Protein AF-A0A7S3KLV6-F1 (afdb_monomer_lite)

pLDDT: mean 70.67, std 19.69, range [27.05, 95.19]

Structure (mmCIF, N/CA/C/O backbone):
data_AF-A0A7S3KLV6-F1
#
_entry.id   AF-A0A7S3KLV6-F1
#
loop_
_atom_site.group_PDB
_atom_site.id
_atom_site.type_symbol
_atom_site.label_atom_id
_atom_site.label_alt_id
_atom_site.label_comp_id
_atom_site.label_asym_id
_atom_site.label_entity_id
_atom_site.label_seq_id
_atom_site.pdbx_PDB_ins_code
_atom_site.Cartn_x
_atom_site.Cartn_y
_atom_site.Cartn_z
_atom_site.occupancy
_atom_site.B_iso_or_equiv
_atom_site.auth_seq_id
_atom_site.auth_comp_id
_atom_site.auth_asym_id
_atom_site.auth_atom_id
_atom_site.pdbx_PDB_model_num
ATOM 1 N N . MET A 1 1 ? -31.817 13.900 -6.958 1.00 32.53 1 MET A N 1
ATOM 2 C CA . MET A 1 1 ? -30.712 13.741 -5.987 1.00 32.53 1 MET A CA 1
ATOM 3 C C . MET A 1 1 ? -31.291 13.409 -4.618 1.00 32.53 1 MET A C 1
ATOM 5 O O . MET A 1 1 ? -31.893 14.272 -3.993 1.00 32.53 1 MET A O 1
ATOM 9 N N . ARG A 1 2 ? -31.192 12.155 -4.171 1.00 27.27 2 ARG A N 1
ATOM 10 C CA . ARG A 1 2 ? -31.489 11.766 -2.784 1.00 27.27 2 ARG A CA 1
ATOM 11 C C . ARG A 1 2 ? -30.216 11.166 -2.208 1.00 27.27 2 ARG A C 1
ATOM 13 O O . ARG A 1 2 ? -29.791 10.103 -2.642 1.00 27.27 2 ARG A O 1
ATOM 20 N N . MET A 1 3 ? -29.614 11.889 -1.270 1.00 34.31 3 MET A N 1
ATOM 21 C CA . MET A 1 3 ? -28.439 11.456 -0.524 1.00 34.31 3 MET A CA 1
ATOM 22 C C . MET A 1 3 ? -28.806 10.281 0.382 1.00 34.31 3 MET A C 1
ATOM 24 O O . MET A 1 3 ? -29.665 10.392 1.256 1.00 34.31 3 MET A O 1
ATOM 28 N N . ARG A 1 4 ? -28.126 9.158 0.176 1.00 38.12 4 ARG A N 1
ATOM 29 C CA . ARG A 1 4 ? -28.006 8.062 1.133 1.00 38.12 4 ARG A CA 1
ATOM 30 C C . ARG A 1 4 ? -26.539 7.653 1.123 1.00 38.12 4 ARG A C 1
ATOM 32 O O . ARG A 1 4 ? -26.162 6.965 0.190 1.00 38.12 4 ARG A O 1
ATOM 39 N N . GLN A 1 5 ? -25.747 8.088 2.110 1.00 44.84 5 GLN A N 1
ATOM 40 C CA . GLN A 1 5 ? -24.651 7.311 2.731 1.00 44.84 5 GLN A CA 1
ATOM 41 C C . GLN A 1 5 ? -23.803 8.163 3.710 1.00 44.84 5 GLN A C 1
ATOM 43 O O . GLN A 1 5 ? -22.698 8.576 3.380 1.00 44.84 5 GLN A O 1
ATOM 48 N N . PRO A 1 6 ? -24.249 8.366 4.964 1.00 45.84 6 PRO A N 1
ATOM 49 C CA . PRO A 1 6 ? -23.484 9.147 5.942 1.00 45.84 6 PRO A CA 1
ATOM 50 C C . PRO A 1 6 ? -22.308 8.401 6.616 1.00 45.84 6 PRO A C 1
ATOM 52 O O . PRO A 1 6 ? -21.534 9.038 7.319 1.00 45.84 6 PRO A O 1
ATOM 55 N N . LEU A 1 7 ? -22.127 7.080 6.442 1.00 38.16 7 LEU A N 1
ATOM 56 C CA . LEU A 1 7 ? -21.086 6.313 7.167 1.00 38.16 7 LEU A CA 1
ATOM 57 C C . LEU A 1 7 ? -19.768 6.153 6.389 1.00 38.16 7 LEU A C 1
ATOM 59 O O . LEU A 1 7 ? -18.701 6.377 6.955 1.00 38.16 7 LEU A O 1
ATOM 63 N N . ASN A 1 8 ? -19.832 5.815 5.097 1.00 41.19 8 ASN A N 1
ATOM 64 C CA . ASN A 1 8 ? -18.647 5.764 4.230 1.00 41.19 8 ASN A CA 1
ATOM 65 C C . ASN A 1 8 ? -18.069 7.164 3.998 1.00 41.19 8 ASN A C 1
ATOM 67 O O . ASN A 1 8 ? -16.850 7.325 3.988 1.00 41.19 8 ASN A O 1
ATOM 71 N N . GLU A 1 9 ? -18.931 8.179 3.887 1.00 45.84 9 GLU A N 1
ATOM 72 C CA . GLU A 1 9 ? -18.516 9.582 3.860 1.00 45.84 9 GLU A CA 1
ATOM 73 C C . GLU A 1 9 ? -17.908 10.021 5.193 1.00 45.84 9 GLU A C 1
ATOM 75 O O . GLU A 1 9 ? -16.876 10.676 5.172 1.00 45.84 9 GLU A O 1
ATOM 80 N N . ALA A 1 10 ? -18.450 9.607 6.346 1.00 40.41 10 ALA A N 1
ATOM 81 C CA . ALA A 1 10 ? -17.844 9.916 7.645 1.00 40.41 10 ALA A CA 1
ATOM 82 C C . ALA A 1 10 ? -16.481 9.231 7.841 1.00 40.41 10 ALA A C 1
ATOM 84 O O . ALA A 1 10 ? -15.562 9.859 8.349 1.00 40.41 10 ALA A O 1
ATOM 85 N N . LEU A 1 11 ? -16.310 7.982 7.390 1.00 39.22 11 LEU A N 1
ATOM 86 C CA . LEU A 1 11 ? -15.023 7.270 7.388 1.00 39.22 11 LEU A CA 1
ATOM 87 C C . LEU A 1 11 ? -14.000 7.916 6.449 1.00 39.22 11 LEU A C 1
ATOM 89 O O . LEU A 1 11 ? -12.824 8.039 6.793 1.00 39.22 11 LEU A O 1
ATOM 93 N N . LYS A 1 12 ? -14.447 8.348 5.267 1.00 45.66 12 LYS A N 1
ATOM 94 C CA . LYS A 1 12 ? -13.639 9.103 4.304 1.00 45.66 12 LYS A CA 1
ATOM 95 C C . LYS A 1 12 ? -13.236 10.466 4.879 1.00 45.66 12 LYS A C 1
ATOM 97 O O . LYS A 1 12 ? -12.056 10.797 4.860 1.00 45.66 12 LYS A O 1
ATOM 102 N N . TRP A 1 13 ? -14.177 11.185 5.487 1.00 40.97 13 TRP A N 1
ATOM 103 C CA . TRP A 1 13 ? -13.968 12.492 6.112 1.00 40.97 13 TRP A CA 1
ATOM 104 C C . TRP A 1 13 ? -13.063 12.413 7.345 1.00 40.97 13 TRP A C 1
ATOM 106 O O . TRP A 1 13 ? -12.192 13.256 7.534 1.00 40.97 13 TRP A O 1
ATOM 116 N N . TYR A 1 14 ? -13.199 11.364 8.156 1.00 40.12 14 TYR A N 1
ATOM 117 C CA . TYR A 1 14 ? -12.335 11.103 9.305 1.00 40.12 14 TYR A CA 1
ATOM 118 C C . TYR A 1 14 ? -10.886 10.816 8.860 1.00 40.12 14 TYR A C 1
ATOM 120 O O . TYR A 1 14 ? -9.932 11.410 9.373 1.00 40.12 14 TYR A O 1
ATOM 128 N N . ARG A 1 15 ? -10.714 9.999 7.805 1.00 43.03 15 ARG A N 1
ATOM 129 C CA . ARG A 1 15 ? -9.416 9.774 7.136 1.00 43.03 15 ARG A CA 1
ATOM 130 C C . ARG A 1 15 ? -8.851 11.061 6.517 1.00 43.03 15 ARG A C 1
ATOM 132 O O . ARG A 1 15 ? -7.636 11.251 6.512 1.00 43.03 15 ARG A O 1
ATOM 139 N N . GLU A 1 16 ? -9.691 11.961 6.013 1.00 41.84 16 GLU A N 1
ATOM 140 C CA . GLU A 1 16 ? -9.291 13.267 5.466 1.00 41.84 16 GLU A CA 1
ATOM 141 C C . GLU A 1 16 ? -8.902 14.281 6.563 1.00 41.84 16 GLU A C 1
ATOM 143 O O . GLU A 1 16 ? -7.898 14.981 6.417 1.00 41.84 16 GLU A O 1
ATOM 148 N N . LYS A 1 17 ? -9.609 14.326 7.702 1.00 36.59 17 LYS A N 1
ATOM 149 C CA . LYS A 1 17 ? -9.368 15.285 8.798 1.00 36.59 17 LYS A CA 1
ATOM 150 C C . LYS A 1 17 ? -8.104 14.981 9.609 1.00 36.59 17 LYS A C 1
ATOM 152 O O . LYS A 1 17 ? -7.339 15.904 9.898 1.00 36.59 17 LYS A O 1
ATOM 157 N N . ASN A 1 18 ? -7.798 13.708 9.881 1.00 38.38 18 ASN A N 1
ATOM 158 C CA . ASN A 1 18 ? -6.539 13.333 10.553 1.00 38.38 18 ASN A CA 1
ATOM 159 C C . ASN A 1 18 ? -5.305 13.574 9.665 1.00 38.38 18 ASN A C 1
ATOM 161 O O . ASN A 1 18 ? -4.203 13.838 10.157 1.00 38.38 18 ASN A O 1
ATOM 165 N N . ASN A 1 19 ? -5.505 13.614 8.345 1.00 39.09 19 ASN A N 1
ATOM 166 C CA . ASN A 1 19 ? -4.486 14.051 7.399 1.00 39.09 19 ASN A CA 1
ATOM 167 C C . ASN A 1 19 ? -4.261 15.573 7.412 1.00 39.09 19 ASN A C 1
ATOM 169 O O . ASN A 1 19 ? -3.127 16.005 7.221 1.00 39.09 19 ASN A O 1
ATOM 173 N N . LEU A 1 20 ? -5.281 16.389 7.703 1.00 34.81 20 LEU A N 1
ATOM 174 C CA . LEU A 1 20 ? -5.179 17.856 7.729 1.00 34.81 20 LEU A CA 1
ATOM 175 C C . LEU A 1 20 ? -4.438 18.408 8.961 1.00 34.81 20 LEU A C 1
ATOM 177 O O . LEU A 1 20 ? -3.682 19.370 8.834 1.00 34.81 20 LEU A O 1
ATOM 181 N N . ASN A 1 21 ? -4.543 17.769 10.131 1.00 31.62 21 ASN A N 1
ATOM 182 C CA . ASN A 1 21 ? -3.805 18.208 11.329 1.00 31.62 21 ASN A CA 1
ATOM 183 C C . ASN A 1 21 ? -2.310 17.839 11.301 1.00 31.62 21 ASN A C 1
ATOM 185 O O . ASN A 1 21 ? -1.489 18.487 11.955 1.00 31.62 21 ASN A O 1
ATOM 189 N N . THR A 1 22 ? -1.924 16.862 10.474 1.00 33.47 22 THR A N 1
ATOM 190 C CA . THR A 1 22 ? -0.508 16.550 10.207 1.00 33.47 22 THR A CA 1
ATOM 191 C C . THR A 1 22 ? 0.123 17.584 9.261 1.00 33.47 22 THR A C 1
ATOM 193 O O . THR A 1 22 ? 1.310 17.886 9.379 1.00 33.47 22 THR A O 1
ATOM 196 N N . ILE A 1 23 ? -0.685 18.223 8.403 1.00 37.16 23 ILE A N 1
ATOM 197 C CA . ILE A 1 23 ? -0.253 19.235 7.421 1.00 37.16 23 ILE A CA 1
ATOM 198 C C . ILE A 1 23 ? 0.185 20.562 8.078 1.00 37.16 23 ILE A C 1
ATOM 200 O O . ILE A 1 23 ? 0.962 21.311 7.484 1.00 37.16 23 ILE A O 1
ATOM 204 N N . GLN A 1 24 ? -0.220 20.860 9.322 1.00 32.03 24 GLN A N 1
ATOM 205 C CA . GLN A 1 24 ? 0.244 22.071 10.022 1.00 32.03 24 GLN A CA 1
ATOM 206 C C . GLN A 1 24 ? 1.522 21.874 10.858 1.00 32.03 24 GLN A C 1
ATOM 208 O O . GLN A 1 24 ? 2.258 22.841 11.060 1.00 32.03 24 GLN A O 1
ATOM 213 N N . ARG A 1 25 ? 1.847 20.644 11.289 1.00 31.56 25 ARG A N 1
ATOM 214 C CA . ARG A 1 25 ? 3.095 20.345 12.029 1.00 31.56 25 ARG A CA 1
ATOM 215 C C . ARG A 1 25 ? 4.266 19.920 11.135 1.00 31.56 25 ARG A C 1
ATOM 217 O O . ARG A 1 25 ? 5.408 20.043 11.564 1.00 31.56 25 ARG A O 1
ATOM 224 N N . SER A 1 26 ? 4.023 19.509 9.890 1.00 30.84 26 SER A N 1
ATOM 225 C CA . SER A 1 26 ? 5.074 19.096 8.943 1.00 30.84 26 SER A CA 1
ATOM 226 C C . SER A 1 26 ? 5.829 20.250 8.266 1.00 30.84 26 SER A C 1
ATOM 228 O O . SER A 1 26 ? 6.769 20.011 7.512 1.00 30.84 26 SER A O 1
ATOM 230 N N . LYS A 1 27 ? 5.499 21.520 8.552 1.00 31.48 27 LYS A N 1
ATOM 231 C CA . LYS A 1 27 ? 6.194 22.674 7.942 1.00 31.48 27 LYS A CA 1
ATOM 232 C C . LYS A 1 27 ? 7.636 22.892 8.409 1.00 31.48 27 LYS A C 1
ATOM 234 O O . LYS A 1 27 ? 8.320 23.751 7.860 1.00 31.48 27 LYS A O 1
ATOM 239 N N . LYS A 1 28 ? 8.128 22.126 9.380 1.00 29.48 28 LYS A N 1
ATOM 240 C CA . LYS A 1 28 ? 9.544 22.101 9.750 1.00 29.48 28 LYS A CA 1
ATOM 241 C C . LYS A 1 28 ? 9.900 20.699 10.212 1.00 29.48 28 LYS A C 1
ATOM 243 O O . LYS A 1 28 ? 9.699 20.402 11.380 1.00 29.48 28 LYS A O 1
ATOM 248 N N . VAL A 1 29 ? 10.389 19.864 9.297 1.00 28.38 29 VAL A N 1
ATOM 249 C CA . VAL A 1 29 ? 11.500 18.906 9.474 1.00 28.38 29 VAL A CA 1
ATOM 250 C C . VAL A 1 29 ? 11.435 17.868 8.339 1.00 28.38 29 VAL A C 1
ATOM 252 O O . VAL A 1 29 ? 10.435 17.184 8.155 1.00 28.38 29 VAL A O 1
ATOM 255 N N . THR A 1 30 ? 12.546 17.822 7.598 1.00 27.05 30 THR A N 1
ATOM 256 C CA . THR A 1 30 ? 12.971 16.865 6.558 1.00 27.05 30 THR A CA 1
ATOM 257 C C . THR A 1 30 ? 12.374 17.006 5.149 1.00 27.05 30 THR A C 1
ATOM 259 O O . THR A 1 30 ? 11.449 16.311 4.746 1.00 27.05 30 THR A O 1
ATOM 262 N N . GLN A 1 31 ? 13.014 17.863 4.343 1.00 29.58 31 GLN A N 1
ATOM 263 C CA . GLN A 1 31 ? 13.070 17.713 2.886 1.00 29.58 31 GLN A CA 1
ATOM 264 C C . GLN A 1 31 ? 13.818 16.415 2.540 1.00 29.58 31 GLN A C 1
ATOM 266 O O . GLN A 1 31 ? 15.046 16.371 2.570 1.00 29.58 31 GLN A O 1
ATOM 271 N N . GLN A 1 32 ? 13.078 15.373 2.179 1.00 29.88 32 GLN A N 1
ATOM 272 C CA . GLN A 1 32 ? 13.573 14.256 1.378 1.00 29.88 32 GLN A CA 1
ATOM 273 C C . GLN A 1 32 ? 12.502 13.982 0.314 1.00 29.88 32 GLN A C 1
ATOM 275 O O . GLN A 1 32 ? 11.323 13.865 0.626 1.00 29.88 32 GLN A O 1
ATOM 280 N N . TYR A 1 33 ? 12.910 14.057 -0.952 1.00 30.70 33 TYR A N 1
ATOM 281 C CA . TYR A 1 33 ? 12.082 14.317 -2.133 1.00 30.70 33 TYR A CA 1
ATOM 282 C C . TYR A 1 33 ? 10.799 13.469 -2.245 1.00 30.70 33 TYR A C 1
ATOM 284 O O . TYR A 1 33 ? 10.843 12.319 -2.678 1.00 30.70 33 TYR A O 1
ATOM 292 N N . LEU A 1 34 ? 9.639 14.078 -1.978 1.00 36.62 34 LEU A N 1
ATOM 293 C CA . LEU A 1 34 ? 8.376 13.656 -2.587 1.00 36.62 34 LEU A CA 1
ATOM 294 C C . LEU A 1 34 ? 8.479 13.950 -4.090 1.00 36.62 34 LEU A C 1
ATOM 296 O O . LEU A 1 34 ? 8.654 15.105 -4.479 1.00 36.62 34 LEU A O 1
ATOM 300 N N . SER A 1 35 ? 8.411 12.928 -4.948 1.00 59.06 35 SER A N 1
ATOM 301 C CA . SER A 1 35 ? 8.314 13.160 -6.392 1.00 59.06 35 SER A CA 1
ATOM 302 C C . SER A 1 35 ? 6.843 13.324 -6.762 1.00 59.06 35 SER A C 1
ATOM 304 O O . SER A 1 35 ? 6.104 12.337 -6.828 1.00 59.06 35 SER A O 1
ATOM 306 N N . THR A 1 36 ? 6.405 14.557 -6.994 1.00 65.88 36 THR A N 1
ATOM 307 C CA . THR A 1 36 ? 5.131 14.817 -7.669 1.00 65.88 36 THR A CA 1
ATOM 308 C C . THR A 1 36 ? 5.174 14.160 -9.045 1.00 65.88 36 THR A C 1
ATOM 310 O O . THR A 1 36 ? 6.138 14.341 -9.788 1.00 65.88 36 THR A O 1
ATOM 313 N N . LYS A 1 37 ? 4.161 13.358 -9.370 1.00 75.06 37 LYS A N 1
ATOM 314 C CA . LYS A 1 37 ? 4.011 12.715 -10.675 1.00 75.06 37 LYS A CA 1
ATOM 315 C C . LYS A 1 37 ? 2.747 13.208 -11.352 1.00 75.06 37 LYS A C 1
ATOM 317 O O . LYS A 1 37 ? 1.760 13.550 -10.698 1.00 75.06 37 LYS A O 1
ATOM 322 N N . VAL A 1 38 ? 2.777 13.184 -12.675 1.00 79.75 38 VAL A N 1
ATOM 323 C CA . VAL A 1 38 ? 1.599 13.381 -13.509 1.00 79.75 38 VAL A CA 1
ATOM 324 C C . VAL A 1 38 ? 1.198 12.034 -14.086 1.00 79.75 38 VAL A C 1
ATOM 326 O O . VAL A 1 38 ? 1.9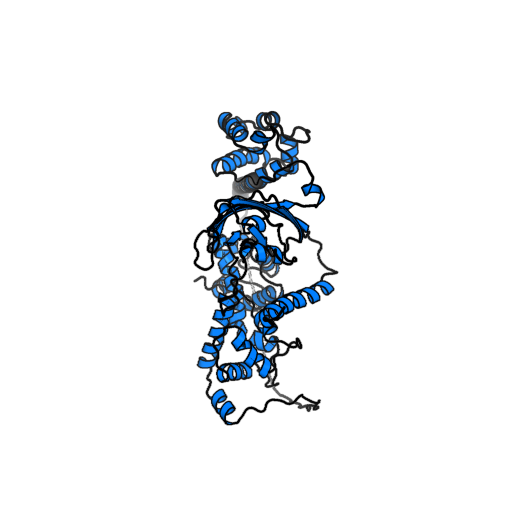49 11.410 -14.828 1.00 79.75 38 VAL A O 1
ATOM 329 N N . ILE A 1 39 ? 0.018 11.560 -13.719 1.00 86.00 39 ILE A N 1
ATOM 330 C CA . ILE A 1 39 ? -0.532 10.278 -14.145 1.00 86.00 39 ILE A CA 1
ATOM 331 C C . ILE A 1 39 ? -1.508 10.553 -15.273 1.00 86.00 39 ILE A C 1
ATOM 333 O O . ILE A 1 39 ? -2.472 11.284 -15.080 1.00 86.00 39 ILE A O 1
ATOM 337 N N . SER A 1 40 ? -1.273 9.981 -16.445 1.00 86.31 40 SER A N 1
ATOM 338 C CA . SER A 1 40 ? -2.223 10.041 -17.558 1.00 86.31 40 SER A CA 1
ATOM 339 C C . SER A 1 40 ? -2.942 8.709 -17.667 1.00 86.31 40 SER A C 1
ATOM 341 O O . SER A 1 40 ? -2.283 7.680 -17.776 1.00 86.31 40 SER A O 1
ATOM 343 N N . ILE A 1 41 ? -4.268 8.734 -17.643 1.00 91.12 41 ILE A N 1
ATOM 344 C CA . ILE A 1 41 ? -5.127 7.580 -17.901 1.00 91.12 41 ILE A CA 1
ATOM 345 C C . ILE A 1 41 ? -5.742 7.802 -19.275 1.00 91.12 41 ILE A C 1
ATOM 347 O O . ILE A 1 41 ? -6.437 8.794 -19.480 1.00 91.12 41 ILE A O 1
ATOM 351 N N . ASN A 1 42 ? -5.438 6.911 -20.209 1.00 92.62 42 ASN A N 1
ATOM 352 C CA . ASN A 1 42 ? -5.977 6.895 -21.558 1.00 92.62 42 ASN A CA 1
ATOM 353 C C . ASN A 1 42 ? -6.858 5.657 -21.729 1.00 92.62 42 ASN A C 1
ATOM 355 O O . ASN A 1 42 ? -6.349 4.533 -21.709 1.00 92.62 42 ASN A O 1
ATOM 359 N N . VAL A 1 43 ? -8.159 5.870 -21.909 1.00 93.81 43 VAL A N 1
ATOM 360 C CA . VAL A 1 43 ? -9.082 4.818 -22.345 1.00 93.81 43 VAL A CA 1
ATOM 361 C C . VAL A 1 43 ? -9.075 4.823 -23.870 1.00 93.81 43 VAL A C 1
ATOM 363 O O . VAL A 1 43 ? -9.639 5.716 -24.505 1.00 93.81 43 VAL A O 1
ATOM 366 N N . VAL A 1 44 ? -8.379 3.844 -24.450 1.00 91.12 44 VAL A N 1
ATOM 367 C CA . VAL A 1 44 ? -8.088 3.786 -25.890 1.00 91.12 44 VAL A CA 1
ATOM 368 C C . VAL A 1 44 ? -9.343 3.411 -26.669 1.00 91.12 44 VAL A C 1
ATOM 370 O O . VAL A 1 44 ? -9.669 4.061 -27.660 1.00 91.12 44 VAL A O 1
ATOM 373 N N . GLY A 1 45 ? -10.089 2.418 -26.196 1.00 90.56 45 GLY A N 1
ATOM 374 C CA . GLY A 1 45 ? -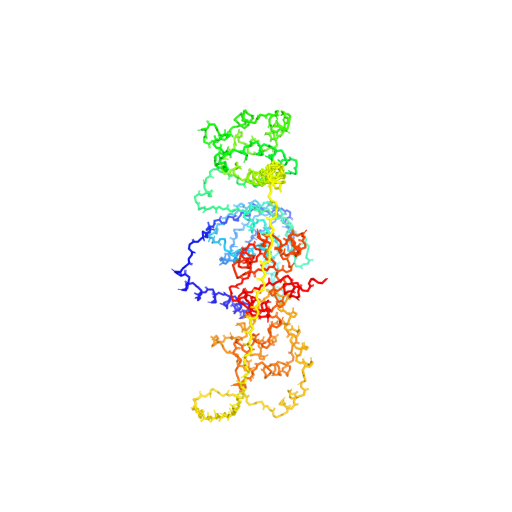11.313 1.961 -26.841 1.00 90.56 45 GLY A CA 1
ATOM 375 C C . GLY A 1 45 ? -11.910 0.741 -26.157 1.00 90.56 45 GLY A C 1
ATOM 376 O O . GLY A 1 45 ? -11.357 0.224 -25.182 1.00 90.56 45 GLY A O 1
ATOM 377 N N . CYS A 1 46 ? -13.052 0.294 -26.669 1.00 94.88 46 CYS A N 1
ATOM 378 C CA . CYS A 1 46 ? -13.685 -0.956 -26.256 1.00 94.88 46 CYS A CA 1
ATOM 379 C C . CYS A 1 46 ? -13.883 -1.883 -27.456 1.00 94.88 46 CYS A C 1
ATOM 381 O O . CYS A 1 46 ? -14.003 -1.411 -28.584 1.00 94.88 46 CYS A O 1
ATOM 383 N N . GLU A 1 47 ? -13.949 -3.185 -27.195 1.00 93.19 47 GLU A N 1
ATOM 384 C CA . GLU A 1 47 ? -14.166 -4.234 -28.190 1.00 93.19 47 GLU A CA 1
ATOM 385 C C . GLU A 1 47 ? -15.283 -5.181 -27.745 1.00 93.19 47 GLU A C 1
ATOM 387 O O . GLU A 1 47 ? -15.408 -5.502 -26.560 1.00 93.19 47 GLU A O 1
ATOM 392 N N . ASP A 1 48 ? -16.068 -5.634 -28.718 1.00 92.69 48 ASP A N 1
ATOM 393 C CA . ASP A 1 48 ? -17.144 -6.614 -28.603 1.00 92.69 48 ASP A CA 1
ATOM 394 C C . ASP A 1 48 ? -18.113 -6.315 -27.451 1.00 92.69 48 ASP A C 1
ATOM 396 O O . ASP A 1 48 ? -18.516 -7.210 -26.706 1.00 92.69 48 ASP A O 1
ATOM 400 N N . LEU A 1 49 ? -18.483 -5.038 -27.290 1.00 92.69 49 LEU A N 1
ATOM 401 C CA . LEU A 1 49 ? -19.430 -4.635 -26.255 1.00 92.69 49 LEU A CA 1
ATOM 402 C C . LEU A 1 49 ? -20.794 -5.302 -26.462 1.00 92.69 49 LEU A C 1
ATOM 404 O O . LEU A 1 49 ? -21.350 -5.296 -27.562 1.00 92.69 49 LEU A O 1
ATOM 408 N N . VAL A 1 50 ? -21.378 -5.811 -25.377 1.00 89.44 50 VAL A N 1
ATOM 409 C CA . VAL A 1 50 ? -22.714 -6.417 -25.377 1.00 89.44 50 VAL A CA 1
ATOM 410 C C . VAL A 1 50 ? -23.575 -5.778 -24.298 1.00 89.44 50 VAL A C 1
ATOM 412 O O . VAL A 1 50 ? -23.329 -5.923 -23.106 1.00 89.44 50 VAL A O 1
ATOM 415 N N . SER A 1 51 ? -24.636 -5.100 -24.721 1.00 82.75 51 SER A N 1
ATOM 416 C CA . SER A 1 51 ? -25.620 -4.486 -23.831 1.00 82.75 51 SER A CA 1
ATOM 417 C C . SER A 1 51 ? -26.835 -5.404 -23.677 1.00 82.75 51 SER A C 1
ATOM 419 O O . SER A 1 51 ? -27.519 -5.714 -24.657 1.00 82.75 51 SER A O 1
ATOM 421 N N . ARG A 1 52 ? -27.118 -5.873 -22.454 1.00 70.19 52 ARG A N 1
ATOM 422 C CA . ARG A 1 52 ? -28.162 -6.883 -22.176 1.00 70.19 52 ARG A CA 1
ATOM 423 C C . ARG A 1 52 ? -29.562 -6.437 -22.610 1.00 70.19 52 ARG A C 1
ATOM 425 O O . ARG A 1 52 ? -30.356 -7.255 -23.072 1.00 70.19 52 ARG A O 1
ATOM 432 N N . ASN A 1 53 ? -29.838 -5.139 -22.503 1.00 66.56 53 ASN A N 1
ATOM 433 C CA . ASN A 1 53 ? -31.149 -4.549 -22.769 1.00 66.56 53 ASN A CA 1
ATOM 434 C C . ASN A 1 53 ? -31.258 -3.917 -24.170 1.00 66.56 53 ASN A C 1
ATOM 436 O O . ASN A 1 53 ? -32.323 -3.429 -24.554 1.00 66.56 53 ASN A O 1
ATOM 440 N N . ASN A 1 54 ? -30.194 -3.980 -24.978 1.00 65.06 54 ASN A N 1
ATOM 441 C CA . ASN A 1 54 ? -30.188 -3.452 -26.336 1.00 65.06 54 ASN A CA 1
ATOM 442 C C . ASN A 1 54 ? -30.417 -4.559 -27.378 1.00 65.06 54 ASN A C 1
ATOM 444 O O . ASN A 1 54 ? -29.523 -5.331 -27.724 1.00 65.06 54 ASN A O 1
ATOM 448 N N . ARG A 1 55 ? -31.631 -4.613 -27.945 1.00 63.50 55 ARG A N 1
ATOM 449 C CA . ARG A 1 55 ? -31.993 -5.586 -29.000 1.00 63.50 55 ARG A CA 1
ATOM 450 C C . ARG A 1 55 ? -31.179 -5.418 -30.286 1.00 63.50 55 ARG A C 1
ATOM 452 O O . ARG A 1 55 ? -31.130 -6.341 -31.094 1.00 63.50 55 ARG A O 1
ATOM 459 N N . ASN A 1 56 ? -30.573 -4.249 -30.504 1.00 72.25 56 ASN A N 1
ATOM 460 C CA . ASN A 1 56 ? -29.727 -3.985 -31.658 1.00 72.25 56 ASN A CA 1
ATOM 461 C C . ASN A 1 56 ? -28.391 -3.408 -31.201 1.00 72.25 56 ASN A C 1
ATOM 463 O O . ASN A 1 56 ? -28.184 -2.197 -31.207 1.00 72.25 56 ASN A O 1
ATOM 467 N N . GLN A 1 57 ? -27.464 -4.311 -30.895 1.00 73.38 57 GLN A N 1
ATOM 468 C CA . GLN A 1 57 ? -26.113 -3.992 -30.447 1.00 73.38 57 GLN A CA 1
ATOM 469 C C . GLN A 1 57 ? -25.384 -2.997 -31.377 1.00 73.38 57 GLN A C 1
ATOM 471 O O . GLN A 1 57 ? -24.490 -2.290 -30.944 1.00 73.38 57 GLN A O 1
ATOM 476 N N . LYS A 1 58 ? -25.748 -2.870 -32.666 1.00 69.06 58 LYS A N 1
ATOM 477 C CA . LYS A 1 58 ? -25.138 -1.879 -33.582 1.00 69.06 58 LYS A CA 1
ATOM 478 C C . LYS A 1 58 ? -25.565 -0.428 -33.322 1.00 69.06 58 LYS A C 1
ATOM 480 O O . LYS A 1 58 ? -24.966 0.477 -33.886 1.00 69.06 58 LYS A O 1
ATOM 485 N N . ARG A 1 59 ? -26.610 -0.205 -32.522 1.00 80.88 59 ARG A N 1
ATOM 486 C CA . ARG A 1 59 ? -27.139 1.121 -32.161 1.00 80.88 59 ARG A CA 1
ATOM 487 C C . ARG A 1 59 ? -26.755 1.566 -30.752 1.00 80.88 59 ARG A C 1
ATOM 489 O O . ARG A 1 59 ? -27.275 2.580 -30.291 1.00 80.88 59 ARG A O 1
ATOM 496 N N . MET A 1 60 ? -25.902 0.807 -30.070 1.00 85.88 60 MET A N 1
ATOM 497 C CA . MET A 1 60 ? -25.464 1.174 -28.731 1.00 85.88 60 MET A CA 1
ATOM 498 C C . MET A 1 60 ? -24.710 2.494 -28.729 1.00 85.88 60 MET A C 1
ATOM 500 O O . MET A 1 60 ? -24.061 2.859 -29.718 1.00 85.88 60 MET A O 1
ATOM 504 N N . ARG A 1 61 ? -24.814 3.191 -27.600 1.00 90.31 61 ARG A N 1
ATOM 505 C CA . ARG A 1 61 ? -24.192 4.488 -27.389 1.00 90.31 61 ARG A CA 1
ATOM 506 C C . ARG A 1 61 ? -23.334 4.463 -26.123 1.00 90.31 61 ARG A C 1
ATOM 508 O O . ARG A 1 61 ? -23.758 4.995 -25.097 1.00 90.31 61 ARG A O 1
ATOM 515 N N . PRO A 1 62 ? -22.170 3.787 -26.154 1.00 92.12 62 PRO A N 1
ATOM 516 C CA . PRO A 1 62 ? -21.391 3.561 -24.953 1.00 92.12 62 PRO A CA 1
ATOM 517 C C . PRO A 1 62 ? -20.707 4.833 -24.452 1.00 92.12 62 PRO A C 1
ATOM 519 O O . PRO A 1 62 ? -20.172 5.620 -25.235 1.00 92.12 62 PRO A O 1
ATOM 522 N N . PHE A 1 63 ? -20.672 5.001 -23.137 1.00 92.88 63 PHE A N 1
ATOM 523 C CA . PHE A 1 63 ? -19.808 5.956 -22.446 1.00 92.88 63 PHE A CA 1
ATOM 524 C C . PHE A 1 63 ? -19.251 5.305 -21.179 1.00 92.88 63 PHE A C 1
ATOM 526 O O . PHE A 1 63 ? -19.791 4.306 -20.697 1.00 92.88 63 PHE A O 1
ATOM 533 N N . PHE A 1 64 ? -18.163 5.849 -20.643 1.00 92.62 64 PHE A N 1
ATOM 534 C CA . PHE A 1 64 ? -17.564 5.354 -19.414 1.00 92.62 64 PHE A CA 1
ATOM 535 C C . PHE A 1 64 ? -17.448 6.436 -18.347 1.00 92.62 64 PHE A C 1
ATOM 537 O O . PHE A 1 64 ? -17.394 7.635 -18.635 1.00 92.62 64 PHE A O 1
ATOM 544 N N . HIS A 1 65 ? -17.364 5.978 -17.104 1.00 91.50 65 HIS A N 1
ATOM 545 C CA . HIS A 1 65 ? -17.104 6.807 -15.943 1.00 91.50 65 HIS A CA 1
ATOM 546 C C . HIS A 1 65 ? -16.131 6.119 -14.980 1.00 91.50 65 HIS A C 1
ATOM 548 O O . HIS A 1 65 ? -16.186 4.901 -14.795 1.00 91.50 65 HIS A O 1
ATOM 554 N N . TYR A 1 66 ? -15.267 6.904 -14.334 1.00 90.00 66 TYR A N 1
ATOM 555 C CA . TYR A 1 66 ? -14.423 6.423 -13.244 1.00 90.00 66 TYR A CA 1
ATOM 556 C C . TYR A 1 66 ? -14.077 7.518 -12.228 1.00 90.00 66 TYR A C 1
ATOM 558 O O . TYR A 1 66 ? -14.066 8.710 -12.539 1.00 90.00 66 TYR A O 1
ATOM 566 N N . ILE A 1 67 ? -13.685 7.085 -11.027 1.00 86.75 67 ILE A N 1
ATOM 567 C CA . ILE A 1 67 ? -13.073 7.925 -9.991 1.00 86.75 67 ILE A CA 1
ATOM 568 C C . ILE A 1 67 ? -11.657 7.413 -9.746 1.00 86.75 67 ILE A C 1
ATOM 570 O O . ILE A 1 67 ? -11.455 6.255 -9.373 1.00 86.75 67 ILE A O 1
ATOM 574 N N . PHE A 1 68 ? -10.666 8.281 -9.939 1.00 88.06 68 PHE A N 1
ATOM 575 C CA . PHE A 1 68 ? -9.267 7.934 -9.719 1.00 88.06 68 PHE A CA 1
ATOM 576 C C . PHE A 1 68 ? -8.737 8.585 -8.439 1.00 88.06 68 PHE A C 1
ATOM 578 O O . PHE A 1 68 ? -8.706 9.806 -8.299 1.00 88.06 68 PHE A O 1
ATOM 585 N N . TYR A 1 69 ? -8.274 7.755 -7.508 1.00 86.94 69 TYR A N 1
ATOM 586 C CA . TYR A 1 69 ? -7.692 8.156 -6.229 1.00 86.94 69 TYR A CA 1
ATOM 587 C C . TYR A 1 69 ? -8.554 9.166 -5.441 1.00 86.94 69 TYR A C 1
ATOM 589 O O . TYR A 1 69 ? -9.615 8.807 -4.931 1.00 86.94 69 TYR A O 1
ATOM 597 N N . LYS A 1 70 ? -8.075 10.408 -5.301 1.00 79.88 70 LYS A N 1
ATOM 598 C CA . LYS A 1 70 ? -8.711 11.513 -4.565 1.00 79.88 70 LYS A CA 1
ATOM 599 C C . LYS A 1 70 ? -9.349 12.560 -5.483 1.00 79.88 70 LYS A C 1
ATOM 601 O O . LYS A 1 70 ? -9.724 13.624 -5.002 1.00 79.88 70 LYS A O 1
ATOM 606 N N . PHE A 1 71 ? -9.362 12.308 -6.788 1.00 81.88 71 PHE A N 1
ATOM 607 C CA . PHE A 1 71 ? -9.833 13.258 -7.787 1.00 81.88 71 PHE A CA 1
ATOM 608 C C . PHE A 1 71 ? -11.321 13.083 -8.065 1.00 81.88 71 PHE A C 1
ATOM 610 O O . PHE A 1 71 ? -11.905 12.048 -7.742 1.00 81.88 71 PHE A O 1
ATOM 617 N N . ASP A 1 72 ? -11.903 14.114 -8.669 1.00 73.00 72 ASP A N 1
ATOM 618 C CA . ASP A 1 72 ? -13.304 14.119 -9.069 1.00 73.00 72 ASP A CA 1
ATOM 619 C C . ASP A 1 72 ? -13.595 13.049 -10.128 1.00 73.00 72 ASP A C 1
ATOM 621 O O . ASP A 1 72 ? -12.704 12.575 -10.844 1.00 73.00 72 ASP A O 1
ATOM 625 N N . GLU A 1 73 ? -14.871 12.686 -10.215 1.00 79.25 73 GLU A N 1
ATOM 626 C CA . GLU A 1 73 ? -15.393 11.784 -11.233 1.00 79.25 73 GLU A CA 1
ATOM 627 C C . GLU A 1 73 ? -15.113 12.287 -12.654 1.00 79.25 73 GLU A C 1
ATOM 629 O O . GLU A 1 73 ? -15.179 13.481 -12.962 1.00 79.25 73 GLU A O 1
ATOM 634 N N . VAL A 1 74 ? -14.784 11.347 -13.537 1.00 81.12 74 VAL A N 1
ATOM 635 C CA . VAL A 1 74 ? -14.511 11.602 -14.951 1.00 81.12 74 VAL A CA 1
ATOM 636 C C . VAL A 1 74 ? -15.536 10.860 -15.780 1.00 81.12 74 VAL A C 1
ATOM 638 O O . VAL A 1 74 ? -15.693 9.655 -15.616 1.00 81.12 74 VAL A O 1
ATOM 641 N N . PHE A 1 75 ? -16.174 11.574 -16.703 1.00 83.50 75 PHE A N 1
ATOM 642 C CA . PHE A 1 75 ? -17.077 11.015 -17.703 1.00 83.50 75 PHE A CA 1
ATOM 643 C C . PHE A 1 75 ? -16.464 11.166 -19.089 1.00 83.50 75 PHE A C 1
ATOM 645 O O . PHE A 1 75 ? -15.906 12.217 -19.416 1.00 83.50 75 PHE A O 1
ATOM 652 N N . SER A 1 76 ? -16.593 10.131 -19.913 1.00 89.00 76 SER A N 1
ATOM 653 C CA . SER A 1 76 ? -16.314 10.239 -21.339 1.00 89.00 76 SER A CA 1
ATOM 654 C C . SER A 1 76 ? -17.467 10.923 -22.070 1.00 89.00 76 SER A C 1
ATOM 656 O O . SER A 1 76 ? -18.596 10.985 -21.580 1.00 89.00 76 SER A O 1
ATOM 658 N N . LYS A 1 77 ? -17.216 11.359 -23.306 1.00 87.31 77 LYS A N 1
ATOM 659 C CA . LYS A 1 77 ? -18.313 11.549 -24.262 1.00 87.31 77 LYS A CA 1
ATOM 660 C C . LYS A 1 77 ? -18.954 10.203 -24.615 1.00 87.31 77 LYS A C 1
ATOM 662 O O . LYS A 1 77 ? -18.387 9.138 -24.365 1.00 87.31 77 LYS A O 1
ATOM 667 N N . THR A 1 78 ? -20.121 10.265 -25.233 1.00 89.19 78 THR A N 1
ATOM 668 C CA . THR A 1 78 ? -20.824 9.096 -25.758 1.00 89.19 78 THR A CA 1
ATOM 669 C C . THR A 1 78 ? -20.310 8.735 -27.151 1.00 89.19 78 THR A C 1
ATOM 671 O O . THR A 1 78 ? -20.141 9.614 -27.998 1.00 89.19 78 THR A O 1
ATOM 674 N N . TYR A 1 79 ? -20.097 7.447 -27.396 1.00 91.50 79 TYR A N 1
ATOM 675 C CA . TYR A 1 79 ? -19.632 6.885 -28.666 1.00 91.50 79 TYR A CA 1
ATOM 676 C C . TYR A 1 79 ? -20.731 6.081 -29.355 1.00 91.50 79 TYR A C 1
ATOM 678 O O . TYR A 1 79 ? -21.824 5.958 -28.816 1.00 91.50 79 TYR A O 1
ATOM 686 N N . GLU A 1 80 ? -20.467 5.546 -30.548 1.00 90.00 80 GLU A N 1
ATOM 687 C CA . GLU A 1 80 ? -21.423 4.727 -31.298 1.00 90.00 80 GLU A CA 1
ATOM 688 C C . GLU A 1 80 ? -20.868 3.328 -31.578 1.00 90.00 80 GLU A C 1
ATOM 690 O O . GLU A 1 80 ? -19.719 3.169 -31.990 1.00 90.00 80 GLU A O 1
ATOM 695 N N . GLY A 1 81 ? -21.721 2.316 -31.418 1.00 89.56 81 GLY A N 1
ATOM 696 C CA . GLY A 1 81 ? -21.415 0.932 -31.777 1.00 89.56 81 GLY A CA 1
ATOM 697 C C . GLY A 1 81 ? -20.611 0.159 -30.726 1.00 89.56 81 GLY A C 1
ATOM 698 O O . GLY A 1 81 ? -20.280 0.668 -29.662 1.00 89.56 81 GLY A O 1
ATOM 699 N N . GLN A 1 82 ? -20.337 -1.111 -31.039 1.00 90.62 82 GLN A N 1
ATOM 700 C CA . GLN A 1 82 ? -19.758 -2.101 -30.110 1.00 90.62 82 GLN A CA 1
ATOM 701 C C . GLN A 1 82 ? -18.245 -2.013 -29.954 1.00 90.62 82 GLN A C 1
ATOM 703 O O . GLN A 1 82 ? -17.704 -2.537 -28.987 1.00 90.62 82 GLN A O 1
ATOM 708 N N . ASN A 1 83 ? -17.586 -1.359 -30.911 1.00 92.25 83 ASN A N 1
ATOM 709 C CA . ASN A 1 83 ? -16.134 -1.270 -30.999 1.00 92.25 83 ASN A CA 1
ATOM 710 C C . ASN A 1 83 ? -15.675 0.197 -31.080 1.00 92.25 83 ASN A C 1
ATOM 712 O O . ASN A 1 83 ? -15.117 0.602 -32.101 1.00 92.25 83 ASN A O 1
ATOM 716 N N . PRO A 1 84 ? -16.010 1.048 -30.093 1.00 91.00 84 PRO A N 1
ATOM 717 C CA . PRO A 1 84 ? -15.661 2.460 -30.146 1.00 91.00 84 PRO A CA 1
ATOM 718 C C . PRO A 1 84 ? -14.155 2.675 -29.925 1.00 91.00 84 PRO A C 1
ATOM 720 O O . PRO A 1 84 ? -13.605 2.280 -28.896 1.00 91.00 84 PRO A O 1
ATOM 723 N N . GLU A 1 85 ? -13.507 3.386 -30.848 1.00 91.31 85 GLU A N 1
ATOM 724 C CA . GLU A 1 85 ? -12.196 4.000 -30.617 1.00 91.31 85 GLU A CA 1
ATOM 725 C C . GLU A 1 85 ? -12.395 5.328 -29.876 1.00 91.31 85 GLU A C 1
ATOM 727 O O . GLU A 1 85 ? -12.987 6.272 -30.406 1.00 91.31 85 GLU A O 1
ATOM 732 N N . MET A 1 86 ? -11.932 5.393 -28.629 1.00 88.38 86 MET A N 1
ATOM 733 C CA . MET A 1 86 ? -12.222 6.498 -27.715 1.00 88.38 86 MET A CA 1
ATOM 734 C C . MET A 1 86 ? -11.049 7.473 -27.584 1.00 88.38 86 MET A C 1
ATOM 736 O O . MET A 1 86 ? -11.226 8.676 -27.767 1.00 88.38 86 MET A O 1
ATOM 740 N N . ASN A 1 87 ? -9.845 6.956 -27.321 1.00 86.81 87 ASN A N 1
ATOM 741 C CA . ASN A 1 87 ? -8.618 7.731 -27.100 1.00 86.81 87 ASN A CA 1
ATOM 742 C C . ASN A 1 87 ? -8.798 8.925 -26.133 1.00 86.81 87 ASN A C 1
ATOM 744 O O . ASN A 1 87 ? -8.255 10.010 -26.356 1.00 86.81 87 ASN A O 1
ATOM 748 N N . GLU A 1 88 ? -9.575 8.738 -25.064 1.00 82.06 88 GLU A N 1
ATOM 749 C CA . GLU A 1 88 ? -9.859 9.774 -24.062 1.00 82.06 88 GLU A CA 1
ATOM 750 C C . GLU A 1 88 ? -8.778 9.773 -22.987 1.00 82.06 88 GLU A C 1
ATOM 752 O O . GLU A 1 88 ? -8.618 8.793 -22.255 1.00 82.06 88 GLU A O 1
ATOM 757 N N . ILE A 1 89 ? -8.052 10.888 -22.873 1.00 85.75 89 ILE A N 1
ATOM 758 C CA . ILE A 1 89 ? -6.933 11.037 -21.941 1.00 85.75 89 ILE A CA 1
ATOM 759 C C . ILE A 1 89 ? -7.298 12.024 -20.839 1.00 85.75 89 ILE A C 1
ATOM 761 O O . ILE A 1 89 ? -7.595 13.191 -21.104 1.00 85.75 89 ILE A O 1
ATOM 765 N N . LYS A 1 90 ? -7.169 11.593 -19.583 1.00 85.50 90 LYS A N 1
ATOM 766 C CA . LYS A 1 90 ? -7.214 12.482 -18.420 1.00 85.50 90 LYS A CA 1
ATOM 767 C C . LYS A 1 90 ? -5.918 12.411 -17.630 1.00 85.50 90 LYS A C 1
ATOM 769 O O . LYS A 1 90 ? -5.393 11.333 -17.361 1.00 85.50 90 LYS A O 1
ATOM 774 N N . THR A 1 91 ? -5.422 13.575 -17.229 1.00 82.06 91 THR A N 1
ATOM 775 C CA . THR A 1 91 ? -4.175 13.724 -16.479 1.00 82.06 91 THR A CA 1
ATOM 776 C C . THR A 1 91 ? -4.445 14.155 -15.045 1.00 82.06 91 THR A C 1
ATOM 778 O O . THR A 1 91 ? -5.245 15.061 -14.808 1.00 82.06 91 THR A O 1
ATOM 781 N N . PHE A 1 92 ? -3.725 13.559 -14.104 1.00 82.62 92 PHE A N 1
ATOM 782 C CA . PHE A 1 92 ? -3.842 13.810 -12.676 1.00 82.62 92 PHE A CA 1
ATOM 783 C C . PHE A 1 92 ? -2.470 14.093 -12.084 1.00 82.62 92 PHE A C 1
ATOM 785 O O . PHE A 1 92 ? -1.548 13.301 -12.254 1.00 82.62 92 PHE A O 1
ATOM 792 N N . THR A 1 93 ? -2.333 15.189 -11.347 1.00 80.00 93 THR A N 1
ATOM 793 C CA . THR A 1 93 ? -1.076 15.522 -10.670 1.00 80.00 93 THR A CA 1
ATOM 794 C C . THR A 1 93 ? -1.189 15.157 -9.200 1.00 80.00 93 THR A C 1
ATOM 796 O O . THR A 1 93 ? -1.992 15.742 -8.473 1.00 80.00 93 THR A O 1
ATOM 799 N N . THR A 1 94 ? -0.392 14.194 -8.745 1.00 78.25 94 THR A N 1
ATOM 800 C CA . THR A 1 94 ? -0.353 13.796 -7.334 1.00 78.25 94 THR A CA 1
ATOM 801 C C . THR A 1 94 ? 1.064 13.487 -6.891 1.00 78.25 94 THR A C 1
ATOM 803 O O . THR A 1 94 ? 1.908 13.044 -7.665 1.00 78.25 94 THR A O 1
ATOM 806 N N . GLU A 1 95 ? 1.324 13.699 -5.611 1.00 78.25 95 GLU A N 1
ATOM 807 C CA . GLU A 1 95 ? 2.509 13.163 -4.958 1.00 78.25 95 GLU A CA 1
ATOM 808 C C . GLU A 1 95 ? 2.377 11.638 -4.881 1.00 78.25 95 GLU A C 1
ATOM 810 O O . GLU A 1 95 ? 1.312 11.129 -4.517 1.00 78.25 95 GLU A O 1
ATOM 815 N N . VAL A 1 96 ? 3.441 10.914 -5.248 1.00 69.25 96 VAL A N 1
ATOM 816 C CA . VAL A 1 96 ? 3.542 9.460 -5.027 1.00 69.25 96 VAL A CA 1
ATOM 817 C C . VAL A 1 96 ? 3.985 9.238 -3.586 1.00 69.25 96 VAL A C 1
ATOM 819 O O . VAL A 1 96 ? 5.121 8.866 -3.294 1.00 69.25 96 VAL A O 1
ATOM 822 N N . ASP A 1 97 ? 3.076 9.572 -2.680 1.00 67.50 97 ASP A N 1
ATOM 823 C CA . ASP A 1 97 ? 3.192 9.313 -1.256 1.00 67.50 97 ASP A CA 1
ATOM 824 C C . ASP A 1 97 ? 2.670 7.905 -0.928 1.00 67.50 97 ASP A C 1
ATOM 826 O O . ASP A 1 97 ? 2.135 7.186 -1.778 1.00 67.50 97 ASP A O 1
ATOM 830 N N . ASN A 1 98 ? 2.810 7.491 0.330 1.00 69.00 98 ASN A N 1
ATOM 831 C CA . ASN A 1 98 ? 2.339 6.175 0.760 1.00 69.00 98 ASN A CA 1
ATOM 832 C C . ASN A 1 98 ? 0.818 6.016 0.581 1.00 69.00 98 ASN A C 1
ATOM 834 O O . ASN A 1 98 ? 0.346 4.910 0.373 1.00 69.00 98 ASN A O 1
ATOM 838 N N . LYS A 1 99 ? 0.031 7.100 0.575 1.00 74.06 99 LYS A N 1
ATOM 839 C CA . LYS A 1 99 ? -1.420 7.014 0.332 1.00 74.06 99 LYS A CA 1
ATOM 840 C C . LYS A 1 99 ? -1.733 6.663 -1.116 1.00 74.06 99 LYS A C 1
ATOM 842 O O . LYS A 1 99 ? -2.637 5.869 -1.367 1.00 74.06 99 LYS A O 1
ATOM 847 N N . PHE A 1 100 ? -0.999 7.248 -2.059 1.00 78.56 100 PHE A N 1
ATOM 848 C CA . PHE A 1 100 ? -1.115 6.897 -3.465 1.00 78.56 100 PHE A CA 1
ATOM 849 C C . PHE A 1 100 ? -0.639 5.458 -3.722 1.00 78.56 100 PHE A C 1
ATOM 851 O O . PHE A 1 100 ? -1.313 4.714 -4.435 1.00 78.56 100 PHE A O 1
ATOM 858 N N . LYS A 1 101 ? 0.464 5.028 -3.090 1.00 72.12 101 LYS A N 1
ATOM 859 C CA . LYS A 1 101 ? 0.939 3.633 -3.161 1.00 72.12 101 LYS A CA 1
ATOM 860 C C . LYS A 1 101 ? -0.089 2.645 -2.602 1.00 72.12 101 LYS A C 1
ATOM 862 O O . LYS A 1 101 ? -0.510 1.751 -3.319 1.00 72.12 101 LYS A O 1
ATOM 867 N N . ASN A 1 102 ? -0.623 2.884 -1.408 1.00 71.88 102 ASN A N 1
ATOM 868 C CA . ASN A 1 102 ? -1.673 2.033 -0.843 1.00 71.88 102 ASN A CA 1
ATOM 869 C C . ASN A 1 102 ? -2.935 2.002 -1.720 1.00 71.88 102 ASN A C 1
ATOM 871 O O . ASN A 1 102 ? -3.493 0.938 -1.954 1.00 71.88 102 ASN A O 1
ATOM 875 N N . TYR A 1 103 ? -3.371 3.141 -2.277 1.00 79.06 103 TYR A N 1
ATOM 876 C CA . TYR A 1 103 ? -4.497 3.159 -3.220 1.00 79.06 103 TYR A CA 1
ATOM 877 C C . TYR A 1 103 ? -4.241 2.277 -4.451 1.00 79.06 103 TYR A C 1
ATOM 879 O O . TYR A 1 103 ? -5.150 1.587 -4.906 1.00 79.06 103 TYR A O 1
ATOM 887 N N . THR A 1 104 ? -3.018 2.304 -4.980 1.00 74.69 104 THR A N 1
ATOM 888 C CA . THR A 1 104 ? -2.627 1.541 -6.173 1.00 74.69 104 THR A CA 1
ATOM 889 C C . THR A 1 104 ? -2.356 0.052 -5.882 1.00 74.69 104 THR A C 1
ATOM 891 O O . THR A 1 104 ? -2.490 -0.769 -6.787 1.00 74.69 104 THR A O 1
ATOM 894 N N . GLU A 1 105 ? -2.039 -0.321 -4.638 1.00 69.25 105 GLU A N 1
ATOM 895 C CA . GLU A 1 105 ? -1.783 -1.710 -4.215 1.00 69.25 105 GLU A CA 1
ATOM 896 C C . GLU A 1 105 ? -3.030 -2.427 -3.663 1.00 69.25 105 GLU A C 1
ATOM 898 O O . GLU A 1 105 ? -3.221 -3.613 -3.929 1.00 69.25 105 GLU A O 1
ATOM 903 N N . GLU A 1 106 ? -3.896 -1.725 -2.926 1.00 60.53 106 GLU A N 1
ATOM 904 C CA . GLU A 1 106 ? -5.026 -2.322 -2.194 1.00 60.53 106 GLU A CA 1
ATOM 905 C C . GLU A 1 106 ? -6.348 -2.286 -2.979 1.00 60.53 106 GLU A C 1
ATOM 907 O O . GLU A 1 106 ? -7.210 -3.149 -2.792 1.00 60.53 106 GLU A O 1
ATOM 912 N N . LYS A 1 107 ? -6.550 -1.287 -3.854 1.00 59.88 107 LYS A N 1
ATOM 913 C CA . LYS A 1 107 ? -7.809 -1.109 -4.596 1.00 59.88 107 LYS A CA 1
ATOM 914 C C . LYS A 1 107 ? -7.674 -1.493 -6.063 1.00 59.88 107 LYS A C 1
ATOM 916 O O . LYS A 1 107 ? -6.671 -1.227 -6.718 1.00 59.88 107 LYS A O 1
ATOM 921 N N . ARG A 1 108 ? -8.749 -2.062 -6.612 1.00 70.44 108 ARG A N 1
ATOM 922 C CA . ARG A 1 108 ? -8.914 -2.204 -8.062 1.00 70.44 108 ARG A CA 1
ATOM 923 C C . ARG A 1 108 ? -9.457 -0.892 -8.607 1.00 70.44 108 ARG A C 1
ATOM 925 O O . ARG A 1 108 ? -10.403 -0.341 -8.052 1.00 70.44 108 ARG A O 1
ATOM 932 N N . PHE A 1 109 ? -8.836 -0.377 -9.658 1.00 90.00 109 PHE A N 1
ATOM 933 C CA . PHE A 1 109 ? -9.328 0.814 -10.329 1.00 90.00 109 PHE A CA 1
ATOM 934 C C . PHE A 1 109 ? -10.467 0.423 -11.261 1.00 90.00 109 PHE A C 1
ATOM 936 O O . PHE A 1 109 ? -10.284 -0.391 -12.163 1.00 90.00 109 PHE A O 1
ATOM 943 N N . GLU A 1 110 ? -11.651 0.952 -10.979 1.00 93.25 110 GLU A N 1
ATOM 944 C CA . GLU A 1 110 ? -12.894 0.572 -11.640 1.00 93.25 110 GLU A CA 1
ATOM 945 C C . GLU A 1 110 ? -13.260 1.609 -12.697 1.00 93.25 110 GLU A C 1
ATOM 947 O O . GLU A 1 110 ? -13.373 2.801 -12.400 1.00 93.25 110 GLU A O 1
ATOM 952 N N . ILE A 1 111 ? -13.462 1.142 -13.928 1.00 94.50 111 ILE A N 1
ATOM 953 C CA . ILE A 1 111 ? -14.058 1.935 -15.000 1.00 94.50 111 ILE A CA 1
ATOM 954 C C . ILE A 1 111 ? -15.404 1.310 -15.346 1.00 94.50 111 ILE A C 1
ATOM 956 O O . ILE A 1 111 ? -15.476 0.173 -15.812 1.00 94.50 111 ILE A O 1
ATOM 960 N N . HIS A 1 112 ? -16.472 2.057 -15.092 1.00 92.56 112 HIS A N 1
ATOM 961 C CA . HIS A 1 112 ? -17.842 1.647 -15.371 1.00 92.56 112 HIS A CA 1
ATOM 962 C C . HIS A 1 112 ? -18.210 2.034 -16.797 1.00 92.56 112 HIS A C 1
ATOM 964 O O . HIS A 1 112 ? -17.901 3.145 -17.227 1.00 92.56 112 HIS A O 1
ATOM 970 N N . VAL A 1 113 ? -18.891 1.141 -17.510 1.00 92.94 113 VAL A N 1
ATOM 971 C CA . VAL A 1 113 ? -19.323 1.339 -18.896 1.00 92.94 113 VAL A CA 1
ATOM 972 C C . VAL A 1 113 ? -20.838 1.227 -18.971 1.00 92.94 113 VAL A C 1
ATOM 974 O O . VAL A 1 113 ? -21.419 0.268 -18.460 1.00 92.94 113 VAL A O 1
ATOM 977 N N . PHE A 1 114 ? -21.462 2.190 -19.637 1.00 91.31 114 PHE A N 1
ATOM 978 C CA . PHE A 1 114 ? -22.911 2.338 -19.758 1.00 91.31 114 PHE A CA 1
ATOM 979 C C . PHE A 1 114 ? -23.318 2.513 -21.220 1.00 91.31 114 PHE A C 1
ATOM 981 O O . PHE A 1 114 ? -22.503 2.935 -22.037 1.00 91.31 114 PHE A O 1
ATOM 988 N N . ASP A 1 115 ? -24.575 2.216 -21.544 1.00 90.38 115 ASP A N 1
ATOM 989 C CA . ASP A 1 115 ? -25.190 2.387 -22.862 1.00 90.38 115 ASP A CA 1
ATOM 990 C C . ASP A 1 115 ? -26.305 3.448 -22.817 1.00 90.38 115 ASP A C 1
ATOM 992 O O . ASP A 1 115 ? -27.458 3.153 -22.504 1.00 90.38 115 ASP A O 1
ATOM 996 N N . ASP A 1 116 ? -25.985 4.675 -23.238 1.00 87.44 116 ASP A N 1
ATOM 997 C CA . ASP A 1 116 ? -26.906 5.828 -23.286 1.00 87.44 116 ASP A CA 1
ATOM 998 C C . ASP A 1 116 ? -28.048 5.658 -24.316 1.00 87.44 116 ASP A C 1
ATOM 1000 O O . ASP A 1 116 ? -28.905 6.527 -24.491 1.00 87.44 116 ASP A O 1
ATOM 1004 N N . SER A 1 117 ? -28.080 4.551 -25.069 1.00 81.06 117 SER A N 1
ATOM 1005 C CA . SER A 1 117 ? -29.198 4.247 -25.972 1.00 81.06 117 SER A CA 1
ATOM 1006 C C . SER A 1 117 ? -30.398 3.605 -25.261 1.00 81.06 117 SER A C 1
ATOM 1008 O O . SER A 1 117 ? -31.491 3.560 -25.841 1.00 81.06 117 SER A O 1
ATOM 1010 N N . ILE A 1 118 ? -30.229 3.144 -24.016 1.00 75.94 118 ILE A N 1
ATOM 1011 C CA . ILE A 1 118 ? -31.289 2.523 -23.218 1.00 75.94 118 ILE A CA 1
ATOM 1012 C C . ILE A 1 118 ? -32.162 3.616 -22.592 1.00 75.94 118 ILE A C 1
ATOM 1014 O O . ILE A 1 118 ? -31.706 4.442 -21.810 1.00 75.94 118 ILE A O 1
ATOM 1018 N N . LYS A 1 119 ? -33.456 3.618 -22.932 1.00 65.31 119 LYS A N 1
ATOM 1019 C CA . LYS A 1 119 ? -34.453 4.515 -22.328 1.00 65.31 119 LYS A CA 1
ATOM 1020 C C . LYS A 1 119 ? -35.267 3.776 -21.262 1.00 65.31 119 LYS A C 1
ATOM 1022 O O . LYS A 1 119 ? -35.540 2.591 -21.457 1.00 65.31 119 LYS A O 1
ATOM 1027 N N . PRO A 1 120 ? -35.728 4.462 -20.200 1.00 57.31 120 PRO A N 1
ATOM 1028 C CA . PRO A 1 120 ? -36.630 3.870 -19.220 1.00 57.31 120 PRO A CA 1
ATOM 1029 C C . PRO A 1 120 ? -37.893 3.319 -19.886 1.00 57.31 120 PRO A C 1
ATOM 1031 O O . PRO A 1 120 ? -38.581 4.018 -20.634 1.00 57.31 120 PRO A O 1
ATOM 1034 N N . SER A 1 121 ? -38.198 2.060 -19.582 1.00 50.94 121 SER A N 1
ATOM 1035 C CA . SER A 1 121 ? -39.515 1.465 -19.787 1.00 50.94 121 SER A CA 1
ATOM 1036 C C . SER A 1 121 ? -40.504 2.168 -18.853 1.00 50.94 121 SER A C 1
ATOM 1038 O O . SER A 1 121 ? -40.285 2.237 -17.650 1.00 50.94 121 SER A O 1
ATOM 1040 N N . VAL A 1 122 ? -41.594 2.715 -19.397 1.00 50.75 122 VAL A N 1
ATOM 1041 C CA . VAL A 1 122 ? -42.643 3.422 -18.628 1.00 50.75 122 VAL A CA 1
ATOM 1042 C C . VAL A 1 122 ? -43.497 2.442 -17.792 1.00 50.75 122 VAL A C 1
ATOM 1044 O O . VAL A 1 122 ? -44.397 2.867 -17.074 1.00 50.75 122 VAL A O 1
ATOM 1047 N N . HIS A 1 123 ? -43.239 1.132 -17.879 1.00 48.34 123 HIS A N 1
ATOM 1048 C CA . HIS A 1 123 ? -44.118 0.086 -17.351 1.00 48.34 123 HIS A CA 1
ATOM 1049 C C . HIS A 1 123 ? -43.548 -0.745 -16.197 1.00 48.34 123 HIS A C 1
ATOM 1051 O O . HIS A 1 123 ? -44.273 -1.597 -15.690 1.00 48.34 123 HIS A O 1
ATOM 1057 N N . ASP A 1 124 ? -42.319 -0.490 -15.747 1.00 46.41 124 ASP A N 1
ATOM 1058 C CA . ASP A 1 124 ? -41.726 -1.237 -14.636 1.00 46.41 124 ASP A CA 1
ATOM 1059 C C . ASP A 1 124 ? -41.825 -0.425 -13.334 1.00 46.41 124 ASP A C 1
ATOM 1061 O O . ASP A 1 124 ? -41.309 0.687 -13.226 1.00 46.41 124 ASP A O 1
ATOM 1065 N N . GLU A 1 125 ? -42.540 -0.971 -12.346 1.00 48.81 125 GLU A N 1
ATOM 1066 C CA . GLU A 1 125 ? -42.777 -0.348 -11.030 1.00 48.81 125 GLU A CA 1
ATOM 1067 C C . GLU A 1 125 ? -41.483 -0.178 -10.205 1.00 48.81 125 GLU A C 1
ATOM 1069 O O . GLU A 1 125 ? -41.443 0.623 -9.267 1.00 48.81 125 GLU A O 1
ATOM 1074 N N . ASP A 1 126 ? -40.402 -0.848 -10.615 1.00 46.91 126 ASP A N 1
ATOM 1075 C CA . ASP A 1 126 ? -39.036 -0.604 -10.165 1.00 46.91 126 ASP A CA 1
ATOM 1076 C C . ASP A 1 126 ? -38.311 0.299 -11.174 1.00 46.91 126 ASP A C 1
ATOM 1078 O O . ASP A 1 126 ? -37.853 -0.135 -12.226 1.00 46.91 126 ASP A O 1
ATOM 1082 N N . ASN A 1 127 ? -38.161 1.578 -10.822 1.00 46.31 127 ASN A N 1
ATOM 1083 C CA . ASN A 1 127 ? -37.425 2.622 -11.557 1.00 46.31 127 ASN A CA 1
ATOM 1084 C C . ASN A 1 127 ? -35.912 2.328 -11.798 1.00 46.31 127 ASN A C 1
ATOM 1086 O O . ASN A 1 127 ? -35.129 3.265 -11.973 1.00 46.31 127 ASN A O 1
ATOM 1090 N N . SER A 1 128 ? -35.443 1.074 -11.771 1.00 48.72 128 SER A N 1
ATOM 1091 C CA . SER A 1 128 ? -34.048 0.727 -12.058 1.00 48.72 128 SER A CA 1
ATOM 1092 C C . SER A 1 128 ? -33.831 0.563 -13.564 1.00 48.72 128 SER A C 1
ATOM 1094 O O . SER A 1 128 ? -34.042 -0.508 -14.132 1.00 48.72 128 SER A O 1
ATOM 1096 N N . ILE A 1 129 ? -33.395 1.636 -14.218 1.00 55.66 129 ILE A N 1
ATOM 1097 C CA . ILE A 1 129 ? -32.821 1.558 -15.564 1.00 55.66 129 ILE A CA 1
ATOM 1098 C C . ILE A 1 129 ? -31.454 0.879 -15.416 1.00 55.66 129 ILE A C 1
ATOM 1100 O O . ILE A 1 129 ? -30.550 1.470 -14.834 1.00 55.66 129 ILE A O 1
ATOM 1104 N N . ASP A 1 130 ? -31.315 -0.362 -15.888 1.00 66.88 130 ASP A N 1
ATOM 1105 C CA . ASP A 1 130 ? -30.015 -1.041 -15.981 1.00 66.88 130 ASP A CA 1
ATOM 1106 C C . ASP A 1 130 ? -29.425 -0.782 -17.373 1.00 66.88 130 ASP A C 1
ATOM 1108 O O . ASP A 1 130 ? -29.572 -1.578 -18.307 1.00 66.88 130 ASP A O 1
ATOM 1112 N N . ASP A 1 131 ? -28.861 0.415 -17.534 1.00 81.62 131 ASP A N 1
ATOM 1113 C CA . ASP A 1 131 ? -28.099 0.844 -18.708 1.00 81.62 131 ASP A CA 1
ATOM 1114 C C . ASP A 1 131 ? -26.617 0.447 -18.620 1.00 81.62 131 ASP A C 1
ATOM 1116 O O . ASP A 1 131 ? -25.831 0.753 -19.520 1.00 81.62 131 ASP A O 1
ATOM 1120 N N . MET A 1 132 ? -26.218 -0.257 -17.558 1.00 86.00 132 MET A N 1
ATOM 1121 C CA . MET A 1 132 ? -24.836 -0.647 -17.341 1.00 86.00 132 MET A CA 1
ATOM 1122 C C . MET A 1 132 ? -24.455 -1.840 -18.227 1.00 86.00 132 MET A C 1
ATOM 1124 O O . MET A 1 132 ? -25.078 -2.900 -18.206 1.00 86.00 132 MET A O 1
ATOM 1128 N N . ILE A 1 133 ? -23.372 -1.685 -18.990 1.00 88.88 133 ILE A N 1
ATOM 1129 C CA . ILE A 1 133 ? -22.754 -2.777 -19.751 1.00 88.88 133 ILE A CA 1
ATOM 1130 C C . ILE A 1 133 ? -21.888 -3.627 -18.813 1.00 88.88 133 ILE A C 1
ATOM 1132 O O . ILE A 1 133 ? -21.934 -4.858 -18.854 1.00 88.88 133 ILE A O 1
ATOM 1136 N N . GLY A 1 134 ? -21.105 -2.978 -17.949 1.00 89.88 134 GLY A N 1
ATOM 1137 C CA . GLY A 1 134 ? -20.284 -3.651 -16.948 1.00 89.88 134 GLY A CA 1
ATOM 1138 C C . GLY A 1 134 ? -19.160 -2.779 -16.398 1.00 89.88 134 GLY A C 1
ATOM 1139 O O . GLY A 1 134 ? -19.081 -1.583 -16.671 1.00 89.88 134 GLY A O 1
ATOM 1140 N N . VAL A 1 135 ? -18.271 -3.401 -15.627 1.00 93.81 135 VAL A N 1
ATOM 1141 C CA . VAL A 1 135 ? -17.121 -2.759 -14.983 1.00 93.81 135 VAL A CA 1
ATOM 1142 C C . VAL A 1 135 ? -15.830 -3.433 -15.434 1.00 93.81 135 VAL A C 1
ATOM 1144 O O . VAL A 1 135 ? -15.707 -4.660 -15.377 1.00 93.81 135 VAL A O 1
ATOM 1147 N N . ALA A 1 136 ? -14.862 -2.633 -15.876 1.00 93.88 136 ALA A N 1
ATOM 1148 C CA . ALA A 1 136 ? -13.487 -3.064 -16.086 1.00 93.88 136 ALA A CA 1
ATOM 1149 C C . ALA A 1 136 ? -12.675 -2.827 -14.805 1.00 93.88 136 ALA A C 1
ATOM 1151 O O . ALA A 1 136 ? -12.633 -1.713 -14.280 1.00 93.88 136 ALA A O 1
ATOM 1152 N N . TYR A 1 137 ? -12.017 -3.878 -14.311 1.00 90.75 137 TYR A N 1
ATOM 1153 C CA . TYR A 1 137 ? -11.161 -3.821 -13.124 1.00 90.75 137 TYR A CA 1
ATOM 1154 C C . TYR A 1 137 ? -9.692 -3.777 -13.534 1.00 90.75 137 TYR A C 1
ATOM 1156 O O . TYR A 1 137 ? -9.148 -4.771 -14.018 1.00 90.75 137 TYR A O 1
ATOM 1164 N N . ILE A 1 138 ? -9.043 -2.643 -13.297 1.00 90.06 138 ILE A N 1
ATOM 1165 C CA . ILE A 1 138 ? -7.660 -2.392 -13.698 1.00 90.06 138 ILE A CA 1
ATOM 1166 C C . ILE A 1 138 ? -6.749 -2.558 -12.472 1.00 90.06 138 ILE A C 1
ATOM 1168 O O . ILE A 1 138 ? -6.930 -1.857 -11.469 1.00 90.06 138 ILE A O 1
ATOM 1172 N N . PRO A 1 139 ? -5.771 -3.479 -12.510 1.00 81.06 139 PRO A N 1
ATOM 1173 C CA . PRO A 1 139 ? -4.813 -3.658 -11.432 1.00 81.06 139 PRO A CA 1
ATOM 1174 C C . PRO A 1 139 ? -3.781 -2.529 -11.466 1.00 81.06 139 PRO A C 1
ATOM 1176 O O . PRO A 1 139 ? -3.067 -2.363 -12.448 1.00 81.06 139 PRO A O 1
ATOM 1179 N N . LEU A 1 140 ? -3.661 -1.762 -10.385 1.00 81.81 140 LEU A N 1
ATOM 1180 C CA . LEU A 1 140 ? -2.723 -0.637 -10.320 1.00 81.81 140 LEU A CA 1
ATOM 1181 C C . LEU A 1 140 ? -1.353 -1.004 -9.729 1.00 81.81 140 LEU A C 1
ATOM 1183 O O . LEU A 1 140 ? -0.524 -0.121 -9.537 1.00 81.81 140 LEU A O 1
ATOM 1187 N N . PHE A 1 141 ? -1.068 -2.291 -9.512 1.00 70.88 141 PHE A N 1
ATOM 1188 C CA . PHE A 1 141 ? 0.196 -2.754 -8.928 1.00 70.88 141 PHE A CA 1
ATOM 1189 C C . PHE A 1 141 ? 1.437 -2.266 -9.695 1.00 70.88 141 PHE A C 1
ATOM 1191 O O . PHE A 1 141 ? 2.382 -1.762 -9.098 1.00 70.88 141 PHE A O 1
ATOM 1198 N N . GLU A 1 142 ? 1.422 -2.344 -11.028 1.00 64.44 142 GLU A N 1
ATOM 1199 C CA . GLU A 1 142 ? 2.518 -1.825 -11.864 1.00 64.44 142 GLU A CA 1
ATOM 1200 C C . GLU A 1 142 ? 2.666 -0.297 -11.696 1.00 64.44 142 GLU A C 1
ATOM 1202 O O . GLU A 1 142 ? 3.774 0.222 -11.574 1.00 64.44 142 GLU A O 1
ATOM 1207 N N . VAL A 1 143 ? 1.550 0.431 -11.575 1.00 73.19 143 VAL A N 1
ATOM 1208 C CA . VAL A 1 143 ? 1.539 1.885 -11.335 1.00 73.19 143 VAL A CA 1
ATOM 1209 C C . VAL A 1 143 ? 2.091 2.223 -9.943 1.00 73.19 143 VAL A C 1
ATOM 1211 O O . VAL A 1 143 ? 2.830 3.200 -9.806 1.00 73.19 143 VAL A O 1
ATOM 1214 N N . ALA A 1 144 ? 1.813 1.395 -8.931 1.00 66.88 144 ALA A N 1
ATOM 1215 C CA . ALA A 1 144 ? 2.363 1.523 -7.578 1.00 66.88 144 ALA A CA 1
ATOM 1216 C C . ALA A 1 144 ? 3.896 1.424 -7.559 1.00 66.88 144 ALA A C 1
ATOM 1218 O O . ALA A 1 144 ? 4.576 2.176 -6.857 1.00 66.88 144 ALA A O 1
ATOM 1219 N N . GLN A 1 145 ? 4.445 0.538 -8.396 1.00 62.22 145 GLN A N 1
ATOM 1220 C CA . GLN A 1 145 ? 5.887 0.357 -8.580 1.00 62.22 145 GLN A CA 1
ATOM 1221 C C . GLN A 1 145 ? 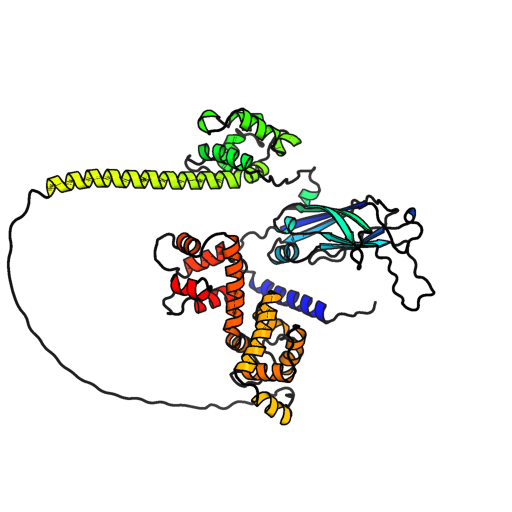6.549 1.474 -9.401 1.00 62.22 145 GLN A C 1
ATOM 1223 O O . GLN A 1 145 ? 7.775 1.509 -9.531 1.00 62.22 145 GLN A O 1
ATOM 1228 N N . GLY A 1 146 ? 5.758 2.423 -9.909 1.00 63.50 146 GLY A N 1
ATOM 1229 C CA . GLY A 1 146 ? 6.238 3.520 -10.739 1.00 63.50 146 GLY A CA 1
ATOM 1230 C C . GLY A 1 146 ? 6.296 3.183 -12.232 1.00 63.50 146 GLY A C 1
ATOM 1231 O O . GLY A 1 146 ? 7.003 3.871 -12.973 1.00 63.50 146 GLY A O 1
ATOM 1232 N N . ASN A 1 147 ? 5.572 2.152 -12.674 1.00 63.94 147 ASN A N 1
ATOM 1233 C CA . ASN A 1 147 ? 5.624 1.619 -14.033 1.00 63.94 147 ASN A CA 1
ATOM 1234 C C . ASN A 1 147 ? 4.389 2.049 -14.826 1.00 63.94 147 ASN A C 1
ATOM 1236 O O . ASN A 1 147 ? 3.299 2.237 -14.284 1.00 63.94 147 ASN A O 1
ATOM 1240 N N . ASN A 1 148 ? 4.550 2.177 -16.141 1.00 74.94 148 ASN A N 1
ATOM 1241 C CA . ASN A 1 148 ? 3.408 2.367 -17.027 1.00 74.94 148 ASN A CA 1
ATOM 1242 C C . ASN A 1 148 ? 2.628 1.051 -17.150 1.00 74.94 148 ASN A C 1
ATOM 1244 O O . ASN A 1 148 ? 3.227 -0.022 -17.198 1.00 74.94 148 ASN A O 1
ATOM 1248 N N . LEU A 1 149 ? 1.309 1.147 -17.279 1.00 80.69 149 LEU A N 1
ATOM 1249 C CA . LEU A 1 149 ? 0.418 0.017 -17.514 1.00 80.69 149 LEU A CA 1
ATOM 1250 C C . LEU A 1 149 ? -0.238 0.164 -18.886 1.00 80.69 149 LEU A C 1
ATOM 1252 O O . LEU A 1 149 ? -0.670 1.252 -19.263 1.00 80.69 149 LEU A O 1
ATOM 1256 N N . TYR A 1 150 ? -0.300 -0.928 -19.639 1.00 86.12 150 TYR A N 1
ATOM 1257 C CA . TYR A 1 150 ? -1.001 -0.992 -20.913 1.00 86.12 150 TYR A CA 1
ATOM 1258 C C . TYR A 1 150 ? -1.494 -2.415 -21.140 1.00 86.12 150 TYR A C 1
ATOM 1260 O O . TYR A 1 150 ? -0.671 -3.321 -21.263 1.00 86.12 150 TYR A O 1
ATOM 1268 N N . ASP A 1 151 ? -2.811 -2.600 -21.153 1.00 81.62 151 ASP A N 1
ATOM 1269 C CA . ASP A 1 151 ? -3.425 -3.911 -21.370 1.00 81.62 151 ASP A CA 1
ATOM 1270 C C . ASP A 1 151 ? -4.905 -3.785 -21.777 1.00 81.62 151 ASP A C 1
ATOM 1272 O O . ASP A 1 151 ? -5.482 -2.689 -21.778 1.00 81.62 151 ASP A O 1
ATOM 1276 N N . LYS A 1 152 ? -5.520 -4.928 -22.096 1.00 87.31 152 LYS A N 1
ATOM 1277 C CA . LYS A 1 152 ? -6.958 -5.088 -22.317 1.00 87.31 152 LYS A CA 1
ATOM 1278 C C . LYS A 1 152 ? -7.614 -5.767 -21.116 1.00 87.31 152 LYS A C 1
ATOM 1280 O O . LYS A 1 152 ? -7.183 -6.822 -20.659 1.00 87.31 152 LYS A O 1
ATOM 1285 N N . PHE A 1 153 ? -8.703 -5.182 -20.631 1.00 90.69 153 PHE A N 1
ATOM 1286 C CA . PHE A 1 153 ? -9.414 -5.616 -19.432 1.00 90.69 153 PHE A CA 1
ATOM 1287 C C . PHE A 1 153 ? -10.847 -6.017 -19.760 1.00 90.69 153 PHE A C 1
ATOM 1289 O O . PHE A 1 153 ? -11.574 -5.274 -20.412 1.00 90.69 153 PHE A O 1
ATOM 1296 N N . ALA A 1 154 ? -11.274 -7.182 -19.273 1.00 93.19 154 ALA A N 1
ATOM 1297 C CA . ALA A 1 154 ? -12.646 -7.642 -19.449 1.00 93.19 154 ALA A CA 1
ATOM 1298 C C . ALA A 1 154 ? -13.635 -6.739 -18.699 1.00 93.19 154 ALA A C 1
ATOM 1300 O O . ALA A 1 154 ? -13.472 -6.495 -17.501 1.00 93.19 154 ALA A O 1
ATOM 1301 N N . ILE A 1 155 ? -14.682 -6.312 -19.398 1.00 95.19 155 ILE A N 1
ATOM 1302 C CA . ILE A 1 155 ? -15.823 -5.590 -18.839 1.00 95.19 155 ILE A CA 1
ATOM 1303 C C . ILE A 1 155 ? -16.820 -6.636 -18.346 1.00 95.19 155 ILE A C 1
ATOM 1305 O O . ILE A 1 155 ? -17.277 -7.464 -19.134 1.00 95.19 155 ILE A O 1
ATOM 1309 N N . LYS A 1 156 ? -17.137 -6.631 -17.047 1.00 91.00 156 LYS A N 1
ATOM 1310 C CA . LYS A 1 156 ? -18.008 -7.645 -16.433 1.00 91.00 156 LYS A CA 1
ATOM 1311 C C . LYS A 1 156 ? -19.270 -7.052 -15.824 1.00 91.00 156 LYS A C 1
ATOM 1313 O O . LYS A 1 156 ? -19.198 -6.011 -15.176 1.00 91.00 156 LYS A O 1
ATOM 1318 N N . ASP A 1 157 ? -20.407 -7.721 -15.997 1.00 84.88 157 ASP A N 1
ATOM 1319 C CA . ASP A 1 157 ? -21.643 -7.370 -15.286 1.00 84.88 157 ASP A CA 1
ATOM 1320 C C . ASP A 1 157 ? -21.624 -7.837 -13.815 1.00 84.88 157 ASP A C 1
ATOM 1322 O O . ASP A 1 157 ? -20.693 -8.508 -13.359 1.00 84.88 157 ASP A O 1
ATOM 1326 N N . TYR A 1 158 ? -22.684 -7.518 -13.064 1.00 80.00 158 TYR A N 1
ATOM 1327 C CA . TYR A 1 158 ? -22.850 -7.944 -11.667 1.00 80.00 158 TYR A CA 1
ATOM 1328 C C . TYR A 1 158 ? -22.918 -9.469 -11.477 1.00 80.00 158 TYR A C 1
ATOM 1330 O O . TYR A 1 158 ? -22.707 -9.957 -10.369 1.00 80.00 158 TYR A O 1
ATOM 1338 N N . ASN A 1 159 ? -23.198 -10.224 -12.542 1.00 79.12 159 ASN A N 1
ATOM 1339 C CA . ASN A 1 159 ? -23.227 -11.686 -12.528 1.00 79.12 159 ASN A CA 1
ATOM 1340 C C . ASN A 1 159 ? -21.868 -12.291 -12.932 1.00 79.12 159 ASN A C 1
ATOM 1342 O O . ASN A 1 159 ? -21.717 -13.511 -12.937 1.00 79.12 159 ASN A O 1
ATOM 1346 N N . GLY A 1 160 ? -20.877 -11.455 -13.264 1.00 79.50 160 GLY A N 1
ATOM 1347 C CA . GLY A 1 160 ? -19.543 -11.862 -13.693 1.00 79.50 160 GLY A CA 1
ATOM 1348 C C . GLY A 1 160 ? -19.424 -12.226 -15.176 1.00 79.50 160 GLY A C 1
ATOM 1349 O O . GLY A 1 160 ? -18.350 -12.673 -15.589 1.00 79.50 160 GLY A O 1
ATOM 1350 N N . ASN A 1 161 ? -20.475 -12.029 -15.979 1.00 85.81 161 ASN A N 1
ATOM 1351 C CA . ASN A 1 161 ? -20.439 -12.277 -17.420 1.00 85.81 161 ASN A CA 1
ATOM 1352 C C . ASN A 1 161 ? -19.580 -11.222 -18.113 1.00 85.81 161 ASN A C 1
ATOM 1354 O O . ASN A 1 161 ? -19.676 -10.039 -17.794 1.00 85.81 161 ASN A O 1
ATOM 1358 N N . VAL A 1 162 ? -18.757 -11.646 -19.072 1.00 91.88 162 VAL A N 1
ATOM 1359 C CA . VAL A 1 162 ? -17.919 -10.736 -19.860 1.00 91.88 162 VAL A CA 1
ATOM 1360 C C . VAL A 1 162 ? -18.747 -10.147 -21.000 1.00 91.88 162 VAL A C 1
ATOM 1362 O O . VAL A 1 162 ? -19.174 -10.878 -21.888 1.00 91.88 162 VAL A O 1
ATOM 1365 N N . ASN A 1 163 ? -18.924 -8.828 -20.979 1.00 91.62 163 ASN A N 1
ATOM 1366 C CA . ASN A 1 163 ? -19.726 -8.055 -21.930 1.00 91.62 163 ASN A CA 1
ATOM 1367 C C . ASN A 1 163 ? -18.862 -7.176 -22.849 1.00 91.62 163 ASN A C 1
ATOM 1369 O O . ASN A 1 163 ? -19.331 -6.153 -23.340 1.00 91.62 163 ASN A O 1
ATOM 1373 N N . GLY A 1 164 ? -17.595 -7.552 -23.035 1.00 92.56 164 GLY A N 1
ATOM 1374 C CA . GLY A 1 164 ? -16.629 -6.880 -23.902 1.00 92.56 164 GLY A CA 1
ATOM 1375 C C . GLY A 1 164 ? -15.263 -6.706 -23.240 1.00 92.56 164 GLY A C 1
ATOM 1376 O O . GLY A 1 164 ? -15.037 -7.135 -22.104 1.00 92.56 164 GLY A O 1
ATOM 1377 N N . MET A 1 165 ? -14.344 -6.068 -23.956 1.00 92.38 165 MET A N 1
ATOM 1378 C CA . MET A 1 165 ? -13.000 -5.724 -23.486 1.00 92.38 165 MET A CA 1
ATOM 1379 C C . MET A 1 165 ? -12.789 -4.211 -23.559 1.00 92.38 165 MET A C 1
ATOM 1381 O O . MET A 1 165 ? -13.299 -3.556 -24.461 1.00 92.38 165 MET A O 1
ATOM 1385 N N . MET A 1 166 ? -12.011 -3.656 -22.634 1.00 95.12 166 MET A N 1
ATOM 1386 C CA . MET A 1 166 ? -11.581 -2.260 -22.630 1.00 95.12 166 MET A CA 1
ATOM 1387 C C . MET A 1 166 ? -10.060 -2.182 -22.688 1.00 95.12 166 MET A C 1
ATOM 1389 O O . MET A 1 166 ? -9.375 -2.768 -21.853 1.00 95.12 166 MET A O 1
ATOM 1393 N N . GLU A 1 167 ? -9.527 -1.421 -23.635 1.00 93.88 167 GLU A N 1
ATOM 1394 C CA . GLU A 1 167 ? -8.095 -1.155 -23.737 1.00 93.88 167 GLU A CA 1
ATOM 1395 C C . GLU A 1 167 ? -7.731 0.114 -22.960 1.00 93.88 167 GLU A C 1
ATOM 1397 O O . GLU A 1 167 ? -8.248 1.202 -23.238 1.00 93.88 167 GLU A O 1
ATOM 1402 N N . VAL A 1 168 ? -6.834 -0.016 -21.976 1.00 90.88 168 VAL A N 1
ATOM 1403 C CA . VAL A 1 168 ? -6.449 1.095 -21.095 1.00 90.88 168 VAL A CA 1
ATOM 1404 C C . VAL A 1 168 ? -4.940 1.228 -21.004 1.00 90.88 168 VAL A C 1
ATOM 1406 O O . VAL A 1 168 ? -4.210 0.258 -20.796 1.00 90.88 168 VAL A O 1
ATOM 1409 N N . LYS A 1 169 ? -4.473 2.473 -21.104 1.00 86.75 169 LYS A N 1
ATOM 1410 C CA . LYS A 1 169 ? -3.077 2.862 -20.936 1.00 86.75 169 LYS A CA 1
ATOM 1411 C C . LYS A 1 169 ? -2.942 3.868 -19.795 1.00 86.75 169 LYS A C 1
ATOM 1413 O O . LYS A 1 169 ? -3.495 4.960 -19.869 1.00 86.75 169 LYS A O 1
ATOM 1418 N N . ILE A 1 170 ? -2.157 3.539 -18.774 1.00 87.38 170 ILE A N 1
ATOM 1419 C CA . ILE A 1 170 ? -1.807 4.440 -17.671 1.00 87.38 170 ILE A CA 1
ATOM 1420 C C . ILE A 1 170 ? -0.312 4.751 -17.736 1.00 87.38 170 ILE A C 1
ATOM 1422 O O . ILE A 1 170 ? 0.516 3.842 -17.767 1.00 87.38 170 ILE A O 1
ATOM 1426 N N . THR A 1 171 ? 0.050 6.033 -17.749 1.00 80.44 171 THR A N 1
ATOM 1427 C CA . THR A 1 171 ? 1.452 6.473 -17.807 1.00 80.44 171 THR A CA 1
ATOM 1428 C C . THR A 1 171 ? 1.806 7.437 -16.691 1.00 80.44 171 THR A C 1
ATOM 1430 O O . THR A 1 171 ? 1.025 8.340 -16.394 1.00 80.44 171 THR A O 1
ATOM 1433 N N . LEU A 1 172 ? 3.004 7.289 -16.129 1.00 75.56 172 LEU A N 1
ATOM 1434 C CA . LEU A 1 172 ? 3.554 8.153 -15.086 1.00 75.56 172 LEU A CA 1
ATOM 1435 C C . LEU A 1 172 ? 4.631 9.076 -15.664 1.00 75.56 172 LEU A C 1
ATOM 1437 O O . LEU A 1 172 ? 5.631 8.614 -16.211 1.00 75.56 172 LEU A O 1
ATOM 1441 N N . HIS A 1 173 ? 4.459 10.375 -15.458 1.00 73.31 173 HIS A N 1
ATOM 1442 C CA . HIS A 1 173 ? 5.373 11.431 -15.893 1.00 73.31 173 HIS A CA 1
ATOM 1443 C C . HIS A 1 173 ? 5.903 12.219 -14.694 1.00 73.31 173 HIS A C 1
ATOM 1445 O O . HIS A 1 173 ? 5.284 12.219 -13.627 1.00 73.31 173 HIS A O 1
ATOM 1451 N N . ASN A 1 174 ? 7.047 12.888 -14.842 1.00 66.44 174 ASN A N 1
ATOM 1452 C CA . ASN A 1 174 ? 7.612 13.736 -13.785 1.00 66.44 174 ASN A CA 1
ATOM 1453 C C . ASN A 1 174 ? 7.064 15.166 -13.847 1.00 66.44 174 ASN A C 1
ATOM 1455 O O . ASN A 1 174 ? 7.021 15.851 -12.828 1.00 66.44 174 ASN A O 1
ATOM 1459 N N . SER A 1 175 ? 6.638 15.611 -15.027 1.00 58.97 175 SER A N 1
ATOM 1460 C CA . SER A 1 175 ? 6.088 16.942 -15.263 1.00 58.97 175 SER A CA 1
ATOM 1461 C C . SER A 1 175 ? 4.914 16.903 -16.250 1.00 58.97 175 SER A C 1
ATOM 1463 O O . SER A 1 175 ? 4.699 15.911 -16.946 1.00 58.97 175 SER A O 1
ATOM 1465 N N . LEU A 1 176 ? 4.136 17.990 -16.316 1.00 51.50 176 LEU A N 1
ATOM 1466 C CA . LEU A 1 176 ? 3.091 18.158 -17.337 1.00 51.50 176 LEU A CA 1
ATOM 1467 C C . LEU A 1 176 ? 3.690 18.384 -18.740 1.00 51.50 176 LEU A C 1
ATOM 1469 O O . LEU A 1 176 ? 3.034 18.104 -19.739 1.00 51.50 176 LEU A O 1
ATOM 1473 N N . GLU A 1 177 ? 4.932 18.870 -18.820 1.00 43.44 177 GLU A N 1
ATOM 1474 C CA . GLU A 1 177 ? 5.657 19.135 -20.071 1.00 43.44 177 GLU A CA 1
ATOM 1475 C C . GLU A 1 177 ? 6.081 17.827 -20.764 1.00 43.44 177 GLU A C 1
ATOM 1477 O O . GLU A 1 177 ? 6.090 17.751 -21.994 1.00 43.44 177 GLU A O 1
ATOM 1482 N N . ASP A 1 178 ? 6.309 16.764 -19.984 1.00 45.47 178 ASP A N 1
ATOM 1483 C CA . ASP A 1 178 ? 6.648 15.417 -20.465 1.00 45.47 178 ASP A CA 1
ATOM 1484 C C . ASP A 1 178 ? 5.514 14.775 -21.295 1.00 45.47 178 ASP A C 1
ATOM 1486 O O . ASP A 1 178 ? 5.776 13.927 -22.147 1.00 45.47 178 ASP A O 1
ATOM 1490 N N . ILE A 1 179 ? 4.255 15.192 -21.088 1.00 45.06 179 ILE A N 1
ATOM 1491 C CA . ILE A 1 179 ? 3.078 14.653 -21.800 1.00 45.06 179 ILE A CA 1
ATOM 1492 C C . ILE A 1 179 ? 3.071 15.067 -23.278 1.00 45.06 179 ILE A C 1
ATOM 1494 O O . ILE A 1 179 ? 2.610 14.306 -24.128 1.00 45.06 179 ILE A O 1
ATOM 1498 N N . ASN A 1 180 ? 3.602 16.255 -23.588 1.00 37.38 180 ASN A N 1
ATOM 1499 C CA . ASN A 1 180 ? 3.638 16.814 -24.944 1.00 37.38 180 ASN A CA 1
ATOM 1500 C C . ASN A 1 180 ? 4.981 16.580 -25.655 1.00 37.38 180 ASN A C 1
ATOM 1502 O O . ASN A 1 180 ? 5.141 16.963 -26.816 1.00 37.38 180 ASN A O 1
ATOM 1506 N N . ALA A 1 181 ? 5.955 15.960 -24.983 1.00 35.72 181 ALA A N 1
ATOM 1507 C CA . ALA A 1 181 ? 7.231 15.609 -25.586 1.00 35.72 181 ALA A CA 1
ATOM 1508 C C . ALA A 1 181 ? 7.050 14.436 -26.575 1.00 35.72 181 ALA A C 1
ATOM 1510 O O . ALA A 1 181 ? 6.334 13.477 -26.272 1.00 35.72 181 ALA A O 1
ATOM 1511 N N . PRO A 1 182 ? 7.691 14.458 -27.761 1.00 30.70 182 PRO A N 1
ATOM 1512 C CA . PRO A 1 182 ? 7.580 13.379 -28.739 1.00 30.70 182 PRO A CA 1
ATOM 1513 C C . PRO A 1 182 ? 8.056 12.041 -28.145 1.00 30.70 182 PRO A C 1
ATOM 1515 O O . PRO A 1 182 ? 9.249 11.801 -27.977 1.00 30.70 182 PRO A O 1
ATOM 1518 N N . PHE A 1 183 ? 7.081 11.193 -27.806 1.00 29.83 183 PHE A N 1
ATOM 1519 C CA . PHE A 1 183 ? 7.143 9.771 -27.449 1.00 29.83 183 PHE A CA 1
ATOM 1520 C C . PHE A 1 183 ? 8.539 9.229 -27.070 1.00 29.83 183 PHE A C 1
ATOM 1522 O O . PHE A 1 183 ? 9.186 8.505 -27.832 1.00 29.83 183 PHE A O 1
ATOM 1529 N N . ALA A 1 184 ? 8.991 9.523 -25.849 1.00 31.45 184 ALA A N 1
ATOM 1530 C CA . ALA A 1 184 ? 10.023 8.749 -25.164 1.00 31.45 184 ALA A CA 1
ATOM 1531 C C . ALA A 1 184 ? 9.378 7.808 -24.149 1.00 31.45 184 ALA A C 1
ATOM 1533 O O . ALA A 1 184 ? 9.160 8.154 -22.996 1.00 31.45 184 ALA A O 1
ATOM 1534 N N . GLN A 1 185 ? 9.043 6.602 -24.615 1.00 35.41 185 GLN A N 1
ATOM 1535 C CA . GLN A 1 185 ? 8.603 5.494 -23.771 1.00 35.41 185 GLN A CA 1
ATOM 1536 C C . GLN A 1 185 ? 9.660 5.216 -22.692 1.00 35.41 185 GLN A C 1
ATOM 1538 O O . GLN A 1 185 ? 10.765 4.771 -23.002 1.00 35.41 185 GLN A O 1
ATOM 1543 N N . SER A 1 186 ? 9.313 5.422 -21.423 1.00 32.97 186 SER A N 1
ATOM 1544 C CA . SER A 1 186 ? 9.997 4.770 -20.308 1.00 32.97 186 SER A CA 1
ATOM 1545 C C . SER A 1 186 ? 9.618 3.286 -20.323 1.00 32.97 186 SER A C 1
ATOM 1547 O O . SER A 1 186 ? 8.618 2.855 -19.752 1.00 32.97 186 SER A O 1
ATOM 1549 N N . VAL A 1 187 ? 10.391 2.500 -21.072 1.00 34.72 187 VAL A N 1
ATOM 1550 C CA . VAL A 1 187 ? 10.371 1.038 -21.013 1.00 34.72 187 VAL A CA 1
ATOM 1551 C C . VAL A 1 187 ? 11.154 0.632 -19.772 1.00 34.72 187 VAL A C 1
ATOM 1553 O O . VAL A 1 187 ? 12.341 0.927 -19.666 1.00 34.72 187 VAL A O 1
ATOM 1556 N N . GLN A 1 188 ? 10.509 -0.043 -18.823 1.00 38.59 188 GLN A N 1
ATOM 1557 C CA . GLN A 1 188 ? 11.262 -0.800 -17.833 1.00 38.59 188 GLN A CA 1
ATOM 1558 C C . GLN A 1 188 ? 11.843 -2.046 -18.493 1.00 38.59 188 GLN A C 1
ATOM 1560 O O . GLN A 1 188 ? 11.117 -2.915 -18.975 1.00 38.59 188 GLN A O 1
ATOM 1565 N N . TYR A 1 189 ? 13.168 -2.137 -18.507 1.00 41.50 189 TYR A N 1
ATOM 1566 C CA . TYR A 1 189 ? 13.876 -3.298 -19.025 1.00 41.50 189 TYR A CA 1
ATOM 1567 C C . TYR A 1 189 ? 13.852 -4.417 -17.980 1.00 41.50 189 TYR A C 1
ATOM 1569 O O . TYR A 1 189 ? 14.682 -4.452 -17.070 1.00 41.50 189 TYR A O 1
ATOM 1577 N N . LYS A 1 190 ? 12.891 -5.342 -18.097 1.00 40.94 190 LYS A N 1
ATOM 1578 C CA . LYS A 1 190 ? 12.967 -6.639 -17.409 1.00 40.94 190 LYS A CA 1
ATOM 1579 C C . LYS A 1 190 ? 14.116 -7.428 -18.041 1.00 40.94 190 LYS A C 1
ATOM 1581 O O . LYS A 1 190 ? 13.941 -8.087 -19.061 1.00 40.94 190 LYS A O 1
ATOM 1586 N N . ASN A 1 191 ? 15.309 -7.318 -17.463 1.00 49.81 191 ASN A N 1
ATOM 1587 C CA . ASN A 1 191 ? 16.438 -8.155 -17.853 1.00 49.81 191 ASN A CA 1
ATOM 1588 C C . ASN A 1 191 ? 16.110 -9.600 -17.459 1.00 49.81 191 ASN A C 1
ATOM 1590 O O . ASN A 1 191 ? 15.928 -9.886 -16.278 1.00 49.81 191 ASN A O 1
ATOM 1594 N N . ASN A 1 192 ? 16.034 -10.501 -18.439 1.00 67.06 192 ASN A N 1
ATOM 1595 C CA . ASN A 1 192 ? 15.997 -11.937 -18.161 1.00 67.06 192 ASN A CA 1
ATOM 1596 C C . ASN A 1 192 ? 17.299 -12.372 -17.452 1.00 67.06 192 ASN A C 1
ATOM 1598 O O . ASN A 1 192 ? 18.302 -11.648 -17.479 1.00 67.06 192 ASN A O 1
ATOM 1602 N N . ASP A 1 193 ? 17.296 -13.547 -16.817 1.00 68.69 193 ASP A N 1
ATOM 1603 C CA . ASP A 1 193 ? 18.440 -14.039 -16.030 1.00 68.69 193 ASP A CA 1
ATOM 1604 C C . ASP A 1 193 ? 19.754 -14.023 -16.827 1.00 68.69 193 ASP A C 1
ATOM 1606 O O . ASP A 1 193 ? 20.800 -13.632 -16.307 1.00 68.69 193 ASP A O 1
ATOM 1610 N N . TRP A 1 194 ? 19.689 -14.345 -18.124 1.00 83.38 194 TRP A N 1
ATOM 1611 C CA . TRP A 1 194 ? 20.833 -14.273 -19.035 1.00 83.38 194 TRP A CA 1
ATOM 1612 C C . TRP A 1 194 ? 21.354 -12.840 -19.230 1.00 83.38 194 TRP A C 1
ATOM 1614 O O . TRP A 1 194 ? 22.555 -12.599 -19.113 1.00 83.38 194 TRP A O 1
ATOM 1624 N N . THR A 1 195 ? 20.468 -11.870 -19.468 1.00 80.69 195 THR A N 1
ATOM 1625 C CA . THR A 1 195 ? 20.824 -10.454 -19.652 1.00 80.69 195 THR A CA 1
ATOM 1626 C C . THR A 1 195 ? 21.434 -9.872 -18.382 1.00 80.69 195 THR A C 1
ATOM 1628 O O . THR A 1 195 ? 22.430 -9.150 -18.433 1.00 80.69 195 THR A O 1
ATOM 1631 N N . SER A 1 196 ? 20.853 -10.207 -17.228 1.00 78.06 196 SER A N 1
ATOM 1632 C CA . SER A 1 196 ? 21.359 -9.793 -15.919 1.00 78.06 196 SER A CA 1
ATOM 1633 C C . SER A 1 196 ? 22.772 -10.335 -15.674 1.00 78.06 196 SER A C 1
ATOM 1635 O O . SER A 1 196 ? 23.656 -9.596 -15.235 1.00 78.06 196 SER A O 1
ATOM 1637 N N . GLU A 1 197 ? 23.018 -11.598 -16.031 1.00 83.62 197 GLU A N 1
ATOM 1638 C CA . GLU A 1 197 ? 24.328 -12.239 -15.907 1.00 83.62 197 GLU A CA 1
ATOM 1639 C C . GLU A 1 197 ? 25.363 -11.674 -16.896 1.00 83.62 197 GLU A C 1
ATOM 1641 O O . GLU A 1 197 ? 26.501 -11.394 -16.509 1.00 83.62 197 GLU A O 1
ATOM 164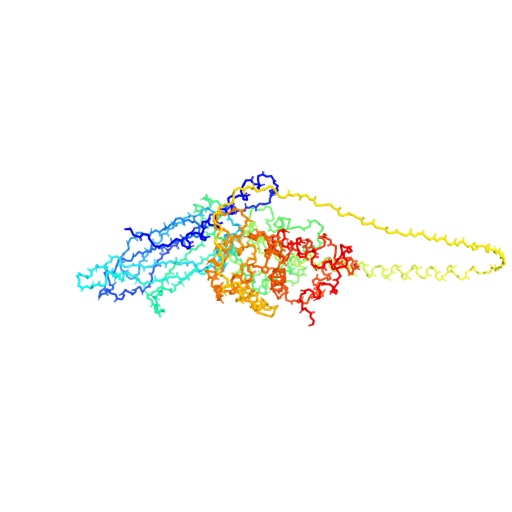6 N N . PHE A 1 198 ? 24.979 -11.429 -18.153 1.00 91.38 198 PHE A N 1
ATOM 1647 C CA . PHE A 1 198 ? 25.828 -10.763 -19.146 1.00 91.38 198 PHE A CA 1
ATOM 1648 C C . PHE A 1 198 ? 26.262 -9.370 -18.670 1.00 91.38 198 PHE A C 1
ATOM 1650 O O . PHE A 1 198 ? 27.457 -9.061 -18.631 1.00 91.38 198 PHE A O 1
ATOM 1657 N N . LEU A 1 199 ? 25.307 -8.536 -18.248 1.00 91.50 199 LEU A N 1
ATOM 1658 C CA . LEU A 1 199 ? 25.595 -7.184 -17.771 1.00 91.50 199 LEU A CA 1
ATOM 1659 C C . LEU A 1 199 ? 26.409 -7.198 -16.477 1.00 91.50 199 LEU A C 1
ATOM 1661 O O . LEU A 1 199 ? 27.281 -6.350 -16.300 1.00 91.50 199 LEU A O 1
ATOM 1665 N N . PHE A 1 200 ? 26.193 -8.177 -15.593 1.00 90.12 200 PHE A N 1
ATOM 1666 C CA . PHE A 1 200 ? 27.004 -8.340 -14.387 1.00 90.12 200 PHE A CA 1
ATOM 1667 C C . PHE A 1 200 ? 28.475 -8.574 -14.743 1.00 90.12 200 PHE A C 1
ATOM 1669 O O . PHE A 1 200 ? 29.344 -7.878 -14.216 1.00 90.12 200 PHE A O 1
ATOM 1676 N N . LYS A 1 201 ? 28.758 -9.484 -15.683 1.00 88.44 201 LYS A N 1
ATOM 1677 C CA . LYS A 1 201 ? 30.118 -9.758 -16.176 1.00 88.44 201 LYS A CA 1
ATOM 1678 C C . LYS A 1 201 ? 30.770 -8.519 -16.795 1.00 88.44 201 LYS A C 1
ATOM 1680 O O . LYS A 1 201 ? 31.932 -8.217 -16.512 1.00 88.44 201 LYS A O 1
ATOM 1685 N N . VAL A 1 202 ? 30.003 -7.751 -17.573 1.00 90.50 202 VAL A N 1
ATOM 1686 C CA . VAL A 1 202 ? 30.444 -6.460 -18.121 1.00 90.50 202 VAL A CA 1
ATOM 1687 C C . VAL A 1 202 ? 30.778 -5.476 -16.994 1.00 90.50 202 VAL A C 1
ATOM 1689 O O . VAL A 1 202 ? 31.870 -4.909 -16.986 1.00 90.50 202 VAL A O 1
ATOM 1692 N N . CYS A 1 203 ? 29.896 -5.302 -16.008 1.00 91.19 203 CYS A N 1
ATOM 1693 C CA . CYS A 1 203 ? 30.096 -4.383 -14.885 1.00 91.19 203 CYS A CA 1
ATOM 1694 C C . CYS A 1 203 ? 31.258 -4.788 -13.969 1.00 91.19 203 CYS A C 1
ATOM 1696 O O . CYS A 1 203 ? 31.996 -3.913 -13.509 1.00 91.19 203 CYS A O 1
ATOM 1698 N N . LEU A 1 204 ? 31.457 -6.088 -13.723 1.00 87.81 204 LEU A N 1
ATOM 1699 C CA . LEU A 1 204 ? 32.487 -6.629 -12.828 1.00 87.81 204 LEU A CA 1
ATOM 1700 C C . LEU A 1 204 ? 33.888 -6.132 -13.194 1.00 87.81 204 LEU A C 1
ATOM 1702 O O . LEU A 1 204 ? 34.689 -5.809 -12.313 1.00 87.81 204 LEU A O 1
ATOM 1706 N N . ARG A 1 205 ? 34.146 -5.970 -14.496 1.00 85.31 205 ARG A N 1
ATOM 1707 C CA . ARG A 1 205 ? 35.389 -5.410 -15.031 1.00 85.31 205 ARG A CA 1
ATOM 1708 C C . ARG A 1 205 ? 35.652 -3.964 -14.600 1.00 85.31 205 ARG A C 1
ATOM 1710 O O . ARG A 1 205 ? 36.808 -3.591 -14.397 1.00 85.31 205 ARG A O 1
ATOM 1717 N N . TYR A 1 206 ? 34.618 -3.134 -14.522 1.00 85.69 206 TYR A N 1
ATOM 1718 C CA . TYR A 1 206 ? 34.758 -1.705 -14.225 1.00 85.69 206 TYR A CA 1
ATOM 1719 C C . TYR A 1 206 ? 34.617 -1.416 -12.735 1.00 85.69 206 TYR A C 1
ATOM 1721 O O . TYR A 1 206 ? 35.295 -0.523 -12.233 1.00 85.69 206 TYR A O 1
ATOM 1729 N N . ALA A 1 207 ? 33.812 -2.206 -12.026 1.00 83.88 207 ALA A N 1
ATOM 1730 C CA . ALA A 1 207 ? 33.534 -2.050 -10.602 1.00 83.88 207 ALA A CA 1
ATOM 1731 C C . ALA A 1 207 ? 34.779 -2.167 -9.699 1.00 83.88 207 ALA A C 1
ATOM 1733 O O . ALA A 1 207 ? 34.742 -1.723 -8.558 1.00 83.88 207 ALA A O 1
ATOM 1734 N N . ALA A 1 208 ? 35.880 -2.749 -10.186 1.00 76.81 208 ALA A N 1
ATOM 1735 C CA . ALA A 1 208 ? 37.141 -2.839 -9.446 1.00 76.81 208 ALA A CA 1
ATOM 1736 C C . ALA A 1 208 ? 37.988 -1.550 -9.505 1.00 76.81 208 ALA A C 1
ATOM 1738 O O . ALA A 1 208 ? 38.994 -1.446 -8.803 1.00 76.81 208 ALA A O 1
ATOM 1739 N N . LYS A 1 209 ? 37.630 -0.582 -10.361 1.00 83.75 209 LYS A N 1
ATOM 1740 C CA . LYS A 1 209 ? 38.371 0.678 -10.497 1.00 83.75 209 LYS A CA 1
ATOM 1741 C C . LYS A 1 209 ? 38.004 1.656 -9.366 1.00 83.75 209 LYS A C 1
ATOM 1743 O O . LYS A 1 209 ? 36.840 1.707 -8.967 1.00 83.75 209 LYS A O 1
ATOM 1748 N N . PRO A 1 210 ? 38.961 2.461 -8.872 1.00 77.69 210 PRO A N 1
ATOM 1749 C CA . PRO A 1 210 ? 38.695 3.449 -7.829 1.00 77.69 210 PRO A CA 1
ATOM 1750 C C . PRO A 1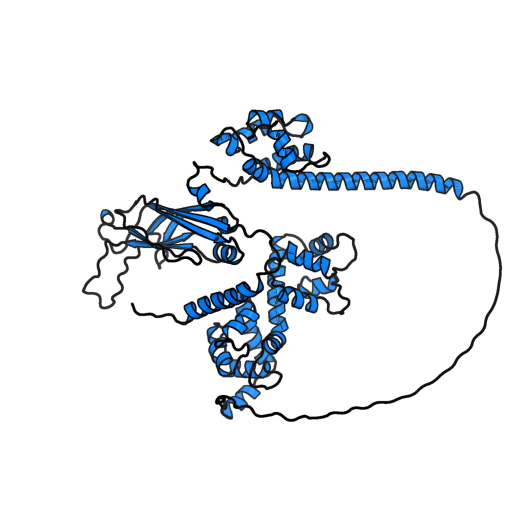 210 ? 37.677 4.494 -8.304 1.00 77.69 210 PRO A C 1
ATOM 1752 O O . PRO A 1 210 ? 37.712 4.911 -9.462 1.00 77.69 210 PRO A O 1
ATOM 1755 N N . ASN A 1 211 ? 36.785 4.912 -7.401 1.00 80.50 211 ASN A N 1
ATOM 1756 C CA . ASN A 1 211 ? 35.739 5.918 -7.637 1.00 80.50 211 ASN A CA 1
ATOM 1757 C C . ASN A 1 211 ? 34.781 5.592 -8.800 1.00 80.50 211 ASN A C 1
ATOM 1759 O O . ASN A 1 211 ? 34.199 6.493 -9.405 1.00 80.50 211 ASN A O 1
ATOM 1763 N N . MET A 1 212 ? 34.609 4.311 -9.139 1.00 87.62 212 MET A N 1
ATOM 1764 C CA . MET A 1 212 ? 33.662 3.912 -10.175 1.00 87.62 212 MET A CA 1
ATOM 1765 C C . MET A 1 212 ? 32.225 3.946 -9.640 1.00 87.62 212 MET A C 1
ATOM 1767 O O . MET A 1 212 ? 31.881 3.196 -8.728 1.00 87.62 212 MET A O 1
ATOM 1771 N N . ASP A 1 213 ? 31.377 4.769 -10.253 1.00 87.00 213 ASP A N 1
ATOM 1772 C CA . ASP A 1 213 ? 29.927 4.800 -10.056 1.00 87.00 213 ASP A CA 1
ATOM 1773 C C . ASP A 1 213 ? 29.201 4.666 -11.410 1.00 87.00 213 ASP A C 1
ATOM 1775 O O . ASP A 1 213 ? 29.833 4.547 -12.465 1.00 87.00 213 ASP A O 1
ATOM 1779 N N . LEU A 1 214 ? 27.866 4.666 -11.403 1.00 86.19 214 LEU A N 1
ATOM 1780 C CA . LEU A 1 214 ? 27.080 4.514 -12.631 1.00 86.19 214 LEU A CA 1
ATOM 1781 C C . LEU A 1 214 ? 27.231 5.694 -13.607 1.00 86.19 214 LEU A C 1
ATOM 1783 O O . LEU A 1 214 ? 27.126 5.488 -14.815 1.00 86.19 214 LEU A O 1
ATOM 1787 N N . ASN A 1 215 ? 27.492 6.910 -13.119 1.00 88.50 215 ASN A N 1
ATOM 1788 C CA . ASN A 1 215 ? 27.690 8.081 -13.978 1.00 88.50 215 ASN A CA 1
ATOM 1789 C C . ASN A 1 215 ? 29.046 8.017 -14.687 1.00 88.50 215 ASN A C 1
ATOM 1791 O O . ASN A 1 215 ? 29.143 8.298 -15.880 1.00 88.50 215 ASN A O 1
ATOM 1795 N N . ASN A 1 216 ? 30.081 7.587 -13.971 1.00 89.44 216 ASN A N 1
ATOM 1796 C CA . ASN A 1 216 ? 31.412 7.361 -14.520 1.00 89.44 216 ASN A CA 1
ATOM 1797 C C . ASN A 1 216 ? 31.396 6.192 -15.507 1.00 89.44 216 ASN A C 1
ATOM 1799 O O . ASN A 1 216 ? 32.011 6.266 -16.570 1.00 89.44 216 ASN A O 1
ATOM 1803 N N . LEU A 1 217 ? 30.637 5.135 -15.203 1.00 90.69 217 LEU A N 1
ATOM 1804 C CA . LEU A 1 217 ? 30.423 4.030 -16.131 1.00 90.69 217 LEU A CA 1
ATOM 1805 C C . LEU A 1 217 ? 29.709 4.502 -17.403 1.00 90.69 217 LEU A C 1
ATOM 1807 O O . LEU A 1 217 ? 30.139 4.154 -18.499 1.00 90.69 217 LEU A O 1
ATOM 1811 N N . TYR A 1 218 ? 28.674 5.334 -17.271 1.00 92.56 218 TYR A N 1
ATOM 1812 C CA . TYR A 1 218 ? 27.993 5.936 -18.415 1.00 92.56 218 TYR A CA 1
ATOM 1813 C C . TYR A 1 218 ? 28.963 6.720 -19.302 1.00 92.56 218 TYR A C 1
ATOM 1815 O O . TYR A 1 218 ? 29.021 6.473 -20.502 1.00 92.56 218 TYR A O 1
ATOM 1823 N N . ALA A 1 219 ? 29.781 7.596 -18.712 1.00 89.88 219 ALA A N 1
ATOM 1824 C CA . ALA A 1 219 ? 30.754 8.400 -19.452 1.00 89.88 219 ALA A CA 1
ATOM 1825 C C . ALA A 1 219 ? 31.763 7.543 -20.242 1.00 89.88 219 ALA A C 1
ATOM 1827 O O . ALA A 1 219 ? 32.180 7.916 -21.339 1.00 89.88 219 ALA A O 1
ATOM 1828 N N . ILE A 1 220 ? 32.133 6.370 -19.714 1.00 91.00 220 ILE A N 1
ATOM 1829 C CA . ILE A 1 220 ? 32.994 5.407 -20.416 1.00 91.00 220 ILE A CA 1
ATOM 1830 C C . ILE A 1 220 ? 32.278 4.826 -21.642 1.00 91.00 220 ILE A C 1
ATOM 1832 O O . ILE A 1 220 ? 32.879 4.742 -22.712 1.00 91.00 220 ILE A O 1
ATOM 1836 N N . PHE A 1 221 ? 31.015 4.426 -21.489 1.00 92.94 221 PHE A N 1
ATOM 1837 C CA . PHE A 1 221 ? 30.231 3.807 -22.561 1.00 92.94 221 PHE A CA 1
ATOM 1838 C C . PHE A 1 221 ? 29.741 4.807 -23.607 1.00 92.94 221 PHE A C 1
ATOM 1840 O O . PHE A 1 221 ? 29.591 4.430 -24.767 1.00 92.94 221 PHE A O 1
ATOM 1847 N N . SER A 1 222 ? 29.516 6.068 -23.234 1.00 91.75 222 SER A N 1
ATOM 1848 C CA . SER A 1 222 ? 29.105 7.113 -24.172 1.00 91.75 222 SER A CA 1
ATOM 1849 C C . SER A 1 222 ? 30.277 7.683 -24.968 1.00 91.75 222 SER A C 1
ATOM 1851 O O . SER A 1 222 ? 30.061 8.305 -26.001 1.00 91.75 222 SER A O 1
ATOM 1853 N N . LYS A 1 223 ? 31.523 7.472 -24.514 1.00 89.38 223 LYS A N 1
ATOM 1854 C CA . LYS A 1 223 ? 32.743 8.038 -25.119 1.00 89.38 223 LYS A CA 1
ATOM 1855 C C . LYS A 1 223 ? 32.670 9.564 -25.316 1.00 89.38 223 LYS A C 1
ATOM 1857 O O . LYS A 1 223 ? 33.275 10.101 -26.239 1.00 89.38 223 LYS A O 1
ATOM 1862 N N . GLY A 1 224 ? 31.956 10.260 -24.428 1.00 83.19 224 GLY A N 1
ATOM 1863 C CA . GLY A 1 224 ? 31.764 11.714 -24.486 1.00 83.19 224 GLY A CA 1
ATOM 1864 C C . GLY A 1 224 ? 30.574 12.175 -25.334 1.00 83.19 224 GLY A C 1
ATOM 1865 O O . GLY A 1 224 ? 30.339 13.376 -25.424 1.00 83.19 224 GLY A O 1
ATOM 1866 N N . GLU A 1 225 ? 29.809 11.254 -25.922 1.00 86.19 225 GLU A N 1
ATOM 1867 C CA . GLU A 1 225 ? 28.544 11.565 -26.590 1.00 86.19 225 GLU A CA 1
ATOM 1868 C C . GLU A 1 225 ? 27.388 11.698 -25.580 1.00 86.19 225 GLU A C 1
ATOM 1870 O O . GLU A 1 225 ? 27.460 11.207 -24.445 1.00 86.19 225 GLU A O 1
ATOM 1875 N N . ASN A 1 226 ? 26.313 12.371 -26.009 1.00 80.75 226 ASN A N 1
ATOM 1876 C CA . ASN A 1 226 ? 25.101 12.570 -25.205 1.00 80.75 226 ASN A CA 1
ATOM 1877 C C . ASN A 1 226 ? 24.310 11.281 -24.984 1.00 80.75 226 ASN A C 1
ATOM 1879 O O . ASN A 1 226 ? 23.631 11.189 -23.968 1.00 80.75 226 ASN A O 1
ATOM 1883 N N . ASP A 1 227 ? 24.438 10.313 -25.893 1.00 89.62 227 ASP A N 1
ATOM 1884 C CA . ASP A 1 227 ? 23.777 9.010 -25.874 1.00 89.62 227 ASP A CA 1
ATOM 1885 C C . ASP A 1 227 ? 24.785 7.903 -26.221 1.00 89.62 227 ASP A C 1
ATOM 1887 O O . ASP A 1 227 ? 25.832 8.146 -26.821 1.00 89.62 227 ASP A O 1
ATOM 1891 N N . ILE A 1 228 ? 24.470 6.657 -25.872 1.00 91.75 228 ILE A N 1
ATOM 1892 C CA . ILE A 1 228 ? 25.312 5.498 -26.179 1.00 91.75 228 ILE A CA 1
ATOM 1893 C C . ILE A 1 228 ? 24.819 4.846 -27.469 1.00 91.75 228 ILE A C 1
ATOM 1895 O O . ILE A 1 228 ? 23.754 4.233 -27.499 1.00 91.75 228 ILE A O 1
ATOM 1899 N N . SER A 1 229 ? 25.606 4.916 -28.541 1.00 91.06 229 SER A N 1
ATOM 1900 C CA . SER A 1 229 ? 25.318 4.191 -29.784 1.00 91.06 229 SER A CA 1
ATOM 1901 C C . SER A 1 229 ? 25.604 2.684 -29.662 1.00 91.06 229 SER A C 1
ATOM 1903 O O . SER A 1 229 ? 26.423 2.258 -28.843 1.00 91.06 229 SER A O 1
ATOM 1905 N N . ARG A 1 230 ? 25.000 1.857 -30.535 1.00 91.06 230 ARG A N 1
ATOM 1906 C CA . ARG A 1 230 ? 25.321 0.410 -30.634 1.00 91.06 230 ARG A CA 1
ATOM 1907 C C . ARG A 1 230 ? 26.829 0.163 -30.777 1.00 91.06 230 ARG A C 1
ATOM 1909 O O . ARG A 1 230 ? 27.372 -0.766 -30.184 1.00 91.06 230 ARG A O 1
ATOM 1916 N N . ARG A 1 231 ? 27.500 1.018 -31.557 1.00 89.12 231 ARG A N 1
ATOM 1917 C CA . ARG A 1 231 ? 28.946 0.970 -31.788 1.00 89.12 231 ARG A CA 1
ATOM 1918 C C . ARG A 1 231 ? 29.723 1.305 -30.518 1.00 89.12 231 ARG A C 1
ATOM 1920 O O . ARG A 1 231 ? 30.614 0.550 -30.151 1.00 89.12 231 ARG A O 1
ATOM 1927 N N . ASN A 1 232 ? 29.362 2.380 -29.819 1.00 90.94 232 ASN A N 1
ATOM 1928 C CA . ASN A 1 232 ? 30.047 2.765 -28.585 1.00 90.94 232 ASN A CA 1
ATOM 1929 C C . ASN A 1 232 ? 29.863 1.717 -27.486 1.00 90.94 232 ASN A C 1
ATOM 1931 O O . ASN A 1 232 ? 30.837 1.380 -26.812 1.00 90.94 232 ASN A O 1
ATOM 1935 N N . PHE A 1 233 ? 28.671 1.125 -27.367 1.00 93.25 233 PHE A N 1
ATOM 1936 C CA . PHE A 1 233 ? 28.428 0.018 -26.445 1.00 93.25 233 PHE A CA 1
ATOM 1937 C C . PHE A 1 233 ? 29.305 -1.200 -26.768 1.00 93.25 233 PHE A C 1
ATOM 1939 O O . PHE A 1 233 ? 30.016 -1.690 -25.890 1.00 93.25 233 PHE A O 1
ATOM 1946 N N . ARG A 1 234 ? 29.314 -1.642 -28.036 1.00 91.94 234 ARG A N 1
ATOM 1947 C CA . ARG A 1 234 ? 30.131 -2.772 -28.506 1.00 91.94 234 ARG A CA 1
ATOM 1948 C C . ARG A 1 234 ? 31.620 -2.534 -28.268 1.00 91.94 234 ARG A C 1
ATOM 1950 O O . ARG A 1 234 ? 32.268 -3.336 -27.611 1.00 91.94 234 ARG A O 1
ATOM 1957 N N . ASP A 1 235 ? 32.141 -1.415 -28.764 1.00 89.44 235 ASP A N 1
ATOM 1958 C CA . ASP A 1 235 ? 33.575 -1.109 -28.761 1.00 89.44 235 ASP A CA 1
ATOM 1959 C C . ASP A 1 235 ? 34.129 -0.881 -27.346 1.00 89.44 235 ASP A C 1
ATOM 1961 O O . ASP A 1 235 ? 35.342 -0.923 -27.131 1.00 89.44 235 ASP A O 1
ATOM 1965 N N . THR A 1 236 ? 33.259 -0.578 -26.379 1.00 91.00 236 THR A N 1
ATOM 1966 C CA . THR A 1 236 ? 33.654 -0.390 -24.979 1.00 91.00 236 THR A CA 1
ATOM 1967 C C . THR A 1 236 ? 33.841 -1.727 -24.265 1.00 91.00 236 THR A C 1
ATOM 1969 O O . THR A 1 236 ? 34.726 -1.844 -23.411 1.00 91.00 236 THR A O 1
ATOM 1972 N N . ILE A 1 237 ? 33.053 -2.746 -24.617 1.00 90.12 237 ILE A N 1
ATOM 1973 C CA . ILE A 1 237 ? 33.146 -4.077 -24.017 1.00 90.12 237 ILE A CA 1
ATOM 1974 C C . ILE A 1 237 ? 34.323 -4.824 -24.640 1.00 90.12 237 ILE A C 1
ATOM 1976 O O . ILE A 1 237 ? 34.403 -5.011 -25.846 1.00 90.12 237 ILE A O 1
ATOM 1980 N N . VAL A 1 238 ? 35.242 -5.301 -23.797 1.00 83.62 238 VAL A N 1
ATOM 1981 C CA . VAL A 1 238 ? 36.375 -6.127 -24.239 1.00 83.62 238 VAL A CA 1
ATOM 1982 C C . VAL A 1 238 ? 36.080 -7.589 -23.878 1.00 83.62 238 VAL A C 1
ATOM 1984 O O . VAL A 1 238 ? 36.219 -7.929 -22.694 1.00 83.62 238 VAL A O 1
ATOM 1987 N N . PRO A 1 239 ? 35.716 -8.465 -24.841 1.00 75.69 239 PRO A N 1
ATOM 1988 C CA . PRO A 1 239 ? 35.199 -9.815 -24.574 1.00 75.69 239 PRO A CA 1
ATOM 1989 C C . PRO A 1 239 ? 36.106 -10.640 -23.649 1.00 75.69 239 PRO A C 1
ATOM 1991 O O . PRO A 1 239 ? 35.732 -11.019 -22.537 1.00 75.69 239 PRO A O 1
ATOM 1994 N N . ARG A 1 240 ? 37.383 -10.784 -24.035 1.00 69.25 240 ARG A N 1
ATOM 1995 C CA . ARG A 1 240 ? 38.385 -11.586 -23.306 1.00 69.25 240 ARG A CA 1
ATOM 1996 C C . ARG A 1 240 ? 38.639 -11.126 -21.872 1.00 69.25 240 ARG A C 1
ATOM 1998 O O . ARG A 1 240 ? 39.052 -11.928 -21.046 1.00 69.25 240 ARG A O 1
ATOM 2005 N N . LYS A 1 241 ? 38.440 -9.839 -21.576 1.00 72.75 241 LYS A N 1
ATOM 2006 C CA . LYS A 1 241 ? 38.701 -9.279 -20.241 1.00 72.75 241 LYS A CA 1
ATOM 2007 C C . LYS A 1 241 ? 37.447 -9.157 -19.373 1.00 72.75 241 LYS A C 1
ATOM 2009 O O . LYS A 1 241 ? 37.578 -8.783 -18.211 1.00 72.75 241 LYS A O 1
ATOM 2014 N N . SER A 1 242 ? 36.271 -9.410 -19.940 1.00 74.56 242 SER A N 1
ATOM 2015 C CA . SER A 1 242 ? 34.984 -9.289 -19.243 1.00 74.56 242 SER A CA 1
ATOM 2016 C C . SER A 1 242 ? 34.287 -10.643 -19.082 1.00 74.56 242 SER A C 1
ATOM 2018 O O . SER A 1 242 ? 33.263 -10.709 -18.424 1.00 74.56 242 SER A O 1
ATOM 2020 N N . GLY A 1 243 ? 34.831 -11.728 -19.650 1.00 81.00 243 GLY A N 1
ATOM 2021 C CA . GLY A 1 243 ? 34.228 -13.064 -19.555 1.00 81.00 243 GLY A CA 1
ATOM 2022 C C . GLY A 1 243 ? 32.952 -13.222 -20.387 1.00 81.00 243 GLY A C 1
ATOM 2023 O O . GLY A 1 243 ? 32.120 -14.068 -20.066 1.00 81.00 243 GLY A O 1
ATOM 2024 N N . VAL A 1 244 ? 32.801 -12.396 -21.426 1.00 87.31 244 VAL A N 1
ATOM 2025 C CA . VAL A 1 244 ? 31.680 -12.411 -22.378 1.00 87.31 244 VAL A CA 1
ATOM 2026 C C . VAL A 1 244 ? 32.214 -12.641 -23.791 1.00 87.31 244 VAL A C 1
ATOM 2028 O O . VAL A 1 244 ? 33.373 -12.336 -24.078 1.00 87.31 244 VAL A O 1
ATOM 2031 N N . THR A 1 245 ? 31.386 -13.180 -24.674 1.00 88.00 245 THR A N 1
ATOM 2032 C CA . THR A 1 245 ? 31.699 -13.471 -26.079 1.00 88.00 245 THR A CA 1
ATOM 2033 C C . THR A 1 245 ? 31.163 -12.380 -27.011 1.00 88.00 245 THR A C 1
ATOM 2035 O O . THR A 1 245 ? 30.230 -11.660 -26.665 1.00 88.00 245 THR A O 1
ATOM 2038 N N . GLU A 1 246 ? 31.719 -12.267 -28.223 1.00 87.44 246 GLU A N 1
ATOM 2039 C CA . GLU A 1 246 ? 31.183 -11.357 -29.257 1.00 87.44 246 GLU A CA 1
ATOM 2040 C C . GLU A 1 246 ? 29.718 -11.676 -29.589 1.00 87.44 246 GLU A C 1
ATOM 2042 O O . GLU A 1 246 ? 28.906 -10.766 -29.723 1.00 87.44 246 GLU A O 1
ATOM 2047 N N . SER A 1 247 ? 29.353 -12.963 -29.627 1.00 82.12 247 SER A N 1
ATOM 2048 C CA . SER A 1 247 ? 27.974 -13.394 -29.881 1.00 82.12 247 SER A CA 1
ATOM 2049 C C . SER A 1 247 ? 27.009 -12.948 -28.780 1.00 82.12 247 SER A C 1
ATOM 2051 O O . SER A 1 247 ? 25.873 -12.599 -29.085 1.00 82.12 247 SER A O 1
ATOM 2053 N N . GLU A 1 248 ? 27.428 -12.941 -27.511 1.00 84.88 248 GLU A N 1
ATOM 2054 C CA . GLU A 1 248 ? 26.600 -12.442 -26.402 1.00 84.88 248 GLU A CA 1
ATOM 2055 C C . GLU A 1 248 ? 26.414 -10.922 -26.479 1.00 84.88 248 GLU A C 1
ATOM 2057 O O . GLU A 1 248 ? 25.310 -10.432 -26.256 1.00 84.88 248 GLU A O 1
ATOM 2062 N N . ILE A 1 249 ? 27.459 -10.178 -26.863 1.00 90.00 249 ILE A N 1
ATOM 2063 C CA . ILE A 1 249 ? 27.374 -8.724 -27.071 1.00 90.00 249 ILE A CA 1
ATOM 2064 C C . ILE A 1 249 ? 26.409 -8.409 -28.219 1.00 90.00 249 ILE A C 1
ATOM 2066 O O . ILE A 1 249 ? 25.542 -7.547 -28.079 1.00 90.00 249 ILE A O 1
ATOM 2070 N N . GLU A 1 250 ? 26.529 -9.114 -29.346 1.00 88.06 250 GLU A N 1
ATOM 2071 C CA . GLU A 1 250 ? 25.644 -8.929 -30.499 1.00 88.06 250 GLU A CA 1
ATOM 2072 C C . GLU A 1 250 ? 24.200 -9.336 -30.188 1.00 88.06 250 GLU A C 1
ATOM 2074 O O . GLU A 1 250 ? 23.276 -8.616 -30.570 1.00 88.06 250 GLU A O 1
ATOM 2079 N N . SER A 1 251 ? 23.998 -10.427 -29.442 1.00 84.25 251 SER A N 1
ATOM 2080 C CA . SER A 1 251 ? 22.666 -10.865 -29.001 1.00 84.25 251 SER A CA 1
ATOM 2081 C C . SER A 1 251 ? 22.031 -9.834 -28.072 1.00 84.25 251 SER A C 1
ATOM 2083 O O . SER A 1 251 ? 20.894 -9.433 -28.300 1.00 84.25 251 SER A O 1
ATOM 2085 N N . PHE A 1 252 ? 22.789 -9.291 -27.112 1.00 89.56 252 PHE A N 1
ATOM 2086 C CA . PHE A 1 252 ? 22.294 -8.228 -26.241 1.00 89.56 252 PHE A CA 1
ATOM 2087 C C . PHE A 1 252 ? 21.944 -6.965 -27.034 1.00 89.56 252 PHE A C 1
ATOM 2089 O O . PHE A 1 252 ? 20.860 -6.422 -26.868 1.00 89.56 252 PHE A O 1
ATOM 2096 N N . ILE A 1 253 ? 22.812 -6.502 -27.941 1.00 88.56 253 ILE A N 1
ATOM 2097 C CA . ILE A 1 253 ? 22.523 -5.319 -28.774 1.00 88.56 253 ILE A CA 1
ATOM 2098 C C . ILE A 1 253 ? 21.277 -5.540 -29.641 1.00 88.56 253 ILE A C 1
ATOM 2100 O O . ILE A 1 253 ? 20.512 -4.601 -29.871 1.00 88.56 253 ILE A O 1
ATOM 2104 N N . LYS A 1 254 ? 21.073 -6.768 -30.131 1.00 83.44 254 LYS A N 1
ATOM 2105 C CA . LYS A 1 254 ? 19.915 -7.136 -30.946 1.00 83.44 254 LYS A CA 1
ATOM 2106 C C . LYS A 1 254 ? 18.629 -7.215 -30.129 1.00 83.44 254 LYS A C 1
ATOM 2108 O O . LYS A 1 254 ? 17.589 -6.870 -30.674 1.00 83.44 254 LYS A O 1
ATOM 2113 N N . GLU A 1 255 ? 18.677 -7.667 -28.879 1.00 79.75 255 GLU A N 1
ATOM 2114 C CA . GLU A 1 255 ? 17.506 -7.893 -28.015 1.00 79.75 255 GLU A CA 1
ATOM 2115 C C . GLU A 1 255 ? 17.156 -6.695 -27.121 1.00 79.75 255 GLU A C 1
ATOM 2117 O O . GLU A 1 255 ? 16.009 -6.535 -26.711 1.00 79.75 255 GLU A O 1
ATOM 2122 N N . CYS A 1 256 ? 18.123 -5.822 -26.836 1.00 79.44 256 CYS A N 1
ATOM 2123 C CA . CYS A 1 256 ? 17.937 -4.665 -25.972 1.00 79.44 256 CYS A CA 1
ATOM 2124 C C . CYS A 1 256 ? 17.091 -3.597 -26.685 1.00 79.44 256 CYS A C 1
ATOM 2126 O O . CYS A 1 256 ? 17.494 -3.014 -27.698 1.00 79.44 256 CYS A O 1
ATOM 2128 N N . GLU A 1 257 ? 15.912 -3.310 -26.133 1.00 79.81 257 GLU A N 1
ATOM 2129 C CA . GLU A 1 257 ? 14.906 -2.463 -26.780 1.00 79.81 257 GLU A CA 1
ATOM 2130 C C . GLU A 1 257 ? 15.349 -1.018 -27.132 1.00 79.81 257 GLU A C 1
ATOM 2132 O O . GLU A 1 257 ? 14.954 -0.581 -28.220 1.00 79.81 257 GLU A O 1
ATOM 2137 N N . PRO A 1 258 ? 16.215 -0.283 -26.386 1.00 76.94 258 PRO A N 1
ATOM 2138 C CA . PRO A 1 258 ? 16.606 1.060 -26.812 1.00 76.94 258 PRO A CA 1
ATOM 2139 C C . PRO A 1 258 ? 17.452 0.998 -28.090 1.00 76.94 258 PRO A C 1
ATOM 2141 O O . PRO A 1 258 ? 17.275 1.795 -29.018 1.00 76.94 258 PRO A O 1
ATOM 2144 N N . PHE A 1 259 ? 18.302 -0.026 -28.215 1.00 82.19 259 PHE A N 1
ATOM 2145 C CA . PHE A 1 259 ? 19.043 -0.266 -29.442 1.00 82.19 259 PHE A CA 1
ATOM 2146 C C . PHE A 1 259 ? 18.130 -0.700 -30.582 1.00 82.19 259 PHE A C 1
ATOM 2148 O O . PHE A 1 259 ? 18.368 -0.240 -31.696 1.00 82.19 259 PHE A O 1
ATOM 2155 N N . GLN A 1 260 ? 17.097 -1.515 -30.348 1.00 73.56 260 GLN A N 1
ATOM 2156 C CA . GLN A 1 260 ? 16.147 -1.930 -31.390 1.00 73.56 260 GLN A CA 1
ATOM 2157 C C . GLN A 1 260 ? 15.344 -0.756 -31.954 1.00 73.56 260 GLN A C 1
ATOM 2159 O O . GLN A 1 260 ? 15.299 -0.588 -33.171 1.00 73.56 260 GLN A O 1
ATOM 2164 N N . ARG A 1 261 ? 14.723 0.051 -31.083 1.00 64.31 261 ARG A N 1
ATOM 2165 C CA . ARG A 1 261 ? 13.776 1.094 -31.505 1.00 64.31 261 ARG A CA 1
ATOM 2166 C C . ARG A 1 261 ? 14.457 2.356 -32.016 1.00 64.31 261 ARG A C 1
ATOM 2168 O O . ARG A 1 261 ? 13.978 2.951 -32.975 1.00 64.31 261 ARG A O 1
ATOM 2175 N N . ARG A 1 262 ? 15.548 2.780 -31.369 1.00 67.00 262 ARG A N 1
ATOM 2176 C CA . ARG A 1 262 ? 16.183 4.088 -31.622 1.00 67.00 262 ARG A CA 1
ATOM 2177 C C . ARG A 1 262 ? 17.602 3.991 -32.170 1.00 67.00 262 ARG A C 1
ATOM 2179 O O . ARG A 1 262 ? 18.085 4.936 -32.780 1.00 67.00 262 ARG A O 1
ATOM 2186 N N . GLY A 1 263 ? 18.278 2.858 -31.976 1.00 76.50 263 GLY A N 1
ATOM 2187 C CA . GLY A 1 263 ? 19.679 2.678 -32.380 1.00 76.50 263 GLY A CA 1
ATOM 2188 C C . GLY A 1 263 ? 20.700 3.256 -31.392 1.00 76.50 263 GLY A C 1
ATOM 2189 O O . GLY A 1 263 ? 21.904 3.071 -31.580 1.00 76.50 263 GLY A O 1
ATOM 2190 N N . TYR A 1 264 ? 20.232 3.891 -30.320 1.00 82.94 264 TYR A N 1
ATOM 2191 C CA . TYR A 1 264 ? 21.036 4.458 -29.243 1.00 82.94 264 TYR A CA 1
ATOM 2192 C C . TYR A 1 264 ? 20.297 4.332 -27.904 1.00 82.94 264 TYR A C 1
ATOM 2194 O O . TYR A 1 264 ? 19.082 4.140 -27.872 1.00 82.94 264 TYR A O 1
ATOM 2202 N N . MET A 1 265 ? 21.041 4.412 -26.805 1.00 86.12 265 MET A N 1
ATOM 2203 C CA . MET A 1 265 ? 20.554 4.296 -25.431 1.00 86.12 265 MET A CA 1
ATOM 2204 C C . MET A 1 265 ? 20.853 5.591 -24.677 1.00 86.12 265 MET A C 1
ATOM 2206 O O . MET A 1 265 ? 22.010 6.012 -24.631 1.00 86.12 265 MET A O 1
ATOM 2210 N N . THR A 1 266 ? 19.831 6.203 -24.076 1.00 85.56 266 THR A N 1
ATOM 2211 C CA . THR A 1 266 ? 20.012 7.448 -23.314 1.00 85.56 266 THR A CA 1
ATOM 2212 C C . THR A 1 266 ? 20.666 7.195 -21.962 1.00 85.56 266 THR A C 1
ATOM 2214 O O . THR A 1 266 ? 20.713 6.061 -21.469 1.00 85.56 266 THR A O 1
ATOM 2217 N N . LYS A 1 267 ? 21.143 8.265 -21.320 1.00 83.12 267 LYS A N 1
ATOM 2218 C CA . LYS A 1 267 ? 21.705 8.200 -19.968 1.00 83.12 267 LYS A CA 1
ATOM 2219 C C . LYS A 1 267 ? 20.743 7.561 -18.972 1.00 83.12 267 LYS A C 1
ATOM 2221 O O . LYS A 1 267 ? 21.136 6.664 -18.233 1.00 83.12 267 LYS A O 1
ATOM 2226 N N . GLU A 1 268 ? 19.483 7.973 -18.964 1.00 76.81 268 GLU A N 1
ATOM 2227 C CA . GLU A 1 268 ? 18.469 7.470 -18.035 1.00 76.81 268 GLU A CA 1
ATOM 2228 C C . GLU A 1 268 ? 18.225 5.972 -18.244 1.00 76.81 268 GLU A C 1
ATOM 2230 O O . GLU A 1 268 ? 18.207 5.210 -17.276 1.00 76.81 268 GLU A O 1
ATOM 2235 N N . GLN A 1 269 ? 18.115 5.540 -19.504 1.00 80.75 269 GLN A N 1
ATOM 2236 C CA . GLN A 1 269 ? 17.941 4.131 -19.866 1.00 80.75 269 GLN A CA 1
ATOM 2237 C C . GLN A 1 269 ? 19.154 3.296 -19.444 1.00 80.75 269 GLN A C 1
ATOM 2239 O O . GLN A 1 269 ? 18.999 2.236 -18.836 1.00 80.75 269 GLN A O 1
ATOM 2244 N N . PHE A 1 270 ? 20.368 3.795 -19.691 1.00 88.88 270 PHE A N 1
ATOM 2245 C CA . PHE A 1 270 ? 21.599 3.126 -19.279 1.00 88.88 270 PHE A CA 1
ATOM 2246 C C . PHE A 1 270 ? 21.681 2.962 -17.761 1.00 88.88 270 PHE A C 1
ATOM 2248 O O . PHE A 1 270 ? 21.968 1.869 -17.271 1.00 88.88 270 PHE A O 1
ATOM 2255 N N . LEU A 1 271 ? 21.401 4.029 -17.004 1.00 84.62 271 LEU A N 1
ATOM 2256 C CA . LEU A 1 271 ? 21.412 3.989 -15.543 1.00 84.62 271 LEU A CA 1
ATOM 2257 C C . LEU A 1 271 ? 20.392 2.976 -15.009 1.00 84.62 271 LEU A C 1
ATOM 2259 O O . LEU A 1 271 ? 20.719 2.235 -14.085 1.00 84.62 271 LEU A O 1
ATOM 2263 N N . GLN A 1 272 ? 19.195 2.901 -15.598 1.00 77.62 272 GLN A N 1
ATOM 2264 C CA . GLN A 1 272 ? 18.173 1.922 -15.217 1.00 77.62 272 GLN A CA 1
ATOM 2265 C C . GLN A 1 272 ? 18.624 0.479 -15.482 1.00 77.62 272 GLN A C 1
ATOM 2267 O O . GLN A 1 272 ? 18.561 -0.351 -14.575 1.00 77.62 272 GLN A O 1
ATOM 2272 N N . ILE A 1 273 ? 19.136 0.197 -16.685 1.00 83.25 273 ILE A N 1
ATOM 2273 C CA . ILE A 1 273 ? 19.585 -1.143 -17.098 1.00 83.25 273 ILE A CA 1
ATOM 2274 C C . ILE A 1 273 ? 20.785 -1.617 -16.263 1.00 83.25 273 ILE A C 1
ATOM 2276 O O . ILE A 1 273 ? 20.844 -2.777 -15.852 1.00 83.25 273 ILE A O 1
ATOM 2280 N N . MET A 1 274 ? 21.741 -0.724 -15.988 1.00 85.12 274 MET A N 1
ATOM 2281 C CA . MET A 1 274 ? 23.010 -1.070 -15.338 1.00 85.12 274 MET A CA 1
ATOM 2282 C C . MET A 1 274 ? 22.949 -1.072 -13.806 1.00 85.12 274 MET A C 1
ATOM 2284 O O . MET A 1 274 ? 23.836 -1.645 -13.174 1.00 85.12 274 MET A O 1
ATOM 2288 N N . LYS A 1 275 ? 21.926 -0.474 -13.176 1.00 82.62 275 LYS A N 1
ATOM 2289 C CA . LYS A 1 275 ? 21.857 -0.297 -11.710 1.00 82.62 275 LYS A CA 1
ATOM 2290 C C . LYS A 1 275 ? 22.000 -1.603 -10.927 1.00 82.62 275 LYS A C 1
ATOM 2292 O O . LYS A 1 275 ? 22.823 -1.684 -10.015 1.00 82.62 275 LYS A O 1
ATOM 2297 N N . GLY A 1 276 ? 21.206 -2.616 -11.273 1.00 78.62 276 GLY A N 1
ATOM 2298 C CA . GLY A 1 276 ? 21.232 -3.927 -10.613 1.00 78.62 276 GLY A CA 1
ATOM 2299 C C . GLY A 1 276 ? 22.559 -4.670 -10.825 1.00 78.62 276 GLY A C 1
ATOM 2300 O O . GLY A 1 276 ? 23.250 -4.965 -9.843 1.00 78.62 276 GLY A O 1
ATOM 2301 N N . PRO A 1 277 ? 22.966 -4.916 -12.085 1.00 86.25 277 PRO A N 1
ATOM 2302 C CA . PRO A 1 277 ? 24.222 -5.592 -12.407 1.00 86.25 277 PRO A CA 1
ATOM 2303 C C . PRO A 1 277 ? 25.465 -4.915 -11.815 1.00 86.25 277 PRO A C 1
ATOM 2305 O O . PRO A 1 277 ? 26.346 -5.589 -11.276 1.00 86.25 277 PRO A O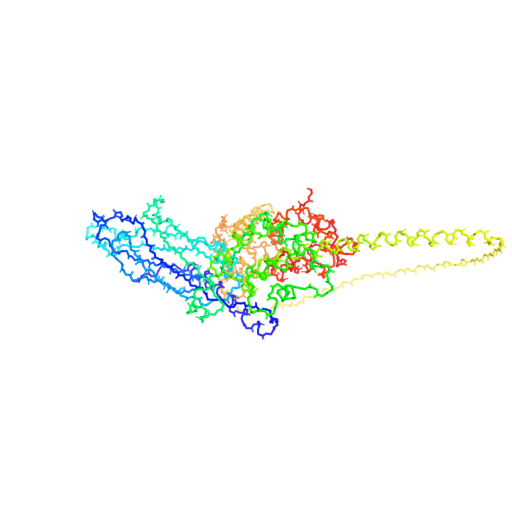 1
ATOM 2308 N N . PHE A 1 278 ? 25.517 -3.580 -11.836 1.00 87.44 278 PHE A N 1
ATOM 2309 C CA . PHE A 1 278 ? 26.631 -2.819 -11.276 1.00 87.44 278 PHE A CA 1
ATOM 2310 C C . PHE A 1 278 ? 26.713 -2.938 -9.751 1.00 87.44 278 PHE A C 1
ATOM 2312 O O . PHE A 1 278 ? 27.803 -3.130 -9.215 1.00 87.44 278 PHE A O 1
ATOM 2319 N N . ARG A 1 279 ? 25.575 -2.906 -9.041 1.00 82.31 279 ARG A N 1
ATOM 2320 C CA . ARG A 1 279 ? 25.531 -3.121 -7.582 1.00 82.31 279 ARG A CA 1
ATOM 2321 C C . ARG A 1 279 ? 26.007 -4.524 -7.194 1.00 82.31 279 ARG A C 1
ATOM 2323 O O . ARG A 1 279 ? 26.735 -4.683 -6.217 1.00 82.31 279 ARG A O 1
ATOM 2330 N N . ARG A 1 280 ? 25.623 -5.544 -7.967 1.00 83.69 280 ARG A N 1
ATOM 2331 C CA . ARG A 1 280 ? 26.095 -6.923 -7.762 1.00 83.69 280 ARG A CA 1
ATOM 2332 C C . ARG A 1 280 ? 27.613 -7.016 -7.966 1.00 83.69 280 ARG A C 1
ATOM 2334 O O . ARG A 1 280 ? 28.313 -7.580 -7.129 1.00 83.69 280 ARG A O 1
ATOM 2341 N N . ALA A 1 281 ? 28.129 -6.398 -9.028 1.00 85.12 281 ALA A N 1
ATOM 2342 C CA . ALA A 1 281 ? 29.555 -6.346 -9.352 1.00 85.12 281 ALA A CA 1
ATOM 2343 C C . ALA A 1 281 ? 30.415 -5.631 -8.292 1.00 85.12 281 ALA A C 1
ATOM 2345 O O . ALA A 1 281 ? 31.519 -6.083 -7.982 1.00 85.12 281 ALA A O 1
ATOM 2346 N N . THR A 1 282 ? 29.934 -4.526 -7.718 1.00 83.50 282 THR A N 1
ATOM 2347 C CA . THR A 1 282 ? 30.662 -3.807 -6.660 1.00 83.50 282 THR A CA 1
ATOM 2348 C C . THR A 1 282 ? 30.706 -4.599 -5.356 1.00 83.50 282 THR A C 1
ATOM 2350 O O . THR A 1 282 ? 31.757 -4.642 -4.713 1.00 83.50 282 THR A O 1
ATOM 2353 N N . ASN A 1 283 ? 29.617 -5.281 -4.982 1.00 79.38 283 ASN A N 1
ATOM 2354 C CA . ASN A 1 283 ? 29.602 -6.122 -3.785 1.00 79.38 283 ASN A CA 1
ATOM 2355 C C . ASN A 1 283 ? 30.543 -7.333 -3.918 1.00 79.38 283 ASN A C 1
ATOM 2357 O O . ASN A 1 283 ? 31.325 -7.591 -3.006 1.00 79.38 283 ASN A O 1
ATOM 2361 N N . GLU A 1 284 ? 30.537 -8.005 -5.072 1.00 82.81 284 GLU A N 1
ATOM 2362 C CA . GLU A 1 284 ? 31.447 -9.118 -5.387 1.00 82.81 284 GLU A CA 1
ATOM 2363 C C . GLU A 1 284 ? 32.926 -8.701 -5.262 1.00 82.81 284 GLU A C 1
ATOM 2365 O O . GLU A 1 284 ? 33.722 -9.366 -4.601 1.00 82.81 284 GLU A O 1
ATOM 2370 N N . ASN A 1 285 ? 33.307 -7.550 -5.830 1.00 80.31 285 ASN A N 1
ATOM 2371 C CA . ASN A 1 285 ? 34.680 -7.048 -5.714 1.00 80.31 285 ASN A CA 1
ATOM 2372 C C . ASN A 1 285 ? 35.057 -6.679 -4.272 1.00 80.31 285 ASN A C 1
ATOM 2374 O O . ASN A 1 285 ? 36.202 -6.885 -3.866 1.00 80.31 285 ASN A O 1
ATOM 2378 N N . ARG A 1 286 ? 34.111 -6.163 -3.479 1.00 77.56 286 ARG A N 1
ATOM 2379 C CA . ARG A 1 286 ? 34.336 -5.866 -2.058 1.00 77.56 286 ARG A CA 1
ATOM 2380 C C . ARG A 1 286 ? 34.606 -7.140 -1.255 1.00 77.56 286 ARG A C 1
ATOM 2382 O O . ARG A 1 286 ? 35.492 -7.128 -0.404 1.00 77.56 286 ARG A O 1
ATOM 2389 N N . ILE A 1 287 ? 33.881 -8.222 -1.543 1.00 75.25 287 ILE A N 1
ATOM 2390 C CA . ILE A 1 287 ? 34.091 -9.540 -0.925 1.00 75.25 287 ILE A CA 1
ATOM 2391 C C . ILE A 1 287 ? 35.485 -10.067 -1.285 1.00 75.25 287 ILE A C 1
ATOM 2393 O O . ILE A 1 287 ? 36.284 -10.324 -0.387 1.00 75.25 287 ILE A O 1
ATOM 2397 N N . ARG A 1 288 ? 35.844 -10.078 -2.576 1.00 78.00 288 ARG A N 1
ATOM 2398 C CA . ARG A 1 288 ? 37.177 -10.513 -3.036 1.00 78.00 288 ARG A CA 1
ATOM 2399 C C . ARG A 1 288 ? 38.319 -9.714 -2.410 1.00 78.00 288 ARG A C 1
ATOM 2401 O O . ARG A 1 288 ? 39.355 -10.275 -2.070 1.00 78.00 288 ARG A O 1
ATOM 2408 N N . GLN A 1 289 ? 38.153 -8.401 -2.238 1.00 71.31 289 GLN A N 1
ATOM 2409 C CA . GLN A 1 289 ? 39.165 -7.575 -1.573 1.00 71.31 289 GLN A CA 1
ATOM 2410 C C . GLN A 1 289 ? 39.298 -7.882 -0.077 1.00 71.31 289 GLN A C 1
ATOM 2412 O O . GLN A 1 289 ? 40.410 -7.810 0.441 1.00 71.31 289 GLN A O 1
ATOM 2417 N N . LYS A 1 290 ? 38.206 -8.233 0.615 1.00 72.19 290 LYS A N 1
ATOM 2418 C CA . LYS A 1 290 ? 38.258 -8.680 2.016 1.00 72.19 290 LYS A CA 1
ATOM 2419 C C . LYS A 1 290 ? 38.955 -10.034 2.146 1.00 72.19 290 LYS A C 1
ATOM 2421 O O . LYS A 1 290 ? 39.810 -10.178 3.009 1.00 72.19 290 LYS A O 1
ATOM 2426 N N . GLU A 1 291 ? 38.673 -10.977 1.252 1.00 74.75 291 GLU A N 1
ATOM 2427 C CA . GLU A 1 291 ? 39.332 -12.292 1.224 1.00 74.75 291 GLU A CA 1
ATOM 2428 C C . GLU A 1 291 ? 40.834 -12.190 0.909 1.00 74.75 291 GLU A C 1
ATOM 2430 O O . GLU A 1 291 ? 41.653 -12.869 1.524 1.00 74.75 291 GLU A O 1
ATOM 2435 N N . LEU A 1 292 ? 41.223 -11.295 -0.007 1.00 66.94 292 LEU A N 1
ATOM 2436 C CA . LEU A 1 292 ? 42.629 -11.020 -0.336 1.00 66.94 292 LEU A CA 1
ATOM 2437 C C . LEU A 1 292 ? 43.391 -10.277 0.771 1.00 66.94 292 LEU A C 1
ATOM 2439 O O . LEU A 1 292 ? 44.620 -10.341 0.790 1.00 66.94 292 LEU A O 1
ATOM 2443 N N . ARG A 1 293 ? 42.691 -9.537 1.642 1.00 63.34 293 ARG A N 1
ATOM 2444 C CA . ARG A 1 293 ? 43.275 -8.931 2.850 1.00 63.34 293 ARG A CA 1
ATOM 2445 C C . ARG A 1 293 ? 43.413 -9.969 3.957 1.00 63.34 293 ARG A C 1
ATOM 2447 O O . ARG A 1 293 ? 44.516 -10.143 4.441 1.00 63.34 293 ARG A O 1
ATOM 2454 N N . GLY A 1 294 ? 42.373 -10.765 4.209 1.00 62.66 294 GLY A N 1
ATOM 2455 C CA . GLY A 1 294 ? 42.432 -11.859 5.185 1.00 62.66 294 GLY A CA 1
ATOM 2456 C C . GLY A 1 294 ? 43.509 -12.907 4.877 1.00 62.66 294 GLY A C 1
ATOM 2457 O O . GLY A 1 294 ? 44.112 -13.439 5.799 1.00 62.66 294 GLY A O 1
ATOM 2458 N N . ARG A 1 295 ? 43.813 -13.163 3.593 1.00 58.28 295 ARG A N 1
ATOM 2459 C CA . ARG A 1 295 ? 44.958 -14.007 3.196 1.00 58.28 295 ARG A CA 1
ATOM 2460 C C . ARG A 1 295 ? 46.324 -13.346 3.408 1.00 58.28 295 ARG A C 1
ATOM 2462 O O . ARG A 1 295 ? 47.278 -14.047 3.716 1.00 58.28 295 ARG A O 1
ATOM 2469 N N . ARG A 1 296 ? 46.422 -12.023 3.245 1.00 53.59 296 ARG A N 1
ATOM 2470 C CA . ARG A 1 296 ? 47.659 -11.270 3.503 1.00 53.59 296 ARG A CA 1
ATOM 2471 C C . ARG A 1 296 ? 47.945 -11.152 4.995 1.00 53.59 296 ARG A C 1
ATOM 2473 O O . ARG A 1 296 ? 49.079 -11.367 5.388 1.00 53.59 296 ARG A O 1
ATOM 2480 N N . ASP A 1 297 ? 46.913 -10.922 5.800 1.00 53.19 297 ASP A N 1
ATOM 2481 C CA . ASP A 1 297 ? 47.031 -10.867 7.258 1.00 53.19 297 ASP A CA 1
ATOM 2482 C C . ASP A 1 297 ? 47.471 -12.239 7.819 1.00 53.19 297 ASP A C 1
ATOM 2484 O O . ASP A 1 297 ? 48.320 -12.297 8.699 1.00 53.19 297 ASP A O 1
ATOM 2488 N N . SER A 1 298 ? 47.018 -13.360 7.228 1.00 55.00 298 SER A N 1
ATOM 2489 C CA . SER A 1 298 ? 47.501 -14.704 7.598 1.00 55.00 298 SER A CA 1
ATOM 2490 C C . SER A 1 298 ? 48.929 -15.039 7.133 1.00 55.00 298 SER A C 1
ATOM 2492 O O . SER A 1 298 ? 49.567 -15.910 7.720 1.00 55.00 298 SER A O 1
ATOM 2494 N N . GLU A 1 299 ? 49.427 -14.392 6.074 1.00 52.41 299 GLU A N 1
ATOM 2495 C CA . GLU A 1 299 ? 50.812 -14.553 5.604 1.00 52.41 299 GLU A CA 1
ATOM 2496 C C . GLU A 1 299 ? 51.776 -13.672 6.424 1.00 52.41 299 GLU A C 1
ATOM 2498 O O . GLU A 1 299 ? 52.828 -14.167 6.832 1.00 52.41 299 GLU A O 1
ATOM 2503 N N . ASP A 1 300 ? 51.390 -12.435 6.762 1.00 51.06 300 ASP A N 1
ATOM 2504 C CA . ASP A 1 300 ? 52.155 -11.539 7.649 1.00 51.06 300 ASP A CA 1
ATOM 2505 C C . ASP A 1 300 ? 52.230 -12.085 9.089 1.00 51.06 300 ASP A C 1
ATOM 2507 O O . ASP A 1 300 ? 53.308 -12.081 9.686 1.00 51.06 300 ASP A O 1
ATOM 2511 N N . ASP A 1 301 ? 51.139 -12.651 9.626 1.00 52.22 301 ASP A N 1
ATOM 2512 C CA . ASP A 1 301 ? 51.150 -13.300 10.948 1.00 52.22 301 ASP A CA 1
ATOM 2513 C C . ASP A 1 301 ? 52.105 -14.511 10.986 1.00 52.22 301 ASP A C 1
ATOM 2515 O O . ASP A 1 301 ? 52.732 -14.781 12.012 1.00 52.22 301 ASP A O 1
ATOM 2519 N N . SER A 1 302 ? 52.296 -15.207 9.856 1.00 54.84 302 SER A N 1
ATOM 2520 C CA . SER A 1 302 ? 53.222 -16.345 9.765 1.00 54.84 302 SER A CA 1
ATOM 2521 C C . SER A 1 302 ? 54.703 -15.935 9.709 1.00 54.84 302 SER A C 1
ATOM 2523 O O . SER A 1 302 ? 55.558 -16.653 10.235 1.00 54.84 302 SER A O 1
ATOM 2525 N N . GLU A 1 303 ? 55.026 -14.770 9.133 1.00 49.09 303 GLU A N 1
ATOM 2526 C CA . GLU A 1 303 ? 56.389 -14.212 9.129 1.00 49.09 303 GLU A CA 1
ATOM 2527 C C . GLU A 1 303 ? 56.761 -13.599 10.489 1.00 49.09 303 GLU A C 1
ATOM 2529 O O . GLU A 1 303 ? 57.906 -13.727 10.945 1.00 49.09 303 GLU A O 1
ATOM 2534 N N . ASP A 1 304 ? 55.794 -12.980 11.170 1.00 51.06 304 ASP A N 1
ATOM 2535 C CA . ASP A 1 304 ? 55.994 -12.355 12.479 1.00 51.06 304 ASP A CA 1
ATOM 2536 C C . ASP A 1 304 ? 56.082 -13.401 13.610 1.00 51.06 304 ASP A C 1
ATOM 2538 O O . ASP A 1 304 ? 56.907 -13.261 14.523 1.00 51.06 304 ASP A O 1
ATOM 2542 N N . ASP A 1 305 ? 55.343 -14.514 13.509 1.00 53.75 305 ASP A N 1
ATOM 2543 C CA . ASP A 1 305 ? 55.499 -15.665 14.409 1.00 53.75 305 ASP A CA 1
ATOM 2544 C C . ASP A 1 305 ? 56.839 -16.394 14.207 1.00 53.75 305 ASP A C 1
ATOM 2546 O O . ASP A 1 305 ? 57.452 -16.833 15.188 1.00 53.75 305 ASP A O 1
ATOM 2550 N N . PHE A 1 306 ? 57.376 -16.450 12.979 1.00 46.88 306 PHE A N 1
ATOM 2551 C CA . PHE A 1 306 ? 58.706 -17.024 12.731 1.00 46.88 306 PHE A CA 1
ATOM 2552 C C . PHE A 1 306 ? 59.829 -16.160 13.336 1.00 46.88 306 PHE A C 1
ATOM 2554 O O . PHE A 1 306 ? 60.778 -16.690 13.919 1.00 46.88 306 PHE A O 1
ATOM 2561 N N . ARG A 1 307 ? 59.699 -14.823 13.291 1.00 52.09 307 ARG A N 1
ATOM 2562 C CA . ARG A 1 307 ? 60.643 -13.891 13.941 1.00 52.09 307 ARG A CA 1
ATOM 2563 C C . ARG A 1 307 ? 60.550 -13.936 15.469 1.00 52.09 307 ARG A C 1
ATOM 2565 O O . ARG A 1 307 ? 61.579 -13.970 16.152 1.00 52.09 307 ARG A O 1
ATOM 2572 N N . ARG A 1 308 ? 59.337 -14.019 16.029 1.00 54.34 308 ARG A N 1
ATOM 2573 C CA . ARG A 1 308 ? 59.126 -14.134 17.486 1.00 54.34 308 ARG A CA 1
ATOM 2574 C C . ARG A 1 308 ? 59.611 -15.469 18.050 1.00 54.34 308 ARG A C 1
ATOM 2576 O O . ARG A 1 308 ? 60.105 -15.493 19.179 1.00 54.34 308 ARG A O 1
ATOM 2583 N N . ALA A 1 309 ? 59.547 -16.555 17.278 1.00 47.94 309 ALA A N 1
ATOM 2584 C CA . ALA A 1 309 ? 60.086 -17.855 17.680 1.00 47.94 309 ALA A CA 1
ATOM 2585 C C . ALA A 1 309 ? 61.623 -17.849 17.807 1.00 47.94 309 ALA A C 1
ATOM 2587 O O . ALA A 1 309 ? 62.164 -18.500 18.703 1.00 47.94 309 ALA A O 1
ATOM 2588 N N . THR A 1 310 ? 62.338 -17.067 16.988 1.00 44.91 310 THR A N 1
ATOM 2589 C CA . THR A 1 310 ? 63.805 -16.947 17.082 1.00 44.91 310 THR A CA 1
ATOM 2590 C C . THR A 1 310 ? 64.286 -16.046 18.226 1.00 44.91 310 THR A C 1
ATOM 2592 O O . THR A 1 310 ? 65.345 -16.297 18.803 1.00 44.91 310 THR A O 1
ATOM 2595 N N . GLU A 1 311 ? 63.497 -15.044 18.622 1.00 43.66 311 GLU A N 1
ATOM 2596 C CA . GLU A 1 311 ? 63.865 -14.092 19.684 1.00 43.66 311 GLU A CA 1
ATOM 2597 C C . GLU A 1 311 ? 63.598 -14.654 21.100 1.00 43.66 311 GLU A C 1
ATOM 2599 O O . GLU A 1 311 ? 64.321 -14.364 22.059 1.00 43.66 311 GLU A O 1
ATOM 2604 N N . LYS A 1 312 ? 62.576 -15.512 21.243 1.00 43.56 312 LYS A N 1
ATOM 2605 C CA . LYS A 1 312 ? 62.097 -16.022 22.542 1.00 43.56 312 LYS A CA 1
ATOM 2606 C C . LYS A 1 312 ? 62.931 -17.176 23.118 1.00 43.56 312 LYS A C 1
ATOM 2608 O O . LYS A 1 312 ? 62.774 -17.511 24.287 1.00 43.56 312 LYS A O 1
ATOM 2613 N N . SER A 1 313 ? 63.882 -17.726 22.356 1.00 39.28 313 SER A N 1
ATOM 2614 C CA . SER A 1 313 ? 64.807 -18.766 22.838 1.00 39.28 313 SER A CA 1
ATOM 2615 C C . SER A 1 313 ? 66.000 -18.222 23.644 1.00 39.28 313 SER A C 1
ATOM 2617 O O . SER A 1 313 ? 66.876 -19.004 24.020 1.00 39.28 313 SER A O 1
ATOM 2619 N N . ARG A 1 314 ? 66.095 -16.905 23.903 1.00 41.62 314 ARG A N 1
ATOM 2620 C CA . ARG A 1 314 ? 67.328 -16.316 24.459 1.00 41.62 314 ARG A CA 1
ATOM 2621 C C . ARG A 1 314 ? 67.249 -15.681 25.842 1.00 41.62 314 ARG A C 1
ATOM 2623 O O . ARG A 1 314 ? 68.293 -15.234 26.315 1.00 41.62 314 ARG A O 1
ATOM 2630 N N . ARG A 1 315 ? 66.099 -15.638 26.523 1.00 36.94 315 ARG A N 1
ATOM 2631 C CA . ARG A 1 315 ? 66.033 -15.056 27.880 1.00 36.94 315 ARG A CA 1
ATOM 2632 C C . ARG A 1 315 ? 65.006 -15.744 28.779 1.00 36.94 315 ARG A C 1
ATOM 2634 O O . ARG A 1 315 ? 63.865 -15.315 28.865 1.00 36.94 315 ARG A O 1
ATOM 2641 N N . GLU A 1 316 ? 65.470 -16.743 29.522 1.00 37.44 316 GLU A N 1
ATOM 2642 C CA . GLU A 1 316 ? 64.905 -17.117 30.822 1.00 37.44 316 GLU A CA 1
ATOM 2643 C C . GLU A 1 316 ? 66.005 -17.138 31.892 1.00 37.44 316 GLU A C 1
ATOM 2645 O O . GLU A 1 316 ? 67.168 -17.393 31.577 1.00 37.44 316 GLU A O 1
ATOM 2650 N N . THR A 1 317 ? 65.577 -16.899 33.143 1.00 30.55 317 THR A N 1
ATOM 2651 C CA . THR A 1 317 ? 66.195 -17.075 34.488 1.00 30.55 317 THR A CA 1
ATOM 2652 C C . THR A 1 317 ? 66.128 -15.749 35.272 1.00 30.55 317 THR A C 1
ATOM 2654 O O . THR A 1 317 ? 66.478 -14.716 34.722 1.00 30.55 317 THR A O 1
ATOM 2657 N N . LYS A 1 318 ? 65.695 -15.617 36.540 1.00 31.17 318 LYS A N 1
ATOM 2658 C CA . LYS A 1 318 ? 65.281 -16.494 37.666 1.00 31.17 318 LYS A CA 1
ATOM 2659 C C . LYS A 1 318 ? 64.672 -15.568 38.799 1.00 31.17 318 LYS A C 1
ATOM 2661 O O . LYS A 1 318 ? 64.510 -14.388 38.500 1.00 31.17 318 LYS A O 1
ATOM 2666 N N . PRO A 1 319 ? 64.299 -16.012 40.036 1.00 44.28 319 PRO A N 1
ATOM 2667 C CA . PRO A 1 319 ? 63.023 -15.643 40.705 1.00 44.28 319 PRO A CA 1
ATOM 2668 C C . PRO A 1 319 ? 63.104 -15.070 42.165 1.00 44.28 319 PRO A C 1
ATOM 2670 O O . PRO A 1 319 ? 64.193 -14.757 42.635 1.00 44.28 319 PRO A O 1
ATOM 2673 N N . GLU A 1 320 ? 61.937 -15.054 42.864 1.00 29.83 320 GLU A N 1
ATOM 2674 C CA . GLU A 1 320 ? 61.643 -14.970 44.339 1.00 29.83 320 GLU A CA 1
ATOM 2675 C C . GLU A 1 320 ? 61.620 -13.567 45.025 1.00 29.83 320 GLU A C 1
ATOM 2677 O O . GLU A 1 320 ? 62.349 -12.685 44.603 1.00 29.83 320 GLU A O 1
ATOM 2682 N N . SER A 1 321 ? 60.844 -13.203 46.078 1.00 29.67 321 SER A N 1
ATOM 2683 C CA . SER A 1 321 ? 60.019 -13.870 47.127 1.00 29.67 321 SER A CA 1
ATOM 2684 C C . SER A 1 321 ? 59.120 -12.860 47.928 1.00 29.67 321 SER A C 1
ATOM 2686 O O . SER A 1 321 ? 59.414 -11.673 47.915 1.00 29.67 321 SER A O 1
ATOM 2688 N N . HIS A 1 322 ? 58.091 -13.372 48.658 1.00 31.61 322 HIS A N 1
ATOM 2689 C CA . HIS A 1 322 ? 57.496 -12.977 49.988 1.00 31.61 322 HIS A CA 1
ATOM 2690 C C . HIS A 1 322 ? 57.061 -11.505 50.316 1.00 31.61 322 HIS A C 1
ATOM 2692 O O . HIS A 1 322 ? 57.649 -10.569 49.816 1.00 31.61 322 HIS A O 1
ATOM 2698 N N . ARG A 1 323 ? 56.101 -11.124 51.201 1.00 29.89 323 ARG A N 1
ATOM 2699 C CA . ARG A 1 323 ? 55.251 -11.710 52.282 1.00 29.89 323 ARG A CA 1
ATOM 2700 C C . ARG A 1 323 ? 54.212 -10.644 52.784 1.00 29.89 323 ARG A C 1
ATOM 2702 O O . ARG A 1 323 ? 54.554 -9.473 52.793 1.00 29.89 323 ARG A O 1
ATOM 2709 N N . THR A 1 324 ? 53.059 -11.095 53.333 1.00 30.92 324 THR A N 1
ATOM 2710 C CA . THR A 1 324 ? 52.210 -10.567 54.474 1.00 30.92 324 THR A CA 1
ATOM 2711 C C . THR A 1 324 ? 51.700 -9.102 54.493 1.00 30.92 324 THR A C 1
ATOM 2713 O O . THR A 1 324 ? 52.463 -8.202 54.206 1.00 30.92 324 THR A O 1
ATOM 2716 N N . GLY A 1 325 ? 50.500 -8.706 54.959 1.00 28.39 325 GLY A N 1
ATOM 2717 C CA . GLY A 1 325 ? 49.371 -9.315 55.685 1.00 28.39 325 GLY A CA 1
ATOM 2718 C C . GLY A 1 325 ? 48.443 -8.214 56.290 1.00 28.39 325 GLY A C 1
ATOM 2719 O O . GLY A 1 325 ? 48.755 -7.035 56.169 1.00 28.39 325 GLY A O 1
ATOM 2720 N N . ARG A 1 326 ? 47.379 -8.634 57.015 1.00 29.67 326 ARG A N 1
ATOM 2721 C CA . ARG A 1 326 ? 46.534 -7.926 58.037 1.00 29.67 326 ARG A CA 1
ATOM 2722 C C . ARG A 1 326 ? 45.161 -7.270 57.692 1.00 29.67 326 ARG A C 1
ATOM 2724 O O . ARG A 1 326 ? 45.061 -6.125 57.285 1.00 29.67 326 ARG A O 1
ATOM 2731 N N . SER A 1 327 ? 44.109 -8.034 58.030 1.00 28.27 327 SER A N 1
ATOM 2732 C CA . SER A 1 327 ? 42.853 -7.765 58.791 1.00 28.27 327 SER A CA 1
ATOM 2733 C C . SER A 1 327 ? 42.504 -6.355 59.332 1.00 28.27 327 SER A C 1
ATOM 2735 O O . SER A 1 327 ? 43.275 -5.818 60.120 1.00 28.27 327 SER A O 1
ATOM 2737 N N . HIS A 1 328 ? 41.236 -5.921 59.164 1.00 34.75 328 HIS A N 1
ATOM 2738 C CA . HIS A 1 328 ? 40.250 -5.775 60.267 1.00 34.75 328 HIS A CA 1
ATOM 2739 C C . HIS A 1 328 ? 38.785 -5.592 59.800 1.00 34.75 328 HIS A C 1
ATOM 2741 O O . HIS A 1 328 ? 38.510 -5.077 58.724 1.00 34.75 328 HIS A O 1
ATOM 2747 N N . LYS A 1 329 ? 37.867 -6.091 60.643 1.00 29.86 329 LYS A N 1
ATOM 2748 C CA . LYS A 1 329 ? 36.400 -6.196 60.518 1.00 29.86 329 LYS A CA 1
ATOM 2749 C C . LYS A 1 329 ? 35.657 -4.975 61.091 1.00 29.86 329 LYS A C 1
ATOM 2751 O O . LYS A 1 329 ? 36.226 -4.255 61.905 1.00 29.86 329 LYS A O 1
ATOM 2756 N N . SER A 1 330 ? 34.337 -4.982 60.847 1.00 29.72 330 SER A N 1
ATOM 2757 C CA . SER A 1 330 ? 33.202 -4.643 61.746 1.00 29.72 330 SER A CA 1
ATOM 2758 C C . SER A 1 330 ? 32.452 -3.355 61.388 1.00 29.72 330 SER A C 1
ATOM 2760 O O . SER A 1 330 ? 33.083 -2.414 60.934 1.00 29.72 330 SER A O 1
ATOM 2762 N N . ASP A 1 331 ? 31.148 -3.180 61.619 1.00 30.42 331 ASP A N 1
ATOM 2763 C CA . ASP A 1 331 ? 29.942 -4.024 61.767 1.00 30.42 331 ASP A CA 1
ATOM 2764 C C . ASP A 1 331 ? 28.766 -3.028 61.995 1.00 30.42 331 ASP A C 1
ATOM 2766 O O . ASP A 1 331 ? 28.996 -1.971 62.580 1.00 30.42 331 ASP A O 1
ATOM 2770 N N . ARG A 1 332 ? 27.523 -3.420 61.649 1.00 29.88 332 ARG A N 1
ATOM 2771 C CA . ARG A 1 332 ? 26.202 -2.883 62.116 1.00 29.88 332 ARG A CA 1
ATOM 2772 C C . ARG A 1 332 ? 25.751 -1.469 61.682 1.00 29.88 332 ARG A C 1
ATOM 2774 O O . ARG A 1 332 ? 26.558 -0.574 61.532 1.00 29.88 332 ARG A O 1
ATOM 2781 N N . SER A 1 333 ? 24.462 -1.100 61.624 1.00 28.94 333 SER A N 1
ATOM 2782 C CA . SER A 1 333 ? 23.122 -1.731 61.514 1.00 28.94 333 SER A CA 1
ATOM 2783 C C . SER A 1 333 ? 22.059 -0.597 61.608 1.00 28.94 333 SER A C 1
ATOM 2785 O O . SER A 1 333 ? 22.419 0.489 62.051 1.00 28.94 333 SER A O 1
ATOM 2787 N N . HIS A 1 334 ? 20.769 -0.910 61.357 1.00 31.95 334 HIS A N 1
ATOM 2788 C CA . HIS A 1 334 ? 19.525 -0.146 61.677 1.00 31.95 334 HIS A CA 1
ATOM 2789 C C . HIS A 1 334 ? 19.118 1.010 60.734 1.00 31.95 334 HIS A C 1
ATOM 2791 O O . HIS A 1 334 ? 19.970 1.746 60.271 1.00 31.95 334 HIS A O 1
ATOM 2797 N N . LYS A 1 335 ? 17.841 1.345 60.474 1.00 27.69 335 LYS A N 1
ATOM 2798 C CA . LYS A 1 335 ? 16.498 0.715 60.541 1.00 27.69 335 LYS A CA 1
ATOM 2799 C C . LYS A 1 335 ? 15.498 1.778 60.015 1.00 27.69 335 LYS A C 1
ATOM 2801 O O . LYS A 1 335 ? 15.672 2.958 60.297 1.00 27.69 335 LYS A O 1
ATOM 2806 N N . SER A 1 336 ? 14.371 1.320 59.469 1.00 27.78 336 SER A N 1
ATOM 2807 C CA . SER A 1 336 ? 13.019 1.911 59.601 1.00 27.78 336 SER A CA 1
ATOM 2808 C C . SER A 1 336 ? 12.386 2.751 58.472 1.00 27.78 336 SER A C 1
ATOM 2810 O O . SER A 1 336 ? 13.022 3.301 57.587 1.00 27.78 336 SER A O 1
ATOM 2812 N N . SER A 1 337 ? 11.056 2.727 58.557 1.00 29.72 337 SER A N 1
ATOM 2813 C CA . SER A 1 337 ? 9.955 2.869 57.599 1.00 29.72 337 SER A CA 1
ATOM 2814 C C . SER A 1 337 ? 9.038 4.076 57.878 1.00 29.72 337 SER A C 1
ATOM 2816 O O . SER A 1 337 ? 8.966 4.460 59.044 1.00 29.72 337 SER A O 1
ATOM 2818 N N . ARG A 1 338 ? 8.188 4.453 56.893 1.00 29.84 338 ARG A N 1
ATOM 2819 C CA . ARG A 1 338 ? 6.758 4.941 56.932 1.00 29.84 338 ARG A CA 1
ATOM 2820 C C . ARG A 1 338 ? 6.556 6.148 55.985 1.00 29.84 338 ARG A C 1
ATOM 2822 O O . ARG A 1 338 ? 7.396 7.031 55.988 1.00 29.84 338 ARG A O 1
ATOM 2829 N N . ARG A 1 339 ? 5.660 6.107 54.977 1.00 30.30 339 ARG A N 1
ATOM 2830 C CA . ARG A 1 339 ? 4.169 6.248 54.918 1.00 30.30 339 ARG A CA 1
ATOM 2831 C C . ARG A 1 339 ? 3.632 7.643 55.295 1.00 30.30 339 ARG A C 1
ATOM 2833 O O . ARG A 1 339 ? 3.777 8.002 56.450 1.00 30.30 339 ARG A O 1
ATOM 2840 N N . ASP A 1 340 ? 2.961 8.295 54.330 1.00 32.94 340 ASP A N 1
ATOM 2841 C CA . ASP A 1 340 ? 1.753 9.173 54.382 1.00 32.94 340 ASP A CA 1
ATOM 2842 C C . ASP A 1 340 ? 1.448 9.573 52.908 1.00 32.94 340 ASP A C 1
ATOM 2844 O O . ASP A 1 340 ? 2.386 9.923 52.201 1.00 32.94 340 ASP A O 1
ATOM 2848 N N . ARG A 1 341 ? 0.301 9.357 52.230 1.00 29.81 341 ARG A N 1
ATOM 2849 C CA . ARG A 1 341 ? -1.146 9.639 52.420 1.00 29.81 341 ARG A CA 1
ATOM 2850 C C . ARG A 1 341 ? -1.494 11.113 52.650 1.00 29.81 341 ARG A C 1
ATOM 2852 O O . ARG A 1 341 ? -1.344 11.595 53.765 1.00 29.81 341 ARG A O 1
ATOM 2859 N N . ARG A 1 342 ? -2.067 11.763 51.625 1.00 31.73 342 ARG A N 1
ATOM 2860 C CA . ARG A 1 342 ? -3.018 12.882 51.744 1.00 31.73 342 ARG A CA 1
ATOM 2861 C C . ARG A 1 342 ? -3.945 12.954 50.528 1.00 31.73 342 ARG A C 1
ATOM 2863 O O . ARG A 1 342 ? -3.476 12.976 49.396 1.00 31.73 342 ARG A O 1
ATOM 2870 N N . ASP A 1 343 ? -5.233 12.968 50.845 1.00 31.91 343 ASP A N 1
ATOM 2871 C CA . ASP A 1 343 ? -6.390 13.195 49.985 1.00 31.91 343 ASP A CA 1
ATOM 2872 C C . ASP A 1 343 ? -6.533 14.687 49.648 1.00 31.91 343 ASP A C 1
ATOM 2874 O O . ASP A 1 343 ? -6.434 15.519 50.553 1.00 31.91 343 ASP A O 1
ATOM 2878 N N . GLU A 1 344 ? -6.864 15.025 48.400 1.00 34.59 344 GLU A N 1
ATOM 2879 C CA . GLU A 1 344 ? -7.490 16.305 48.055 1.00 34.59 344 GLU A CA 1
ATOM 2880 C C . GLU A 1 344 ? -8.648 16.087 47.074 1.00 34.59 344 GLU A C 1
ATOM 2882 O O . GLU A 1 344 ? -8.635 15.195 46.231 1.00 34.59 344 GLU A O 1
ATOM 2887 N N . LYS A 1 345 ? -9.696 16.873 47.317 1.00 31.98 345 LYS A N 1
ATOM 2888 C CA . LYS A 1 345 ? -11.092 16.699 46.924 1.00 31.98 345 LYS A CA 1
ATOM 2889 C C . LYS A 1 345 ? -11.360 17.179 45.498 1.00 31.98 345 LYS A C 1
ATOM 2891 O O . LYS A 1 345 ? -10.849 18.214 45.086 1.00 31.98 345 LYS A O 1
ATOM 2896 N N . GLU A 1 346 ? -12.252 16.470 44.819 1.00 32.44 346 GLU A N 1
ATOM 2897 C CA . GLU A 1 346 ? -12.802 16.806 43.507 1.00 32.44 346 GLU A CA 1
ATOM 2898 C C . GLU A 1 346 ? -13.697 18.058 43.545 1.00 32.44 346 GLU A C 1
ATOM 2900 O O . GLU A 1 346 ? -14.646 18.151 44.331 1.00 32.44 346 GLU A O 1
ATOM 2905 N N . GLU A 1 347 ? -13.424 19.006 42.647 1.00 32.53 347 GLU A N 1
ATOM 2906 C CA . GLU A 1 347 ? -14.357 20.058 42.240 1.00 32.53 347 GLU A CA 1
ATOM 2907 C C . GLU A 1 347 ? -15.282 19.517 41.141 1.00 32.53 347 GLU A C 1
ATOM 2909 O O . GLU A 1 347 ? -14.840 19.174 40.045 1.00 32.53 347 GLU A O 1
ATOM 2914 N N . LYS A 1 348 ? -16.590 19.481 41.420 1.00 34.88 348 LYS A N 1
ATOM 2915 C CA . LYS A 1 348 ? -17.629 19.192 40.425 1.00 34.88 348 LYS A CA 1
ATOM 2916 C C . LYS A 1 348 ? -17.714 20.337 39.412 1.00 34.88 348 LYS A C 1
ATOM 2918 O O . LYS A 1 348 ? -18.127 21.440 39.767 1.00 34.88 348 LYS A O 1
ATOM 2923 N N . LYS A 1 349 ? -17.372 20.058 38.153 1.00 33.69 349 LYS A N 1
ATOM 2924 C CA . LYS A 1 349 ? -17.762 20.862 36.985 1.00 33.69 349 LYS A CA 1
ATOM 2925 C C . LYS A 1 349 ? -18.835 20.116 36.200 1.00 33.69 349 LYS A C 1
ATOM 2927 O O . LYS A 1 349 ? -18.724 18.912 36.005 1.00 33.69 349 LYS A O 1
ATOM 2932 N N . ASP A 1 350 ? -19.858 20.864 35.803 1.00 34.12 350 ASP A N 1
ATOM 2933 C CA . ASP A 1 350 ? -21.080 20.430 35.124 1.00 34.12 350 ASP A CA 1
ATOM 2934 C C . ASP A 1 350 ? -20.841 19.390 34.017 1.00 34.12 350 ASP A C 1
ATOM 2936 O O . ASP A 1 350 ? -20.353 19.712 32.931 1.00 34.12 350 ASP A O 1
ATOM 2940 N N . SER A 1 351 ? -21.226 18.142 34.284 1.00 33.41 351 SER A N 1
ATOM 2941 C CA . SER A 1 351 ? -21.272 17.070 33.296 1.00 33.41 351 SER A CA 1
ATOM 2942 C C . SER A 1 351 ? -22.649 17.009 32.627 1.00 33.41 351 SER A C 1
ATOM 2944 O O . SER A 1 351 ? -23.702 17.111 33.261 1.00 33.41 351 SER A O 1
ATOM 2946 N N . LYS A 1 352 ? -22.622 16.856 31.298 1.00 33.69 352 LYS A N 1
ATOM 2947 C CA . LYS A 1 352 ? -23.768 16.492 30.451 1.00 33.69 352 LYS A CA 1
ATOM 2948 C C . LYS A 1 352 ? -24.479 15.245 31.017 1.00 33.69 352 LYS A C 1
ATOM 2950 O O . LYS A 1 352 ? -23.833 14.444 31.689 1.00 33.69 352 LYS A O 1
ATOM 2955 N N . PRO A 1 353 ? -25.783 15.048 30.741 1.00 36.19 353 PRO A N 1
ATOM 2956 C CA . PRO A 1 353 ? -26.564 13.966 31.341 1.00 36.19 353 PRO A CA 1
ATOM 2957 C C . PRO A 1 353 ? -25.957 12.593 31.014 1.00 36.19 353 PRO A C 1
ATOM 2959 O O . PRO A 1 353 ? -26.005 12.149 29.868 1.00 36.19 353 PRO A O 1
ATOM 2962 N N . GLN A 1 354 ? -25.388 11.932 32.026 1.00 42.19 354 GLN A N 1
ATOM 2963 C CA . GLN A 1 354 ? -24.936 10.545 31.943 1.00 42.19 354 GLN A CA 1
ATOM 2964 C C . GLN A 1 354 ? -26.159 9.625 31.844 1.00 42.19 354 GLN A C 1
ATOM 2966 O O . GLN A 1 354 ? -27.116 9.748 32.608 1.00 42.19 354 GLN A O 1
ATOM 2971 N N . LEU A 1 355 ? -26.133 8.698 30.886 1.00 51.44 355 LEU A N 1
ATOM 2972 C CA . LEU A 1 355 ? -27.085 7.593 30.806 1.00 51.44 355 LEU A CA 1
ATOM 2973 C C . LEU A 1 355 ? -26.883 6.677 32.023 1.00 51.44 355 LEU A C 1
ATOM 2975 O O . LEU A 1 355 ? -25.996 5.828 32.013 1.00 51.44 355 LEU A O 1
ATOM 2979 N N . GLU A 1 356 ? -27.694 6.839 33.069 1.00 62.94 356 GLU A N 1
ATOM 2980 C CA . GLU A 1 356 ? -27.719 5.902 34.197 1.00 62.94 356 GLU A CA 1
ATOM 2981 C C . GLU A 1 356 ? -28.119 4.502 33.695 1.00 62.94 356 GLU A C 1
ATOM 2983 O O . GLU A 1 356 ? -29.223 4.288 33.181 1.00 62.94 356 GLU A O 1
ATOM 2988 N N . LEU A 1 357 ? -27.200 3.537 33.810 1.00 72.56 357 LEU A N 1
ATOM 2989 C CA . LEU A 1 357 ? -27.475 2.134 33.504 1.00 72.56 357 LEU A CA 1
ATOM 2990 C C . LEU A 1 357 ? -28.501 1.575 34.490 1.00 72.56 357 LEU A C 1
ATOM 2992 O O . LEU A 1 357 ? -28.420 1.809 35.695 1.00 72.56 357 LEU A O 1
ATOM 2996 N N . LYS A 1 358 ? -29.441 0.769 33.992 1.00 82.06 358 LYS A N 1
ATOM 2997 C CA . LYS A 1 358 ? -30.409 0.082 34.860 1.00 82.06 358 LYS A CA 1
ATOM 2998 C C . LYS A 1 358 ? -29.682 -0.935 35.747 1.00 82.06 358 LYS A C 1
ATOM 3000 O O . LYS A 1 358 ? -28.783 -1.625 35.268 1.00 82.06 358 LYS A O 1
ATOM 3005 N N . GLU A 1 359 ? -30.122 -1.106 36.996 1.00 78.31 359 GLU A N 1
ATOM 3006 C CA . GLU A 1 359 ? -29.534 -2.067 37.954 1.00 78.31 359 GLU A CA 1
ATOM 3007 C C . GLU A 1 359 ? -29.405 -3.490 37.374 1.00 78.31 359 GLU A C 1
ATOM 3009 O O . GLU A 1 359 ? -28.395 -4.166 37.566 1.00 78.31 359 GLU A O 1
ATOM 3014 N N . GLU A 1 360 ? -30.382 -3.923 36.571 1.00 79.00 360 GLU A N 1
ATOM 3015 C CA . GLU A 1 360 ? -30.355 -5.217 35.878 1.00 79.00 360 GLU A CA 1
ATOM 3016 C C . GLU A 1 360 ? -29.210 -5.357 34.859 1.00 79.00 360 GLU A C 1
ATOM 3018 O O . GLU A 1 360 ? -28.724 -6.465 34.624 1.00 79.00 360 GLU A O 1
ATOM 3023 N N . GLU A 1 361 ? -28.790 -4.265 34.213 1.00 80.25 361 GLU A N 1
ATOM 3024 C CA . GLU A 1 361 ? -27.663 -4.268 33.274 1.00 80.25 361 GLU A CA 1
ATOM 3025 C C . GLU A 1 361 ? -26.331 -4.340 34.017 1.00 80.25 361 GLU A C 1
ATOM 3027 O O . GLU A 1 361 ? -25.451 -5.097 33.609 1.00 80.25 361 GLU A O 1
ATOM 3032 N N . ILE A 1 362 ? -26.212 -3.629 35.140 1.00 79.12 362 ILE A N 1
ATOM 3033 C CA . ILE A 1 362 ? -25.031 -3.665 36.011 1.00 79.12 362 ILE A CA 1
ATOM 3034 C C . ILE A 1 362 ? -24.789 -5.096 36.506 1.00 79.12 362 ILE A C 1
ATOM 3036 O O . ILE A 1 362 ? -23.668 -5.599 36.443 1.00 79.12 362 ILE A O 1
ATOM 3040 N N . GLU A 1 363 ? -25.846 -5.800 36.913 1.00 81.94 363 GLU A N 1
ATOM 3041 C CA . GLU A 1 363 ? -25.743 -7.189 37.371 1.00 81.94 363 GLU A CA 1
ATOM 3042 C C . GLU A 1 363 ? -25.403 -8.174 36.239 1.00 81.94 363 GLU A C 1
ATOM 3044 O O . GLU A 1 363 ? -24.858 -9.255 36.465 1.00 81.94 363 GLU A O 1
ATOM 3049 N N . LYS A 1 364 ? -25.719 -7.837 34.983 1.00 85.88 364 LYS A N 1
ATOM 3050 C CA . LYS A 1 364 ? -25.268 -8.614 33.815 1.00 85.88 364 LYS A CA 1
ATOM 3051 C C . LYS A 1 364 ? -23.799 -8.348 33.500 1.00 85.88 364 LYS A C 1
ATOM 3053 O O . LYS A 1 364 ? -23.087 -9.297 33.200 1.00 85.88 364 LYS A O 1
ATOM 3058 N N . ILE A 1 365 ? -23.344 -7.102 33.609 1.00 85.12 365 ILE A N 1
ATOM 3059 C CA . ILE A 1 365 ? -21.946 -6.717 33.376 1.00 85.12 365 ILE A CA 1
ATOM 3060 C C . ILE A 1 365 ? -21.024 -7.361 34.415 1.00 85.12 365 ILE A C 1
ATOM 3062 O O . ILE A 1 365 ? -20.028 -7.970 34.044 1.00 85.12 365 ILE A O 1
ATOM 3066 N N . LYS A 1 366 ? -21.396 -7.339 35.702 1.00 83.62 366 LYS A N 1
ATOM 3067 C CA . LYS A 1 366 ? -20.619 -7.962 36.793 1.00 83.62 366 LYS A CA 1
ATOM 3068 C C . LYS A 1 366 ? -20.411 -9.472 36.647 1.00 83.62 366 LYS A C 1
ATOM 3070 O O . LYS A 1 366 ? -19.539 -10.031 37.304 1.00 83.62 366 LYS A O 1
ATOM 3075 N N . ARG A 1 367 ? -21.219 -10.142 35.819 1.00 86.25 367 ARG A N 1
ATOM 3076 C CA . ARG A 1 367 ? -21.084 -11.578 35.538 1.00 86.25 367 ARG A CA 1
ATOM 3077 C C . ARG A 1 367 ? -19.990 -11.898 34.518 1.00 86.25 367 ARG A C 1
ATOM 3079 O O . ARG A 1 367 ? -19.628 -13.066 34.422 1.00 86.25 367 ARG A O 1
ATOM 3086 N N . TYR A 1 368 ? -19.471 -10.907 33.790 1.00 87.19 368 TYR A N 1
ATOM 3087 C CA . TYR A 1 368 ? -18.356 -11.104 32.865 1.00 87.19 368 TYR A CA 1
ATOM 3088 C C . TYR A 1 368 ? -17.067 -11.318 33.648 1.00 87.19 368 TYR A C 1
ATOM 3090 O O . TYR A 1 368 ? -16.638 -10.458 34.417 1.00 87.19 368 TYR A O 1
ATOM 3098 N N . ASN A 1 369 ? -16.456 -12.479 33.449 1.00 85.50 369 ASN A N 1
ATOM 3099 C CA . ASN A 1 369 ? -15.165 -12.802 34.033 1.00 85.50 369 ASN A CA 1
ATOM 3100 C C . ASN A 1 369 ? -14.019 -12.444 33.062 1.00 85.50 369 ASN A C 1
ATOM 3102 O O . ASN A 1 369 ? -14.234 -11.951 31.953 1.00 85.50 369 ASN A O 1
ATOM 3106 N N . GLN A 1 370 ? -12.782 -12.719 33.479 1.00 83.50 370 GLN A N 1
ATOM 3107 C CA . GLN A 1 370 ? -11.591 -12.457 32.667 1.00 83.50 370 GLN A CA 1
ATOM 3108 C C . GLN A 1 370 ? -11.593 -13.225 31.329 1.00 83.50 370 GLN A C 1
ATOM 3110 O O . GLN A 1 370 ? -11.094 -12.712 30.331 1.00 83.50 370 GLN A O 1
ATOM 3115 N N . GLU A 1 371 ? -12.161 -14.434 31.283 1.00 86.62 371 GLU A N 1
ATOM 3116 C CA . GLU A 1 371 ? -12.215 -15.264 30.070 1.00 86.62 371 GLU A CA 1
ATOM 3117 C C . GLU A 1 371 ? -13.212 -14.709 29.045 1.00 86.62 371 GLU A C 1
ATOM 3119 O O . GLU A 1 371 ? -12.917 -14.671 27.849 1.00 86.62 371 GLU A O 1
ATOM 3124 N N . ASP A 1 372 ? -14.371 -14.223 29.498 1.00 87.75 372 ASP A N 1
ATOM 3125 C CA . ASP A 1 372 ? -15.344 -13.561 28.628 1.00 87.75 372 ASP A CA 1
ATOM 3126 C C . ASP A 1 372 ? -14.772 -12.267 28.039 1.00 87.75 372 ASP A C 1
ATOM 3128 O O . ASP A 1 372 ? -14.945 -11.997 26.849 1.00 87.75 372 ASP A O 1
ATOM 3132 N N . LEU A 1 373 ? -14.047 -11.488 28.847 1.00 86.69 373 LEU A N 1
ATOM 3133 C CA . LEU A 1 373 ? -13.356 -10.285 28.382 1.00 86.69 373 LEU A CA 1
ATOM 3134 C C . LEU A 1 373 ? -12.279 -10.618 27.348 1.00 86.69 373 LEU A C 1
ATOM 3136 O O . LEU A 1 373 ? -12.187 -9.939 26.326 1.00 86.69 373 LEU A O 1
ATOM 3140 N N . GLU A 1 374 ? -11.519 -11.695 27.546 1.00 86.38 374 GLU A N 1
ATOM 3141 C CA . GLU A 1 374 ? -10.522 -12.133 26.571 1.00 86.38 374 GLU A CA 1
ATOM 3142 C C . GLU A 1 374 ? -11.174 -12.621 25.265 1.00 86.38 374 GLU A C 1
ATOM 3144 O O . GLU A 1 374 ? -10.687 -12.316 24.176 1.00 86.38 374 GLU A O 1
ATOM 3149 N N . ARG A 1 375 ? -12.340 -13.283 25.334 1.00 87.12 375 ARG A N 1
ATOM 3150 C CA . ARG A 1 375 ? -13.140 -13.619 24.141 1.00 87.12 375 ARG A CA 1
ATOM 3151 C C . ARG A 1 375 ? -13.547 -12.362 23.368 1.00 87.12 375 ARG A C 1
ATOM 3153 O O . ARG A 1 375 ? -13.461 -12.354 22.142 1.00 87.12 375 ARG A O 1
ATOM 3160 N N . ILE A 1 376 ? -13.967 -11.302 24.060 1.00 87.44 376 ILE A N 1
ATOM 3161 C CA . ILE A 1 376 ? -14.330 -10.023 23.429 1.00 87.44 376 ILE A CA 1
ATOM 3162 C C . ILE A 1 376 ? -13.091 -9.342 22.826 1.00 87.44 376 ILE A C 1
ATOM 3164 O O . ILE A 1 376 ? -13.139 -8.888 21.681 1.00 87.44 376 ILE A O 1
ATOM 3168 N N . LYS A 1 377 ? -11.963 -9.320 23.546 1.00 88.69 377 LYS A N 1
ATOM 3169 C CA . LYS A 1 377 ? -10.680 -8.798 23.045 1.00 88.69 377 LYS A CA 1
ATOM 3170 C C . LYS A 1 377 ? -10.220 -9.533 21.787 1.00 88.69 377 LYS A C 1
ATOM 3172 O O . LYS A 1 377 ? -9.765 -8.887 20.847 1.00 88.69 377 LYS A O 1
ATOM 3177 N N . ASN A 1 378 ? -10.405 -10.850 21.714 1.00 86.06 378 ASN A N 1
ATOM 3178 C CA . ASN A 1 378 ? -10.075 -11.625 20.519 1.00 86.06 378 ASN A CA 1
ATOM 3179 C C . ASN A 1 378 ? -10.934 -11.242 19.302 1.00 86.06 378 ASN A C 1
ATOM 3181 O O . ASN A 1 378 ? -10.400 -11.157 18.203 1.00 86.06 378 ASN A O 1
ATOM 3185 N N . LYS A 1 379 ? -12.212 -10.877 19.481 1.00 85.56 379 LYS A N 1
ATOM 3186 C CA . LYS A 1 379 ? -13.028 -10.333 18.374 1.00 85.56 379 LYS A CA 1
ATOM 3187 C C . LYS A 1 379 ? -12.450 -9.019 17.826 1.00 85.56 379 LYS A C 1
ATOM 3189 O O . LYS A 1 379 ? -12.457 -8.797 16.617 1.00 85.56 379 LYS A O 1
ATOM 3194 N N . ILE A 1 380 ? -11.932 -8.152 18.704 1.00 83.88 380 ILE A N 1
ATOM 3195 C CA . ILE A 1 380 ? -11.234 -6.920 18.296 1.00 83.88 380 ILE A CA 1
ATOM 3196 C C . ILE A 1 380 ? -9.929 -7.266 17.582 1.00 83.88 380 ILE A C 1
ATOM 3198 O O . ILE A 1 380 ? -9.656 -6.710 16.523 1.00 83.88 380 ILE A O 1
ATOM 3202 N N . ARG A 1 381 ? -9.144 -8.203 18.126 1.00 83.75 381 ARG A N 1
ATOM 3203 C CA . ARG A 1 381 ? -7.907 -8.695 17.507 1.00 83.75 381 ARG A CA 1
ATOM 3204 C C . ARG A 1 381 ? -8.155 -9.176 16.078 1.00 83.75 381 ARG A C 1
ATOM 3206 O O . ARG A 1 381 ? -7.480 -8.703 15.170 1.00 83.75 381 ARG A O 1
ATOM 3213 N N . ASP A 1 382 ? -9.130 -10.057 15.881 1.00 82.19 382 ASP A N 1
ATOM 3214 C CA . ASP A 1 382 ? -9.448 -10.628 14.572 1.00 82.19 382 ASP A CA 1
ATOM 3215 C C . ASP A 1 382 ? -9.845 -9.542 13.571 1.00 82.19 382 ASP A C 1
ATOM 3217 O O . ASP A 1 382 ? -9.389 -9.557 12.432 1.00 82.19 382 ASP A O 1
ATOM 3221 N N . PHE A 1 383 ? -10.645 -8.561 13.993 1.00 79.75 383 PHE A N 1
ATOM 3222 C CA . PHE A 1 383 ? -10.997 -7.426 13.144 1.00 79.75 383 PHE A CA 1
ATOM 3223 C C . PHE A 1 383 ? -9.769 -6.598 12.746 1.00 79.75 383 PHE A C 1
ATOM 3225 O O . PHE A 1 383 ? -9.559 -6.330 11.565 1.00 79.75 383 PHE A O 1
ATOM 3232 N N . VAL A 1 384 ? -8.948 -6.210 13.725 1.00 73.06 384 VAL A N 1
ATOM 3233 C CA . VAL A 1 384 ? -7.765 -5.367 13.505 1.00 73.06 384 VAL A CA 1
ATOM 3234 C C . VAL A 1 384 ? -6.769 -6.063 12.566 1.00 73.06 384 VAL A C 1
ATOM 3236 O O . VAL A 1 384 ? -6.216 -5.419 11.677 1.00 73.06 384 VAL A O 1
ATOM 3239 N N . ILE A 1 385 ? -6.601 -7.381 12.710 1.00 71.19 385 ILE A N 1
ATOM 3240 C CA . ILE A 1 385 ? -5.755 -8.211 11.843 1.00 71.19 385 ILE A CA 1
ATOM 3241 C C . ILE A 1 385 ? -6.349 -8.354 10.436 1.00 71.19 385 ILE A C 1
ATOM 3243 O O . ILE A 1 385 ? -5.647 -8.120 9.455 1.00 71.19 385 ILE A O 1
ATOM 3247 N N . ASN A 1 386 ? -7.625 -8.735 10.320 1.00 71.50 386 ASN A N 1
ATOM 3248 C CA . ASN A 1 386 ? -8.250 -9.051 9.031 1.00 71.50 386 ASN A CA 1
ATOM 3249 C C . ASN A 1 386 ? -8.459 -7.815 8.150 1.00 71.50 386 ASN A C 1
ATOM 3251 O O . ASN A 1 386 ? -8.369 -7.909 6.930 1.00 71.50 386 ASN A O 1
ATOM 3255 N N . GLU A 1 387 ? -8.749 -6.667 8.759 1.00 66.88 387 GLU A N 1
ATOM 3256 C CA . GLU A 1 387 ? -8.996 -5.406 8.050 1.00 66.88 387 GLU A CA 1
ATOM 3257 C C . GLU A 1 387 ? -7.736 -4.519 8.001 1.00 66.88 387 GLU A C 1
ATOM 3259 O O . GLU A 1 387 ? -7.797 -3.379 7.544 1.00 66.88 387 GLU A O 1
ATOM 3264 N N . GLU A 1 388 ? -6.598 -5.035 8.487 1.00 64.31 388 GLU A N 1
ATOM 3265 C CA . GLU A 1 388 ? -5.270 -4.400 8.494 1.00 64.31 388 GLU A CA 1
ATOM 3266 C C . GLU A 1 388 ? -5.250 -2.954 9.036 1.00 64.31 388 GLU A C 1
ATOM 3268 O O . GLU A 1 388 ? -4.435 -2.111 8.649 1.00 64.31 388 GLU A O 1
ATOM 3273 N N . VAL A 1 389 ? -6.143 -2.649 9.976 1.00 67.06 389 VAL A N 1
ATOM 3274 C CA . VAL A 1 389 ? -6.229 -1.345 10.644 1.00 67.06 389 VAL A CA 1
ATOM 3275 C C . VAL A 1 389 ? -5.383 -1.331 11.911 1.00 67.06 389 VAL A C 1
ATOM 3277 O O . VAL A 1 389 ? -5.109 -2.363 12.506 1.00 67.06 389 VAL A O 1
ATOM 3280 N N . SER A 1 390 ? -4.934 -0.155 12.356 1.00 71.31 390 SER A N 1
ATOM 3281 C CA . SER A 1 390 ? -4.241 -0.047 13.645 1.00 71.31 390 SER A CA 1
ATOM 3282 C C . SER A 1 390 ? -5.237 0.105 14.793 1.00 71.31 390 SER A C 1
ATOM 3284 O O . SER A 1 390 ? -6.308 0.688 14.624 1.00 71.31 390 SER A O 1
ATOM 3286 N N . LEU A 1 391 ? -4.844 -0.325 15.995 1.00 76.62 391 LEU A N 1
ATOM 3287 C CA . LEU A 1 391 ? -5.629 -0.125 17.219 1.00 76.62 391 LEU A CA 1
ATOM 3288 C C . LEU A 1 391 ? -5.984 1.360 17.439 1.00 76.62 391 LEU A C 1
ATOM 3290 O O . LEU A 1 391 ? -7.106 1.700 17.806 1.00 76.62 391 LEU A O 1
ATOM 3294 N N . LYS A 1 392 ? -5.044 2.256 17.112 1.00 78.56 392 LYS A N 1
ATOM 3295 C CA . LYS A 1 392 ? -5.273 3.703 17.101 1.00 78.56 392 LYS A CA 1
ATOM 3296 C C . LYS A 1 392 ? -6.363 4.127 16.125 1.00 78.56 392 LYS A C 1
ATOM 3298 O O . LYS A 1 392 ? -7.182 4.956 16.482 1.00 78.56 392 LYS A O 1
ATOM 3303 N N . GLY A 1 393 ? -6.391 3.549 14.925 1.00 74.81 393 GLY A N 1
ATOM 3304 C CA . GLY A 1 393 ? -7.440 3.812 13.942 1.00 74.81 393 GLY A CA 1
ATOM 3305 C C . GLY A 1 393 ? -8.822 3.347 14.407 1.00 74.81 393 GLY A C 1
ATOM 3306 O O . GLY A 1 393 ? -9.812 4.001 14.098 1.00 74.81 393 GLY A O 1
ATOM 3307 N N . VAL A 1 394 ? -8.895 2.259 15.182 1.00 78.69 394 VAL A N 1
ATOM 3308 C CA . VAL A 1 394 ? -10.149 1.805 15.806 1.00 78.69 394 VAL A CA 1
ATOM 3309 C C . VAL A 1 394 ? -10.615 2.787 16.877 1.00 78.69 394 VAL A C 1
ATOM 3311 O O . VAL A 1 394 ? -11.772 3.187 16.846 1.00 78.69 394 VAL A O 1
ATOM 3314 N N . TYR A 1 395 ? -9.720 3.213 17.774 1.00 82.25 395 TYR A N 1
ATOM 3315 C CA . TYR A 1 395 ? -10.025 4.225 18.793 1.00 82.25 395 TYR A CA 1
ATOM 3316 C C . TYR A 1 395 ? -10.579 5.502 18.160 1.00 82.25 395 TYR A C 1
ATOM 3318 O O . TYR A 1 395 ? -11.669 5.961 18.475 1.00 82.25 395 TYR A O 1
ATOM 3326 N N . GLU A 1 396 ? -9.829 6.011 17.192 1.00 80.94 396 GLU A N 1
ATOM 3327 C CA . GLU A 1 396 ? -10.148 7.191 16.412 1.00 80.94 396 GLU A CA 1
ATOM 3328 C C . GLU A 1 396 ? -11.504 7.068 15.686 1.00 80.94 396 GLU A C 1
ATOM 3330 O O . GLU A 1 396 ? -12.275 8.017 15.635 1.00 80.94 396 GLU A O 1
ATOM 3335 N N . PHE A 1 397 ? -11.846 5.894 15.155 1.00 77.62 397 PHE A N 1
ATOM 3336 C CA . PHE A 1 397 ? -13.145 5.679 14.513 1.00 77.62 397 PHE A CA 1
ATOM 3337 C C . PHE A 1 397 ? -14.332 5.690 15.491 1.00 77.62 397 PHE A C 1
ATOM 3339 O O . PHE A 1 397 ? -15.453 6.049 15.107 1.00 77.62 397 PHE A O 1
ATOM 3346 N N . ILE A 1 398 ? -14.106 5.232 16.721 1.00 79.69 398 ILE A N 1
ATOM 3347 C CA . ILE A 1 398 ? -15.122 5.211 17.773 1.00 79.69 398 ILE A CA 1
ATOM 3348 C C . ILE A 1 398 ? -15.352 6.638 18.296 1.00 79.69 398 ILE A C 1
ATOM 3350 O O . ILE A 1 398 ? -16.513 7.014 18.456 1.00 79.69 398 ILE A O 1
ATOM 3354 N N . ASP A 1 399 ? -14.275 7.417 18.452 1.00 79.50 399 ASP A N 1
ATOM 3355 C CA . ASP A 1 399 ? -14.263 8.835 18.846 1.00 79.50 399 ASP A CA 1
ATOM 3356 C C . ASP A 1 399 ? -14.908 9.715 17.759 1.00 79.50 399 ASP A C 1
ATOM 3358 O O . ASP A 1 399 ? -14.270 10.164 16.797 1.00 79.50 399 ASP A O 1
ATOM 3362 N N . LYS A 1 400 ? -16.226 9.914 17.855 1.00 73.88 400 LYS A N 1
ATOM 3363 C CA . LYS A 1 400 ? -16.999 10.577 16.801 1.00 73.88 400 LYS A CA 1
ATOM 3364 C C . LYS A 1 400 ? -16.895 12.089 16.918 1.00 73.88 400 LYS A C 1
ATOM 3366 O O . LYS A 1 400 ? -16.868 12.772 15.885 1.00 73.88 400 LYS A O 1
ATOM 3371 N N . ASP A 1 401 ? -16.944 12.610 18.137 1.00 75.50 401 ASP A N 1
ATOM 3372 C CA . ASP A 1 401 ? -16.896 14.047 18.374 1.00 75.50 401 ASP A CA 1
ATOM 3373 C C . ASP A 1 401 ? -15.460 14.610 18.391 1.00 75.50 401 ASP A C 1
ATOM 3375 O O . ASP A 1 401 ? -15.271 15.811 18.150 1.00 75.50 401 ASP A O 1
ATOM 3379 N N . GLY A 1 402 ? -14.453 13.732 18.464 1.00 77.81 402 GLY A N 1
ATOM 3380 C CA . GLY A 1 402 ? -13.036 14.049 18.327 1.00 77.81 402 GLY A CA 1
ATOM 3381 C C . GLY A 1 402 ? -12.438 14.662 19.588 1.00 77.81 402 GLY A C 1
ATOM 3382 O O . GLY A 1 402 ? -11.435 15.384 19.489 1.00 77.81 402 GLY A O 1
ATOM 3383 N N . ASP A 1 403 ? -13.059 14.452 20.748 1.00 82.38 403 ASP A N 1
ATOM 3384 C CA . ASP A 1 403 ? -12.595 14.989 22.024 1.00 82.38 403 ASP A CA 1
ATOM 3385 C C . ASP A 1 403 ? -11.408 14.195 22.620 1.00 82.38 403 ASP A C 1
ATOM 3387 O O . ASP A 1 403 ? -10.782 14.633 23.593 1.00 82.38 403 ASP A O 1
ATOM 3391 N N . ASN A 1 404 ? -10.983 13.122 21.938 1.00 81.25 404 ASN A N 1
ATOM 3392 C CA . ASN A 1 404 ? -9.941 12.174 22.338 1.00 81.25 404 ASN A CA 1
ATOM 3393 C C . ASN A 1 404 ? -10.277 11.394 23.609 1.00 81.25 404 ASN A C 1
ATOM 3395 O O . ASN A 1 404 ? -9.359 10.910 24.284 1.00 81.25 404 ASN A O 1
ATOM 3399 N N . ARG A 1 405 ? -11.558 11.226 23.911 1.00 86.81 405 ARG A N 1
ATOM 3400 C CA . ARG A 1 405 ? -12.102 10.358 24.948 1.00 86.81 405 ARG A CA 1
ATOM 3401 C C . ARG A 1 405 ? -13.236 9.555 24.322 1.00 86.81 405 ARG A C 1
ATOM 3403 O O . ARG A 1 405 ? -13.808 9.957 23.326 1.00 86.81 405 ARG A O 1
ATOM 3410 N N . LEU A 1 406 ? -13.506 8.366 24.844 1.00 88.62 406 LEU A N 1
ATOM 3411 C CA . LEU A 1 406 ? -14.656 7.583 24.401 1.00 88.62 406 LEU A CA 1
ATOM 3412 C C . LEU A 1 406 ? -15.635 7.523 25.552 1.00 88.62 406 LEU A C 1
ATOM 3414 O O . LEU A 1 406 ? -15.331 6.911 26.578 1.00 88.62 406 LEU A O 1
ATOM 3418 N N . ASP A 1 407 ? -16.801 8.130 25.381 1.00 89.88 407 ASP A N 1
ATOM 3419 C CA . ASP A 1 407 ? -17.892 7.919 26.321 1.00 89.88 407 ASP A CA 1
ATOM 3420 C C . ASP A 1 407 ? -18.551 6.541 26.096 1.00 89.88 407 ASP A C 1
ATOM 3422 O O . ASP A 1 407 ? -18.341 5.848 25.089 1.00 89.88 407 ASP A O 1
ATOM 3426 N N . LEU A 1 408 ? -19.363 6.108 27.062 1.00 87.56 408 LEU A N 1
ATOM 3427 C CA . LEU A 1 408 ? -20.035 4.809 27.003 1.00 87.56 408 LEU A CA 1
ATOM 3428 C C . LEU A 1 408 ? -20.932 4.659 25.761 1.00 87.56 408 LEU A C 1
ATOM 3430 O O . LEU A 1 408 ? -21.042 3.563 25.199 1.00 87.56 408 LEU A O 1
ATOM 3434 N N . ALA A 1 409 ? -21.602 5.729 25.331 1.00 85.62 409 ALA A N 1
ATOM 3435 C CA . ALA A 1 409 ? -22.532 5.696 24.209 1.00 85.62 409 ALA A CA 1
ATOM 3436 C C . ALA A 1 409 ? -21.787 5.593 22.872 1.00 85.62 409 ALA A C 1
ATOM 3438 O O . ALA A 1 409 ? -22.173 4.791 22.014 1.00 85.62 409 ALA A O 1
ATOM 3439 N N . GLU A 1 410 ? -20.708 6.353 22.706 1.00 86.19 410 GLU A N 1
ATOM 3440 C CA . GLU A 1 410 ? -19.813 6.288 21.557 1.00 86.19 410 GLU A CA 1
ATOM 3441 C C . GLU A 1 410 ? -19.195 4.903 21.438 1.00 86.19 410 GLU A C 1
ATOM 3443 O O . GLU A 1 410 ? -19.345 4.255 20.396 1.00 86.19 410 GLU A O 1
ATOM 3448 N N . PHE A 1 411 ? -18.613 4.399 22.528 1.00 86.56 411 PHE A N 1
ATOM 3449 C CA . PHE A 1 411 ? -17.991 3.083 22.560 1.00 86.56 411 PHE A CA 1
ATOM 3450 C C . PHE A 1 411 ? -18.972 1.979 22.171 1.00 86.56 411 PHE A C 1
ATOM 3452 O O . PHE A 1 411 ? -18.740 1.242 21.213 1.00 86.56 411 PHE A O 1
ATOM 3459 N N . THR A 1 412 ? -20.112 1.893 22.860 1.00 84.56 412 THR A N 1
ATOM 3460 C CA . THR A 1 412 ? -21.089 0.813 22.653 1.00 84.56 412 THR A CA 1
ATOM 3461 C C . THR A 1 412 ? -21.761 0.868 21.286 1.00 84.56 412 THR A C 1
ATOM 3463 O O . THR A 1 412 ? -21.959 -0.175 20.659 1.00 84.56 412 THR A O 1
ATOM 3466 N N . THR A 1 413 ? -22.073 2.064 20.783 1.00 80.62 413 THR A N 1
ATOM 3467 C CA . THR A 1 413 ? -22.722 2.229 19.476 1.00 80.62 413 THR A CA 1
ATOM 3468 C C . THR A 1 413 ? -21.747 1.947 18.342 1.00 80.62 413 THR A C 1
ATOM 3470 O O . THR A 1 413 ? -22.108 1.322 17.342 1.00 80.62 413 THR A O 1
ATOM 3473 N N . LYS A 1 414 ? -20.506 2.430 18.443 1.00 78.88 414 LYS A N 1
ATOM 3474 C CA . LYS A 1 414 ? -19.560 2.371 17.329 1.00 78.88 414 LYS A CA 1
ATOM 3475 C C . LYS A 1 414 ? -18.805 1.067 17.262 1.00 78.88 414 LYS A C 1
ATOM 3477 O O . LYS A 1 414 ? -18.632 0.594 16.146 1.00 78.88 414 LYS A O 1
ATOM 3482 N N . ILE A 1 415 ? -18.466 0.430 18.380 1.00 78.25 415 ILE A N 1
ATOM 3483 C CA . ILE A 1 415 ? -17.728 -0.839 18.349 1.00 78.25 415 ILE A CA 1
ATOM 3484 C C . ILE A 1 415 ? -18.485 -1.942 17.587 1.00 78.25 415 ILE A C 1
ATOM 3486 O O . ILE A 1 415 ? -17.880 -2.733 16.875 1.00 78.25 415 ILE A O 1
ATOM 3490 N N . LYS A 1 416 ? -19.822 -1.913 17.608 1.00 74.50 416 LYS A N 1
ATOM 3491 C CA . LYS A 1 416 ? -20.689 -2.785 16.788 1.00 74.50 416 LYS A CA 1
ATOM 3492 C C . LYS A 1 416 ? -20.638 -2.460 15.301 1.00 74.50 416 LYS A C 1
ATOM 3494 O O . LYS A 1 416 ? -20.699 -3.340 14.449 1.00 74.50 416 LYS A O 1
ATOM 3499 N N . ASN A 1 417 ? -20.533 -1.171 14.981 1.00 66.62 417 ASN A N 1
ATOM 3500 C CA . ASN A 1 417 ? -20.443 -0.685 13.607 1.00 66.62 417 ASN A CA 1
ATOM 3501 C C . ASN A 1 417 ? -19.083 -1.002 12.966 1.00 66.62 417 ASN A C 1
ATOM 3503 O O . ASN A 1 417 ? -18.954 -0.911 11.749 1.00 66.62 417 ASN A O 1
ATOM 3507 N N . VAL A 1 418 ? -18.095 -1.424 13.760 1.00 64.12 418 VAL A N 1
ATOM 3508 C CA . VAL A 1 418 ? -16.785 -1.908 13.301 1.00 64.12 418 VAL A CA 1
ATOM 3509 C C . VAL A 1 418 ? -16.878 -3.342 12.730 1.00 64.12 418 VAL A C 1
ATOM 3511 O O . VAL A 1 418 ? -15.871 -3.993 12.542 1.00 64.12 418 VAL A O 1
ATOM 3514 N N . LYS A 1 419 ? -18.067 -3.891 12.423 1.00 65.75 419 LYS A N 1
ATOM 3515 C CA . LYS A 1 419 ? -18.261 -5.324 12.074 1.00 65.75 419 LYS A CA 1
ATOM 3516 C C . LYS A 1 419 ? -17.711 -6.300 13.133 1.00 65.75 419 LYS A C 1
ATOM 3518 O O . LYS A 1 419 ? -17.541 -7.484 12.856 1.00 65.75 419 LYS A O 1
ATOM 3523 N N . ILE A 1 420 ? -17.451 -5.818 14.346 1.00 73.94 420 ILE A N 1
ATOM 3524 C CA . ILE A 1 420 ? -17.096 -6.654 15.486 1.00 73.94 420 ILE A CA 1
ATOM 3525 C C . ILE A 1 420 ? -18.419 -7.128 16.075 1.00 73.94 420 ILE A C 1
ATOM 3527 O O . ILE A 1 420 ? -19.226 -6.320 16.538 1.00 73.94 420 ILE A O 1
ATOM 3531 N N . ASP A 1 421 ? -18.662 -8.433 16.016 1.00 77.81 421 ASP A N 1
ATOM 3532 C CA . ASP A 1 421 ? -19.910 -9.029 16.487 1.00 77.81 421 ASP A CA 1
ATOM 3533 C C . ASP A 1 421 ? -19.951 -9.058 18.022 1.00 77.81 421 ASP A C 1
ATOM 3535 O O . ASP A 1 421 ? -19.597 -10.055 18.653 1.00 77.81 421 ASP A O 1
ATOM 3539 N N . VAL A 1 422 ? -20.308 -7.928 18.640 1.00 82.44 422 VAL A N 1
ATOM 3540 C CA . VAL A 1 422 ? -20.442 -7.774 20.097 1.00 82.44 422 VAL A CA 1
ATOM 3541 C C . VAL A 1 422 ? -21.837 -7.314 20.510 1.00 82.44 422 VAL A C 1
ATOM 3543 O O . VAL A 1 422 ? -22.426 -6.371 19.965 1.00 82.44 422 VAL A O 1
ATOM 3546 N N . THR A 1 423 ? -22.378 -7.961 21.539 1.00 87.81 423 THR A N 1
ATOM 3547 C CA . THR A 1 423 ? -23.671 -7.570 22.121 1.00 87.81 423 THR A CA 1
ATOM 3548 C C . THR A 1 423 ? -23.568 -6.249 22.896 1.00 87.81 423 THR A C 1
ATOM 3550 O O . THR A 1 423 ? -22.475 -5.776 23.201 1.00 87.81 423 THR A O 1
ATOM 3553 N N . ASP A 1 424 ? -24.705 -5.610 23.213 1.00 85.62 424 ASP A N 1
ATOM 3554 C CA . ASP A 1 424 ? -24.711 -4.357 24.002 1.00 85.62 424 ASP A CA 1
ATOM 3555 C C . ASP A 1 424 ? -24.026 -4.550 25.356 1.00 85.62 424 ASP A C 1
ATOM 3557 O O . ASP A 1 424 ? -23.274 -3.696 25.814 1.00 85.62 424 ASP A O 1
ATOM 3561 N N . ILE A 1 425 ? -24.269 -5.702 25.979 1.00 86.94 425 ILE A N 1
ATOM 3562 C CA . ILE A 1 425 ? -23.728 -6.035 27.293 1.00 86.94 425 ILE A CA 1
ATOM 3563 C C . ILE A 1 425 ? -22.230 -6.340 27.188 1.00 86.94 425 ILE A C 1
ATOM 3565 O O . ILE A 1 425 ? -21.479 -5.868 28.032 1.00 86.94 425 ILE A O 1
ATOM 3569 N N . GLU A 1 426 ? -21.785 -7.058 26.149 1.00 89.12 426 GLU A N 1
ATOM 3570 C CA . GLU A 1 426 ? -20.353 -7.301 25.897 1.00 89.12 426 GLU A CA 1
ATOM 3571 C C . GLU A 1 426 ? -19.590 -5.983 25.695 1.00 89.12 426 GLU A C 1
ATOM 3573 O O . GLU A 1 426 ? -18.525 -5.789 26.274 1.00 89.12 426 GLU A O 1
ATOM 3578 N N . ALA A 1 427 ? -20.152 -5.049 24.921 1.00 88.50 427 ALA A N 1
ATOM 3579 C CA . ALA A 1 427 ? -19.539 -3.744 24.690 1.00 88.50 427 ALA A CA 1
ATOM 3580 C C . ALA A 1 427 ? -19.459 -2.902 25.975 1.00 88.50 427 ALA A C 1
ATOM 3582 O O . ALA A 1 427 ? -18.421 -2.301 26.245 1.00 88.50 427 ALA A O 1
ATOM 3583 N N . LYS A 1 428 ? -20.522 -2.892 26.792 1.00 90.00 428 LYS A N 1
ATOM 3584 C CA . LYS A 1 428 ? -20.522 -2.225 28.105 1.00 90.00 428 LYS A CA 1
ATOM 3585 C C . LYS A 1 428 ? -19.525 -2.879 29.069 1.00 90.00 428 LYS A C 1
ATOM 3587 O O . LYS A 1 428 ? -18.805 -2.174 29.762 1.00 90.00 428 LYS A O 1
ATOM 3592 N N . ALA A 1 429 ? -19.449 -4.209 29.099 1.00 88.69 429 ALA A N 1
ATOM 3593 C CA . ALA A 1 429 ? -18.503 -4.930 29.949 1.00 88.69 429 ALA A CA 1
ATOM 3594 C C . ALA A 1 429 ? -17.048 -4.631 29.569 1.00 88.69 429 ALA A C 1
ATOM 3596 O O . ALA A 1 429 ? -16.228 -4.364 30.445 1.00 88.69 429 ALA A O 1
ATOM 3597 N N . LEU A 1 430 ? -16.741 -4.599 28.269 1.00 89.69 430 LEU A N 1
ATOM 3598 C CA . LEU A 1 430 ? -15.425 -4.187 27.795 1.00 89.69 430 LEU A CA 1
ATOM 3599 C C . LEU A 1 430 ? -15.127 -2.724 28.142 1.00 89.69 430 LEU A C 1
ATOM 3601 O O . LEU A 1 430 ? -14.003 -2.428 28.529 1.00 89.69 430 LEU A O 1
ATOM 3605 N N . PHE A 1 431 ? -16.109 -1.825 28.037 1.00 91.06 431 PHE A N 1
ATOM 3606 C CA . PHE A 1 431 ? -15.922 -0.417 28.387 1.00 91.06 431 PHE A CA 1
ATOM 3607 C C . PHE A 1 431 ? -15.412 -0.257 29.822 1.00 91.06 431 PHE A C 1
ATOM 3609 O O . PHE A 1 431 ? -14.347 0.312 30.037 1.00 91.06 431 PHE A O 1
ATOM 3616 N N . TYR A 1 432 ? -16.126 -0.841 30.788 1.00 89.25 432 TYR A N 1
ATOM 3617 C CA . TYR A 1 432 ? -15.749 -0.766 32.202 1.00 89.25 432 TYR A CA 1
ATOM 3618 C C . TYR A 1 432 ? -14.438 -1.483 32.521 1.00 89.25 432 TYR A C 1
ATOM 3620 O O . TYR A 1 432 ? -13.760 -1.120 33.473 1.00 89.25 432 TYR A O 1
ATOM 3628 N N . TYR A 1 433 ? -14.066 -2.495 31.736 1.00 88.56 433 TYR A N 1
ATOM 3629 C CA . TYR A 1 433 ? -12.757 -3.126 31.868 1.00 88.56 433 TYR A CA 1
ATOM 3630 C C . TYR A 1 433 ? -11.616 -2.208 31.403 1.00 88.56 433 TYR A C 1
ATOM 3632 O O . TYR A 1 433 ? -10.539 -2.209 31.995 1.00 88.56 433 TYR A O 1
ATOM 3640 N N . VAL A 1 434 ? -11.836 -1.453 30.325 1.00 88.62 434 VAL A N 1
ATOM 3641 C CA . VAL A 1 434 ? -10.828 -0.553 29.753 1.00 88.62 434 VAL A CA 1
ATOM 3642 C C . VAL A 1 434 ? -10.713 0.744 30.561 1.00 88.62 434 VAL A C 1
ATOM 3644 O O . VAL A 1 434 ? -9.602 1.245 30.723 1.00 88.62 434 VAL A O 1
ATOM 3647 N N . ASP A 1 435 ? -11.825 1.263 31.087 1.00 90.75 435 ASP A N 1
ATOM 3648 C CA . ASP A 1 435 ? -11.906 2.449 31.954 1.00 90.75 435 ASP A CA 1
ATOM 3649 C C . ASP A 1 435 ? -11.319 2.173 33.353 1.00 90.75 435 ASP A C 1
ATOM 3651 O O . ASP A 1 435 ? -12.011 2.103 34.366 1.00 90.75 435 ASP A O 1
ATOM 3655 N N . ALA A 1 436 ? -10.003 1.961 33.405 1.00 85.12 436 ALA A N 1
ATOM 3656 C CA . ALA A 1 436 ? -9.291 1.495 34.592 1.00 85.12 436 ALA A CA 1
ATOM 3657 C C . ALA A 1 436 ? -9.324 2.480 35.773 1.00 85.12 436 ALA A C 1
ATOM 3659 O O . ALA A 1 436 ? -9.063 2.079 36.908 1.00 85.12 436 ALA A O 1
ATOM 3660 N N . ASN A 1 437 ? -9.577 3.765 35.512 1.00 87.56 437 ASN A N 1
ATOM 3661 C CA . ASN A 1 437 ? -9.708 4.794 36.541 1.00 87.56 437 ASN A CA 1
ATOM 3662 C C . ASN A 1 437 ? -11.175 5.089 36.909 1.00 87.56 437 ASN A C 1
ATOM 3664 O O . ASN A 1 437 ? -11.399 5.973 37.734 1.00 87.56 437 ASN A O 1
ATOM 3668 N N . GLU A 1 438 ? -12.133 4.358 36.324 1.00 88.31 438 GLU A N 1
ATOM 3669 C CA . GLU A 1 438 ? -13.579 4.510 36.528 1.00 88.31 438 GLU A CA 1
ATOM 3670 C C . GLU A 1 438 ? -14.078 5.945 36.291 1.00 88.31 438 GLU A C 1
ATOM 3672 O O . GLU A 1 438 ? -15.010 6.420 36.945 1.00 88.31 438 GLU A O 1
ATOM 3677 N N . SER A 1 439 ? -13.448 6.664 35.362 1.00 88.38 439 SER A N 1
ATOM 3678 C CA . SER A 1 439 ? -13.804 8.053 35.068 1.00 88.38 439 SER A CA 1
ATOM 3679 C C . SER A 1 439 ? -15.121 8.184 34.299 1.00 88.38 439 SER A C 1
ATOM 3681 O O . SER A 1 439 ? -15.695 9.274 34.234 1.00 88.38 439 SER A O 1
ATOM 3683 N N . GLY A 1 440 ? -15.620 7.081 33.734 1.00 86.25 440 GLY A N 1
ATOM 3684 C CA . GLY A 1 440 ? -16.769 7.058 32.836 1.00 86.25 440 GLY A CA 1
ATOM 3685 C C . GLY A 1 440 ? -16.417 7.427 31.394 1.00 86.25 440 GLY A C 1
ATOM 3686 O O . GLY A 1 440 ? -17.325 7.549 30.570 1.00 86.25 440 GLY A O 1
ATOM 3687 N N . GLU A 1 441 ? -15.128 7.587 31.087 1.00 90.38 441 GLU A N 1
ATOM 3688 C CA . GLU A 1 441 ? -14.583 7.932 29.775 1.00 90.38 441 GLU A CA 1
ATOM 3689 C C . GLU A 1 441 ? -13.291 7.138 29.530 1.00 90.38 441 GLU A C 1
ATOM 3691 O O . GLU A 1 441 ? -12.418 7.074 30.387 1.00 90.38 441 GLU A O 1
ATOM 3696 N N . ILE A 1 442 ? -13.106 6.572 28.338 1.00 90.44 442 ILE A N 1
ATOM 3697 C CA . ILE A 1 442 ? -11.866 5.862 27.995 1.00 90.44 442 ILE A CA 1
ATOM 3698 C C . ILE A 1 442 ? -10.916 6.808 27.274 1.00 90.44 442 ILE A C 1
ATOM 3700 O O . ILE A 1 442 ? -11.220 7.299 26.189 1.00 90.44 442 ILE A O 1
ATOM 3704 N N . THR A 1 443 ? -9.717 7.001 27.816 1.00 88.81 443 THR A N 1
ATOM 3705 C CA . THR A 1 443 ? -8.627 7.671 27.099 1.00 88.81 443 THR A CA 1
ATOM 3706 C C . THR A 1 443 ? -7.881 6.711 26.171 1.00 88.81 443 THR A C 1
ATOM 3708 O O . THR A 1 443 ? -7.843 5.497 26.383 1.00 88.81 443 THR A O 1
ATOM 3711 N N . TYR A 1 444 ? -7.169 7.247 25.171 1.00 85.19 444 TYR A N 1
ATOM 3712 C CA . TYR A 1 444 ? -6.347 6.412 24.283 1.00 85.19 444 TYR A CA 1
ATOM 3713 C C . TYR A 1 444 ? -5.294 5.605 25.050 1.00 85.19 444 TYR A C 1
ATOM 3715 O O . TYR A 1 444 ? -4.974 4.489 24.658 1.00 85.19 444 TYR A O 1
ATOM 3723 N N . LYS A 1 445 ? -4.774 6.148 26.157 1.00 83.31 445 LYS A N 1
ATOM 3724 C CA . LYS A 1 445 ? -3.792 5.458 26.997 1.00 83.31 445 LYS A CA 1
ATOM 3725 C C . LYS A 1 445 ? -4.404 4.240 27.690 1.00 83.31 445 LYS A C 1
ATOM 3727 O O . LYS A 1 445 ? -3.767 3.191 27.736 1.00 83.31 445 LYS A O 1
ATOM 3732 N N . GLU A 1 446 ? -5.614 4.368 28.222 1.00 88.81 446 GLU A N 1
ATOM 3733 C CA . GLU A 1 446 ? -6.363 3.244 28.799 1.00 88.81 446 GLU A CA 1
ATOM 3734 C C . GLU A 1 446 ? -6.681 2.195 27.736 1.00 88.81 446 GLU A C 1
ATOM 3736 O O . GLU A 1 446 ? -6.364 1.019 27.913 1.00 88.81 446 GLU A O 1
ATOM 3741 N N . PHE A 1 447 ? -7.175 2.636 26.578 1.00 87.12 447 PHE A N 1
ATOM 3742 C CA . PHE A 1 447 ? -7.478 1.763 25.448 1.00 87.12 447 PHE A CA 1
ATOM 3743 C C . PHE A 1 447 ? -6.249 0.997 24.937 1.00 87.12 447 PHE A C 1
ATOM 3745 O O . PHE A 1 447 ? -6.307 -0.218 24.748 1.00 87.12 447 PHE A O 1
ATOM 3752 N N . SER A 1 448 ? -5.116 1.682 24.749 1.00 82.81 448 SER A N 1
ATOM 3753 C CA . SER A 1 448 ? -3.875 1.060 24.282 1.00 82.81 448 SER A CA 1
ATOM 3754 C C . SER A 1 448 ? -3.278 0.117 25.319 1.00 82.81 448 SER A C 1
ATOM 3756 O O . SER A 1 448 ? -2.728 -0.910 24.947 1.00 82.81 448 SER A O 1
ATOM 3758 N N . THR A 1 449 ? -3.397 0.440 26.611 1.00 83.81 449 THR A N 1
ATOM 3759 C CA . THR A 1 449 ? -2.880 -0.406 27.696 1.00 83.81 449 THR A CA 1
ATOM 3760 C C . THR A 1 449 ? -3.705 -1.684 27.829 1.00 83.81 449 THR A C 1
ATOM 3762 O O . THR A 1 449 ? -3.141 -2.775 27.884 1.00 83.81 449 THR A O 1
ATOM 3765 N N . ALA A 1 450 ? -5.037 -1.578 27.822 1.00 85.00 450 ALA A N 1
ATOM 3766 C CA . ALA A 1 450 ? -5.931 -2.730 27.940 1.00 85.00 450 ALA A CA 1
ATOM 3767 C C . ALA A 1 450 ? -5.842 -3.688 26.735 1.00 85.00 450 ALA A C 1
ATOM 3769 O O . ALA A 1 450 ? -6.102 -4.888 26.865 1.00 85.00 450 ALA A O 1
ATOM 3770 N N . LEU A 1 451 ? -5.462 -3.169 25.563 1.00 85.62 451 LEU A N 1
ATOM 3771 C CA . LEU A 1 451 ? -5.345 -3.912 24.305 1.00 85.62 451 LEU A CA 1
ATOM 3772 C C . LEU A 1 451 ? -3.893 -3.979 23.792 1.00 85.62 451 LEU A C 1
ATOM 3774 O O . LEU A 1 451 ? -3.669 -4.170 22.594 1.00 85.62 451 LEU A O 1
ATOM 3778 N N . HIS A 1 452 ? -2.904 -3.846 24.685 1.00 83.25 452 HIS A N 1
ATOM 3779 C CA . HIS A 1 452 ? -1.478 -3.785 24.331 1.00 83.25 452 HIS A CA 1
ATOM 3780 C C . HIS A 1 452 ? -1.012 -5.014 23.543 1.00 83.25 452 HIS A C 1
ATOM 3782 O O . HIS A 1 452 ? -0.347 -4.881 22.518 1.00 83.25 452 HIS A O 1
ATOM 3788 N N . ASP A 1 453 ? -1.434 -6.211 23.954 1.00 81.44 453 ASP A N 1
ATOM 3789 C CA . ASP A 1 453 ? -1.071 -7.464 23.278 1.00 81.44 453 ASP A CA 1
ATOM 3790 C C . ASP A 1 453 ? -1.597 -7.522 21.837 1.00 81.44 453 ASP A C 1
ATOM 3792 O O . ASP A 1 453 ? -0.955 -8.079 20.947 1.00 81.44 453 ASP A O 1
ATOM 3796 N N . ILE A 1 454 ? -2.757 -6.907 21.583 1.00 83.00 454 ILE A N 1
ATOM 3797 C CA . ILE A 1 454 ? -3.323 -6.787 20.236 1.00 83.00 454 ILE A CA 1
ATOM 3798 C C . ILE A 1 454 ? -2.501 -5.784 19.429 1.00 83.00 454 ILE A C 1
ATOM 3800 O O . ILE A 1 454 ? -2.164 -6.050 18.276 1.00 83.00 454 ILE A O 1
ATOM 3804 N N . HIS A 1 455 ? -2.151 -4.644 20.033 1.00 79.44 455 HIS A N 1
ATOM 3805 C CA . HIS A 1 455 ? -1.326 -3.629 19.386 1.00 79.44 455 HIS A CA 1
ATOM 3806 C C . HIS A 1 455 ? 0.027 -4.196 18.936 1.00 79.44 455 HIS A C 1
ATOM 3808 O O . HIS A 1 455 ? 0.415 -3.999 17.782 1.00 79.44 455 HIS A O 1
ATOM 3814 N N . MET A 1 456 ? 0.699 -4.944 19.813 1.00 78.88 456 MET A N 1
ATOM 3815 C CA . MET A 1 456 ? 1.979 -5.584 19.514 1.00 78.88 456 MET A CA 1
ATOM 3816 C C . MET A 1 456 ? 1.846 -6.679 18.457 1.00 78.88 456 MET A C 1
ATOM 3818 O O . MET A 1 456 ? 2.636 -6.703 17.517 1.00 78.88 456 MET A O 1
ATOM 3822 N N . GLU A 1 457 ? 0.815 -7.526 18.531 1.00 78.06 457 GLU A N 1
ATOM 3823 C CA . GLU A 1 457 ? 0.563 -8.559 17.515 1.00 78.06 457 GLU A CA 1
ATOM 3824 C C . GLU A 1 457 ? 0.426 -7.952 16.109 1.00 78.06 457 GLU A C 1
ATOM 3826 O O . GLU A 1 457 ? 0.991 -8.468 15.145 1.00 78.06 457 GLU A O 1
ATOM 3831 N N . CYS A 1 458 ? -0.243 -6.802 15.980 1.00 72.69 458 CYS A N 1
ATOM 3832 C CA . CYS A 1 458 ? -0.375 -6.106 14.697 1.00 72.69 458 CYS A CA 1
ATOM 3833 C C . CYS A 1 458 ? 0.977 -5.648 14.140 1.00 72.69 458 CYS A C 1
ATOM 3835 O O . CYS A 1 458 ? 1.234 -5.752 12.938 1.00 72.69 458 CYS A O 1
ATOM 3837 N N . ILE A 1 459 ? 1.854 -5.141 15.008 1.00 74.25 459 ILE A N 1
ATOM 3838 C CA . ILE A 1 459 ? 3.202 -4.719 14.626 1.00 74.25 459 ILE A CA 1
ATOM 3839 C C . ILE A 1 459 ? 4.037 -5.943 14.224 1.00 74.25 459 ILE A C 1
ATOM 3841 O O . ILE A 1 459 ? 4.668 -5.938 13.164 1.00 74.25 459 ILE A O 1
ATOM 3845 N N . PHE A 1 460 ? 3.992 -7.024 15.005 1.00 76.00 460 PHE A N 1
ATOM 3846 C CA . PHE A 1 460 ? 4.730 -8.249 14.704 1.00 76.00 460 PHE A CA 1
ATOM 3847 C C . PHE A 1 460 ? 4.254 -8.932 13.427 1.00 76.00 460 PHE A C 1
ATOM 3849 O O . PHE A 1 460 ? 5.081 -9.459 12.687 1.00 76.00 460 PHE A O 1
ATOM 3856 N N . GLN A 1 461 ? 2.967 -8.874 13.086 1.00 72.56 461 GLN A N 1
ATOM 3857 C CA . GLN A 1 461 ? 2.483 -9.374 11.798 1.00 72.56 461 GLN A CA 1
ATOM 3858 C C . GLN A 1 461 ? 3.054 -8.609 10.605 1.00 72.56 461 GLN A C 1
ATOM 3860 O O . GLN A 1 461 ? 3.457 -9.244 9.626 1.00 72.56 461 GLN A O 1
ATOM 3865 N N . LYS A 1 462 ? 3.146 -7.273 10.686 1.00 71.44 462 LYS A N 1
ATOM 3866 C CA . LYS A 1 462 ? 3.809 -6.461 9.650 1.00 71.44 462 LYS A CA 1
ATOM 3867 C C . LYS A 1 462 ? 5.256 -6.926 9.466 1.00 71.44 462 LYS A C 1
ATOM 3869 O O . LYS A 1 462 ? 5.666 -7.237 8.349 1.00 71.44 462 LYS A O 1
ATOM 3874 N N . ILE A 1 463 ? 5.990 -7.090 10.568 1.00 68.94 463 ILE A N 1
ATOM 3875 C CA . ILE A 1 463 ? 7.389 -7.543 10.554 1.00 68.94 463 ILE A CA 1
ATOM 3876 C C . ILE A 1 463 ? 7.514 -8.977 10.021 1.00 68.94 463 ILE A C 1
ATOM 3878 O O . ILE A 1 463 ? 8.349 -9.241 9.161 1.00 68.94 463 ILE A O 1
ATOM 3882 N N . ARG A 1 464 ? 6.657 -9.912 10.448 1.00 73.50 464 ARG A N 1
ATOM 3883 C CA . ARG A 1 464 ? 6.645 -11.302 9.957 1.00 73.50 464 ARG A CA 1
ATOM 3884 C C . ARG A 1 464 ? 6.415 -11.369 8.445 1.00 73.50 464 ARG A C 1
ATOM 3886 O O . ARG A 1 464 ? 7.067 -12.172 7.780 1.00 73.50 464 ARG A O 1
ATOM 3893 N N . LYS A 1 465 ? 5.512 -10.549 7.887 1.00 68.50 465 LYS A N 1
ATOM 3894 C CA . LYS A 1 465 ? 5.278 -10.466 6.430 1.00 68.50 465 LYS A CA 1
ATOM 3895 C C . LYS A 1 465 ? 6.541 -10.014 5.690 1.00 68.50 465 LYS A C 1
ATOM 3897 O O . LYS A 1 465 ? 6.925 -10.644 4.706 1.00 68.50 465 LYS A O 1
ATOM 3902 N N . ILE A 1 466 ? 7.217 -8.991 6.210 1.00 62.56 466 ILE A N 1
ATOM 3903 C CA . ILE A 1 466 ? 8.485 -8.478 5.672 1.00 62.56 466 ILE A CA 1
ATOM 3904 C C . ILE A 1 466 ? 9.576 -9.560 5.718 1.00 62.56 466 ILE A C 1
ATOM 3906 O O . ILE A 1 466 ? 10.175 -9.884 4.694 1.00 62.56 466 ILE A O 1
ATOM 3910 N N . VAL A 1 467 ? 9.785 -10.184 6.883 1.00 62.66 467 VAL A N 1
ATOM 3911 C CA . VAL A 1 467 ? 10.805 -11.228 7.091 1.00 62.66 467 VAL A CA 1
ATOM 3912 C C . VAL A 1 467 ? 10.562 -12.444 6.188 1.00 62.66 467 VAL A C 1
ATOM 3914 O O . VAL A 1 467 ? 11.509 -12.983 5.614 1.00 62.66 467 VAL A O 1
ATOM 3917 N N . LYS A 1 468 ? 9.299 -12.855 5.994 1.00 64.75 468 LYS A N 1
ATOM 3918 C CA . LYS A 1 468 ? 8.936 -13.919 5.040 1.00 64.75 468 LYS A CA 1
ATOM 3919 C C . LYS A 1 468 ? 9.257 -13.533 3.591 1.00 64.75 468 LYS A C 1
ATOM 3921 O O . LYS A 1 468 ? 9.740 -14.382 2.847 1.00 64.75 468 LYS A O 1
ATOM 3926 N N . GLY A 1 469 ? 9.024 -12.279 3.200 1.00 59.38 469 GLY A N 1
ATOM 3927 C CA . GLY A 1 469 ? 9.300 -11.777 1.848 1.00 59.38 469 GLY A CA 1
ATOM 3928 C C . GLY A 1 469 ? 10.791 -11.706 1.492 1.00 59.38 469 GLY A C 1
ATOM 3929 O O . GLY A 1 469 ? 11.151 -11.899 0.334 1.00 59.38 469 GLY A O 1
ATOM 3930 N N . ILE A 1 470 ? 11.663 -11.495 2.482 1.00 53.38 470 ILE A N 1
ATOM 3931 C CA . ILE A 1 470 ? 13.127 -11.420 2.300 1.00 53.38 470 ILE A CA 1
ATOM 3932 C C . ILE A 1 470 ? 13.763 -12.818 2.131 1.00 53.38 470 ILE A C 1
ATOM 3934 O O . ILE A 1 470 ? 14.883 -12.952 1.640 1.00 53.38 470 ILE A O 1
ATOM 3938 N N . GLY A 1 471 ? 13.031 -13.890 2.447 1.00 48.19 471 GLY A N 1
ATOM 3939 C CA . GLY A 1 471 ? 13.373 -15.236 1.989 1.00 48.19 471 GLY A CA 1
ATOM 3940 C C . GLY A 1 471 ? 14.508 -15.947 2.730 1.00 48.19 471 GLY A C 1
ATOM 3941 O O . GLY A 1 471 ? 15.077 -16.870 2.154 1.00 48.19 471 GLY A O 1
ATOM 3942 N N . SER A 1 472 ? 14.857 -15.593 3.976 1.00 52.88 472 SER A N 1
ATOM 3943 C CA . SER A 1 472 ? 15.649 -16.459 4.877 1.00 52.88 472 SER A CA 1
ATOM 3944 C C . SER A 1 472 ? 15.819 -15.871 6.280 1.00 52.88 472 SER A C 1
ATOM 3946 O O . SER A 1 472 ? 16.446 -14.832 6.421 1.00 52.88 472 SER A O 1
ATOM 3948 N N . ASN A 1 473 ? 15.366 -16.640 7.273 1.00 60.41 473 ASN A N 1
ATOM 3949 C CA . ASN A 1 473 ? 15.818 -16.764 8.664 1.00 60.41 473 ASN A CA 1
ATOM 3950 C C . ASN A 1 473 ? 16.229 -15.479 9.420 1.00 60.41 473 ASN A C 1
ATOM 3952 O O . ASN A 1 473 ? 17.215 -14.833 9.072 1.00 60.41 473 ASN A O 1
ATOM 3956 N N . LEU A 1 474 ? 15.538 -15.192 10.530 1.00 60.50 474 LEU A N 1
ATOM 3957 C CA . LEU A 1 474 ? 15.855 -14.114 11.481 1.00 60.50 474 LEU A CA 1
ATOM 3958 C C . LEU A 1 474 ? 17.346 -14.019 11.819 1.00 60.50 474 LEU A C 1
ATOM 3960 O O . LEU A 1 474 ? 17.854 -12.929 12.037 1.00 60.50 474 LEU A O 1
ATOM 3964 N N . ASP A 1 475 ? 18.041 -15.155 11.830 1.00 64.94 475 ASP A N 1
ATOM 3965 C CA . ASP A 1 475 ? 19.485 -15.230 12.030 1.00 64.94 475 ASP A CA 1
ATOM 3966 C C . ASP A 1 475 ? 20.275 -14.381 11.029 1.00 64.94 475 ASP A C 1
ATOM 3968 O O . ASP A 1 475 ? 21.181 -13.658 11.425 1.00 64.94 475 ASP A O 1
ATOM 3972 N N . LYS A 1 476 ? 19.915 -14.417 9.739 1.00 67.50 476 LYS A N 1
ATOM 3973 C CA . LYS A 1 476 ? 20.564 -13.587 8.716 1.00 67.50 476 LYS A CA 1
ATOM 3974 C C . LYS A 1 476 ? 20.251 -12.115 8.929 1.00 67.50 476 LYS A C 1
ATOM 3976 O O . LYS A 1 476 ? 21.155 -11.296 8.849 1.00 67.50 476 LYS A O 1
ATOM 3981 N N . LEU A 1 477 ? 18.999 -11.797 9.254 1.00 67.56 477 LEU A N 1
ATOM 3982 C CA . LEU A 1 477 ? 18.563 -10.430 9.535 1.00 67.56 477 LEU A CA 1
ATOM 3983 C C . LEU A 1 477 ? 19.315 -9.840 10.734 1.00 67.56 477 LEU A C 1
ATOM 3985 O O . LEU A 1 477 ? 19.788 -8.707 10.686 1.00 67.56 477 LEU A O 1
ATOM 3989 N N . PHE A 1 478 ? 19.467 -10.644 11.789 1.00 68.88 478 PHE A N 1
ATOM 3990 C CA . PHE A 1 478 ? 20.207 -10.287 12.989 1.00 68.88 478 PHE A CA 1
ATOM 3991 C C . PHE A 1 478 ? 21.690 -10.072 12.685 1.00 68.88 478 PHE A C 1
ATOM 3993 O O . PHE A 1 478 ? 22.233 -9.045 13.078 1.00 68.88 478 PHE A O 1
ATOM 4000 N N . SER A 1 479 ? 22.320 -10.977 11.930 1.00 69.50 479 SER A N 1
ATOM 4001 C CA . SER A 1 479 ? 23.733 -10.871 11.537 1.00 69.50 479 SER A CA 1
ATOM 4002 C C . SER A 1 479 ? 24.029 -9.753 10.530 1.00 69.50 479 SER A C 1
ATOM 4004 O O . SER A 1 479 ? 25.127 -9.208 10.536 1.00 69.50 479 SER A O 1
ATOM 4006 N N . GLU A 1 480 ? 23.089 -9.405 9.650 1.00 66.88 480 GLU A N 1
ATOM 4007 C CA . GLU A 1 480 ? 23.243 -8.290 8.705 1.00 66.88 480 GLU A CA 1
ATOM 4008 C C . GLU A 1 480 ? 23.245 -6.936 9.417 1.00 66.88 480 GLU A C 1
ATOM 4010 O O . GLU A 1 480 ? 24.043 -6.060 9.073 1.00 66.88 480 GLU A O 1
ATOM 4015 N N . MET A 1 481 ? 22.377 -6.785 10.419 1.00 66.69 481 MET A N 1
ATOM 4016 C CA . MET A 1 481 ? 22.270 -5.571 11.228 1.00 66.69 481 MET A CA 1
ATOM 4017 C C . MET A 1 481 ? 23.361 -5.494 12.297 1.00 66.69 481 MET A C 1
ATOM 4019 O O . MET A 1 481 ? 23.912 -4.423 12.557 1.00 66.69 481 MET A O 1
ATOM 4023 N N . ASP A 1 482 ? 23.774 -6.635 12.848 1.00 70.25 482 ASP A N 1
ATOM 4024 C CA . ASP A 1 482 ? 24.901 -6.722 13.770 1.00 70.25 482 ASP A CA 1
ATOM 4025 C C . ASP A 1 482 ? 26.253 -6.742 13.034 1.00 70.25 482 ASP A C 1
ATOM 4027 O O . ASP A 1 482 ? 27.078 -7.647 13.156 1.00 70.25 482 ASP A O 1
ATOM 4031 N N . SER A 1 483 ? 26.503 -5.683 12.261 1.00 58.25 483 SER A N 1
ATOM 4032 C CA . SER A 1 483 ? 27.685 -5.500 11.405 1.00 58.25 483 SER A CA 1
ATOM 4033 C C . SER A 1 483 ? 29.042 -5.518 12.137 1.00 58.25 483 SER A C 1
ATOM 4035 O O . SER A 1 483 ? 30.090 -5.438 11.487 1.00 58.25 483 SER A O 1
ATOM 4037 N N . LYS A 1 484 ? 29.040 -5.614 13.475 1.00 61.75 484 LYS A N 1
ATOM 4038 C CA . LYS A 1 484 ? 30.227 -5.687 14.342 1.00 61.75 484 LYS A CA 1
ATOM 4039 C C . LYS A 1 484 ? 30.240 -6.912 15.276 1.00 61.75 484 LYS A C 1
ATOM 4041 O O . LYS A 1 484 ? 31.120 -6.950 16.131 1.00 61.75 484 LYS A O 1
ATOM 4046 N N . ASP A 1 485 ? 29.312 -7.862 15.124 1.00 61.34 485 ASP A N 1
ATOM 4047 C CA . ASP A 1 485 ? 29.190 -9.071 15.965 1.00 61.34 485 ASP A CA 1
ATOM 4048 C C . ASP A 1 485 ? 29.118 -8.746 17.474 1.00 61.34 485 ASP A C 1
ATOM 4050 O O . ASP A 1 485 ? 29.819 -9.308 18.315 1.00 61.34 485 ASP A O 1
ATOM 4054 N N . LYS A 1 486 ? 28.309 -7.737 17.816 1.00 74.94 486 LYS A N 1
ATOM 4055 C CA . LYS A 1 486 ? 28.093 -7.241 19.183 1.00 74.94 486 LYS A CA 1
ATOM 4056 C C . LYS A 1 486 ? 27.213 -8.191 20.008 1.00 74.94 486 LYS A C 1
ATOM 4058 O O . LYS A 1 486 ? 27.265 -8.137 21.235 1.00 74.94 486 LYS A O 1
ATOM 4063 N N . GLY A 1 487 ? 26.401 -9.029 19.361 1.00 74.50 487 GLY A N 1
ATOM 4064 C CA . GLY A 1 487 ? 25.442 -9.950 19.977 1.00 74.50 487 GLY A CA 1
ATOM 4065 C C . GLY A 1 487 ? 24.106 -9.312 20.382 1.00 74.50 487 GLY A C 1
ATOM 4066 O O . GLY A 1 487 ? 23.268 -9.989 20.975 1.00 74.50 487 GLY A O 1
ATOM 4067 N N . TYR A 1 488 ? 23.896 -8.027 20.081 1.00 78.81 488 TYR A N 1
ATOM 4068 C CA . TYR A 1 488 ? 22.689 -7.266 20.418 1.00 78.81 488 TYR A CA 1
ATOM 4069 C C . TYR A 1 488 ? 22.473 -6.104 19.440 1.00 78.81 488 TYR A C 1
ATOM 4071 O O . TYR A 1 488 ? 23.432 -5.567 18.880 1.00 78.81 488 TYR A O 1
ATOM 4079 N N . TRP A 1 489 ? 21.223 -5.674 19.278 1.00 80.50 489 TRP A N 1
ATOM 4080 C CA . TRP A 1 489 ? 20.870 -4.440 18.575 1.00 80.50 489 TRP A CA 1
ATOM 4081 C C . TRP A 1 489 ? 20.731 -3.294 19.574 1.00 80.50 489 TRP A C 1
ATOM 4083 O O . TRP A 1 489 ? 20.088 -3.444 20.610 1.00 80.50 489 TRP A O 1
ATOM 4093 N N . ASN A 1 490 ? 21.328 -2.141 19.283 1.00 79.69 490 ASN A N 1
ATOM 4094 C CA . ASN A 1 490 ? 21.037 -0.907 20.014 1.00 79.69 490 ASN A CA 1
ATOM 4095 C C . ASN A 1 490 ? 19.901 -0.118 19.331 1.00 79.69 490 ASN A C 1
ATOM 4097 O O . ASN A 1 490 ? 19.360 -0.517 18.296 1.00 79.69 490 ASN A O 1
ATOM 4101 N N . LYS A 1 491 ? 19.536 1.031 19.908 1.00 73.00 491 LYS A N 1
ATOM 4102 C CA . LYS A 1 491 ? 18.467 1.893 19.383 1.00 73.00 491 LYS A CA 1
ATOM 4103 C C . LYS A 1 491 ? 18.728 2.373 17.950 1.00 73.00 491 LYS A C 1
ATOM 4105 O O . LYS A 1 491 ? 17.774 2.605 17.213 1.00 73.00 491 LYS A O 1
ATOM 4110 N N . GLU A 1 492 ? 19.987 2.554 17.564 1.00 75.44 492 GLU A N 1
ATOM 4111 C CA . GLU A 1 492 ? 20.387 2.942 16.212 1.00 75.44 492 GLU A CA 1
ATOM 4112 C C . GLU A 1 492 ? 20.288 1.767 15.228 1.00 75.44 492 GLU A C 1
ATOM 4114 O O . GLU A 1 492 ? 19.672 1.936 14.181 1.00 75.44 492 GLU A O 1
ATOM 4119 N N . ASP A 1 493 ? 20.802 0.587 15.591 1.00 74.62 493 ASP A N 1
ATOM 4120 C CA . ASP A 1 493 ? 20.760 -0.638 14.780 1.00 74.62 493 ASP A CA 1
ATOM 4121 C C . ASP A 1 493 ? 19.295 -1.043 14.501 1.00 74.62 493 ASP A C 1
ATOM 4123 O O . ASP A 1 493 ? 18.928 -1.386 13.379 1.00 74.62 493 ASP A O 1
ATOM 4127 N N . TYR A 1 494 ? 18.415 -0.932 15.503 1.00 73.69 494 TYR A N 1
ATOM 4128 C CA . TYR A 1 494 ? 16.989 -1.212 15.333 1.00 73.69 494 TYR A CA 1
ATOM 4129 C C . TYR A 1 494 ? 16.256 -0.133 14.517 1.00 73.69 494 TYR A C 1
ATOM 4131 O O . TYR A 1 494 ? 15.366 -0.455 13.733 1.00 73.69 494 TYR A O 1
ATOM 4139 N N . LYS A 1 495 ? 16.606 1.151 14.670 1.00 71.50 495 LYS A N 1
ATOM 4140 C CA . LYS A 1 495 ? 16.049 2.200 13.800 1.00 71.50 495 LYS A CA 1
ATOM 4141 C C . LYS A 1 495 ? 16.448 1.973 12.352 1.00 71.50 495 LYS A C 1
ATOM 4143 O O . LYS A 1 495 ? 15.596 2.079 11.488 1.00 71.50 495 LYS A O 1
ATOM 4148 N N . GLU A 1 496 ? 17.700 1.605 12.103 1.00 71.06 496 GLU A N 1
ATOM 4149 C CA . GLU A 1 496 ? 18.169 1.241 10.769 1.00 71.06 496 GLU A CA 1
ATOM 4150 C C . GLU A 1 496 ? 17.432 0.003 10.242 1.00 71.06 496 GLU A C 1
ATOM 4152 O O . GLU A 1 496 ? 17.021 -0.010 9.087 1.00 71.06 496 GLU A O 1
ATOM 4157 N N . PHE A 1 497 ? 17.161 -0.994 11.088 1.00 70.62 497 PHE A N 1
ATOM 4158 C CA . PHE A 1 497 ? 16.307 -2.130 10.737 1.00 70.62 497 PHE A CA 1
ATOM 4159 C C . PHE A 1 497 ? 14.884 -1.712 10.345 1.00 70.62 497 PHE A C 1
ATOM 4161 O O . PHE A 1 497 ? 14.373 -2.145 9.309 1.00 70.62 497 PHE A O 1
ATOM 4168 N N . VAL A 1 498 ? 14.248 -0.857 11.143 1.00 68.00 498 VAL A N 1
ATOM 4169 C CA . VAL A 1 498 ? 12.903 -0.355 10.859 1.00 68.00 498 VAL A CA 1
ATOM 4170 C C . VAL A 1 498 ? 12.888 0.506 9.597 1.00 68.00 498 VAL A C 1
ATOM 4172 O O . VAL A 1 498 ? 12.017 0.310 8.761 1.00 68.00 498 VAL A O 1
ATOM 4175 N N . ASP A 1 499 ? 13.864 1.389 9.419 1.00 68.94 499 ASP A N 1
ATOM 4176 C CA . ASP A 1 499 ? 13.983 2.261 8.247 1.00 68.94 499 ASP A CA 1
ATOM 4177 C C . ASP A 1 499 ? 14.372 1.481 6.973 1.00 68.94 499 ASP A C 1
ATOM 4179 O O . ASP A 1 499 ? 14.116 1.930 5.862 1.00 68.94 499 ASP A O 1
ATOM 4183 N N . MET A 1 500 ? 15.026 0.320 7.099 1.00 61.28 500 MET A N 1
ATOM 4184 C CA . MET A 1 500 ? 15.463 -0.493 5.955 1.00 61.28 500 MET A CA 1
ATOM 4185 C C . MET A 1 500 ? 14.417 -1.521 5.527 1.00 61.28 500 MET A C 1
ATOM 4187 O O . MET A 1 500 ? 14.335 -1.862 4.345 1.00 61.28 500 MET A O 1
ATOM 4191 N N . TYR A 1 501 ? 13.646 -2.042 6.482 1.00 58.66 501 TYR A N 1
ATOM 4192 C CA . TYR A 1 501 ? 12.758 -3.177 6.255 1.00 58.66 501 TYR A CA 1
ATOM 4193 C C . TYR A 1 501 ? 11.298 -2.900 6.626 1.00 58.66 501 TYR A C 1
ATOM 4195 O O . TYR A 1 501 ? 10.414 -3.548 6.073 1.00 58.66 501 TYR A O 1
ATOM 4203 N N . CYS A 1 502 ? 11.013 -1.934 7.503 1.00 58.38 502 CYS A N 1
ATOM 4204 C CA . CYS A 1 502 ? 9.688 -1.685 8.078 1.00 58.38 502 CYS A CA 1
ATOM 4205 C C . CYS A 1 502 ? 9.158 -0.255 7.835 1.00 58.38 502 CYS A C 1
ATOM 4207 O O . CYS A 1 502 ? 8.566 0.340 8.736 1.00 58.38 502 CYS A O 1
ATOM 4209 N N . ASP A 1 503 ? 9.257 0.252 6.599 1.00 57.84 503 ASP A N 1
ATOM 4210 C CA . ASP A 1 503 ? 8.748 1.575 6.163 1.00 57.84 503 ASP A CA 1
ATOM 4211 C C . ASP A 1 503 ? 7.256 1.839 6.477 1.00 57.84 503 ASP A C 1
ATOM 4213 O O . ASP A 1 503 ? 6.775 2.973 6.429 1.00 57.84 503 ASP A O 1
ATOM 4217 N N . SER A 1 504 ? 6.496 0.785 6.788 1.00 59.16 504 SER A N 1
ATOM 4218 C CA . SER A 1 504 ? 5.069 0.843 7.130 1.00 59.16 504 SER A CA 1
ATOM 4219 C C . SER A 1 504 ? 4.775 1.147 8.609 1.00 59.16 504 SER A C 1
ATOM 4221 O O . SER A 1 504 ? 3.607 1.349 8.962 1.00 59.16 504 SER A O 1
ATOM 4223 N N . LEU A 1 505 ? 5.790 1.174 9.484 1.00 59.47 505 LEU A N 1
ATOM 4224 C CA . LEU A 1 505 ? 5.618 1.442 10.915 1.00 59.47 505 LEU A CA 1
ATOM 4225 C C . LEU A 1 505 ? 5.663 2.942 11.217 1.00 59.47 505 LEU A C 1
ATOM 4227 O O . LEU A 1 505 ? 6.567 3.669 10.811 1.00 59.47 505 LEU A O 1
ATOM 4231 N N . LYS A 1 506 ? 4.685 3.428 11.983 1.00 67.31 506 LYS A N 1
ATOM 4232 C CA . LYS A 1 506 ? 4.677 4.815 12.466 1.00 67.31 506 LYS A CA 1
ATOM 4233 C C . LYS A 1 506 ? 5.632 4.964 13.645 1.00 67.31 506 LYS A C 1
ATOM 4235 O O . LYS A 1 506 ? 5.760 4.059 14.454 1.00 67.31 506 LYS A O 1
ATOM 4240 N N . LYS A 1 507 ? 6.200 6.158 13.836 1.00 68.88 507 LYS A N 1
ATOM 4241 C CA . LYS A 1 507 ? 7.147 6.444 14.932 1.00 68.88 507 LYS A CA 1
ATOM 4242 C C . LYS A 1 507 ? 6.687 5.965 16.321 1.00 68.88 507 LYS A C 1
ATOM 4244 O O . LYS A 1 507 ? 7.498 5.426 17.055 1.00 68.88 507 LYS A O 1
ATOM 4249 N N . TYR A 1 508 ? 5.409 6.134 16.672 1.00 70.38 508 TYR A N 1
ATOM 4250 C CA . TYR A 1 508 ? 4.908 5.642 17.962 1.00 70.38 508 TYR A CA 1
ATOM 4251 C C . TYR A 1 508 ? 4.872 4.106 18.025 1.00 70.38 508 TYR A C 1
ATOM 4253 O O . TYR A 1 508 ? 5.216 3.556 19.054 1.00 70.38 508 TYR A O 1
ATOM 4261 N N . GLU A 1 509 ? 4.558 3.412 16.922 1.00 73.31 509 GLU A N 1
ATOM 4262 C CA . GLU A 1 509 ? 4.612 1.941 16.846 1.00 73.31 509 GLU A CA 1
ATOM 4263 C C . GLU A 1 509 ? 6.056 1.444 17.005 1.00 73.31 509 GLU A C 1
ATOM 4265 O O . GLU A 1 509 ? 6.296 0.399 17.593 1.00 73.31 509 GLU A O 1
ATOM 4270 N N . VAL A 1 510 ? 7.027 2.215 16.505 1.00 73.31 510 VAL A N 1
ATOM 4271 C CA . VAL A 1 510 ? 8.464 1.945 16.657 1.00 73.31 510 VAL A CA 1
ATOM 4272 C C . VAL A 1 510 ? 8.905 2.120 18.109 1.00 73.31 510 VAL A C 1
ATOM 4274 O O . VAL A 1 510 ? 9.632 1.275 18.624 1.00 73.31 510 VAL A O 1
ATOM 4277 N N . ASP A 1 511 ? 8.467 3.199 18.762 1.00 75.62 511 ASP A N 1
ATOM 4278 C CA . ASP A 1 511 ? 8.768 3.473 20.169 1.00 75.62 511 ASP A CA 1
ATOM 4279 C C . ASP A 1 511 ? 8.107 2.427 21.096 1.00 75.62 511 ASP A C 1
ATOM 4281 O O . ASP A 1 511 ? 8.768 1.910 21.999 1.00 75.62 511 ASP A O 1
ATOM 4285 N N . ASP A 1 512 ? 6.850 2.055 20.830 1.00 75.88 512 ASP A N 1
ATOM 4286 C CA . ASP A 1 512 ? 6.113 1.031 21.581 1.00 75.88 512 ASP A CA 1
ATOM 4287 C C . ASP A 1 512 ? 6.729 -0.365 21.381 1.00 75.88 512 ASP A C 1
ATOM 4289 O O . ASP A 1 512 ? 6.877 -1.125 22.340 1.00 75.88 512 ASP A O 1
ATOM 4293 N N . LEU A 1 513 ? 7.165 -0.688 20.157 1.00 76.69 513 LEU A N 1
ATOM 4294 C CA . LEU A 1 513 ? 7.861 -1.940 19.861 1.00 76.69 513 LEU A CA 1
ATOM 4295 C C . LEU A 1 513 ? 9.231 -2.014 20.549 1.00 76.69 513 LEU A C 1
ATOM 4297 O O . LEU A 1 513 ? 9.558 -3.043 21.131 1.00 76.69 513 LEU A O 1
ATOM 4301 N N . LEU A 1 514 ? 10.012 -0.929 20.542 1.00 74.75 514 LEU A N 1
ATOM 4302 C CA . LEU A 1 514 ? 11.285 -0.859 21.270 1.00 74.75 514 LEU A CA 1
ATOM 4303 C C . LEU A 1 514 ? 11.096 -1.126 22.761 1.00 74.75 514 LEU A C 1
ATOM 4305 O O . LEU A 1 514 ? 11.813 -1.942 23.334 1.00 74.75 514 LEU A O 1
ATOM 4309 N N . ALA A 1 515 ? 10.110 -0.465 23.369 1.00 78.50 515 ALA A N 1
ATOM 4310 C CA . ALA A 1 515 ? 9.795 -0.641 24.781 1.00 78.50 515 ALA A CA 1
ATOM 4311 C C . ALA A 1 515 ? 9.302 -2.062 25.102 1.00 78.50 515 ALA A C 1
ATOM 4313 O O . ALA A 1 515 ? 9.500 -2.545 26.213 1.00 78.50 515 ALA A O 1
ATOM 4314 N N . HIS A 1 516 ? 8.656 -2.735 24.146 1.00 79.62 516 HIS A N 1
ATOM 4315 C CA . HIS A 1 516 ? 8.178 -4.104 24.323 1.00 79.62 516 HIS A CA 1
ATOM 4316 C C . HIS A 1 516 ? 9.272 -5.168 24.120 1.00 79.62 516 HIS A C 1
ATOM 4318 O O . HIS A 1 516 ? 9.226 -6.223 24.761 1.00 79.62 516 HIS A O 1
ATOM 4324 N N . LEU A 1 517 ? 10.239 -4.908 23.233 1.00 78.50 517 LEU A N 1
ATOM 4325 C CA . LEU A 1 517 ? 11.374 -5.796 22.961 1.00 78.50 517 LEU A CA 1
ATOM 4326 C C . LEU A 1 517 ? 12.432 -5.743 24.069 1.00 78.50 517 LEU A C 1
ATOM 4328 O O . LEU A 1 517 ? 12.904 -6.797 24.492 1.00 78.50 517 LEU A O 1
ATOM 4332 N N . ASP A 1 518 ? 12.751 -4.547 24.570 1.00 81.50 518 ASP A N 1
ATOM 4333 C CA . ASP A 1 518 ? 13.700 -4.327 25.670 1.00 81.50 518 ASP A CA 1
ATOM 4334 C C . ASP A 1 518 ? 13.059 -4.667 27.030 1.00 81.50 518 ASP A C 1
ATOM 4336 O O . ASP A 1 518 ? 12.691 -3.804 27.831 1.00 81.50 518 ASP A O 1
ATOM 4340 N N . ARG A 1 519 ? 12.865 -5.964 27.286 1.00 75.31 519 ARG A N 1
ATOM 4341 C CA . ARG A 1 519 ? 12.213 -6.446 28.517 1.00 75.31 519 ARG A CA 1
ATOM 4342 C C . ARG A 1 519 ? 13.069 -6.237 29.758 1.00 75.31 519 ARG A C 1
ATOM 4344 O O . ARG A 1 519 ? 12.526 -6.160 30.862 1.00 75.31 519 ARG A O 1
ATOM 4351 N N . ASN A 1 520 ? 14.388 -6.246 29.594 1.00 78.75 520 ASN A N 1
ATOM 4352 C CA . ASN A 1 520 ? 15.330 -6.154 30.701 1.00 78.75 520 ASN A CA 1
ATOM 4353 C C . ASN A 1 520 ? 15.729 -4.689 31.016 1.00 78.75 520 ASN A C 1
ATOM 4355 O O . ASN A 1 520 ? 16.271 -4.428 32.094 1.00 78.75 520 ASN A O 1
ATOM 4359 N N . GLY A 1 521 ? 15.385 -3.742 30.135 1.00 80.19 521 GLY A N 1
ATOM 4360 C CA . GLY A 1 521 ? 15.600 -2.305 30.294 1.00 80.19 521 GLY A CA 1
ATOM 4361 C C . GLY A 1 521 ? 17.046 -1.859 30.064 1.00 80.19 521 GLY A C 1
ATOM 4362 O O . GLY A 1 521 ? 17.426 -0.772 30.517 1.00 80.19 521 GLY A O 1
ATOM 4363 N N . ASP A 1 522 ? 17.881 -2.680 29.425 1.00 82.75 522 ASP A N 1
ATOM 4364 C CA . ASP A 1 522 ? 19.296 -2.394 29.183 1.00 82.75 522 ASP A CA 1
ATOM 4365 C C . ASP A 1 522 ? 19.537 -1.551 27.919 1.00 82.75 522 ASP A C 1
ATOM 4367 O O . ASP A 1 522 ? 20.683 -1.186 27.624 1.00 82.75 522 ASP A O 1
ATOM 4371 N N . ASN A 1 523 ? 18.459 -1.139 27.239 1.00 78.62 523 ASN A N 1
ATOM 4372 C CA . ASN A 1 523 ? 18.460 -0.406 25.974 1.00 78.62 523 ASN A CA 1
ATOM 4373 C C . ASN A 1 523 ? 19.135 -1.178 24.833 1.00 78.62 523 ASN A C 1
ATOM 4375 O O . ASN A 1 523 ? 19.650 -0.573 23.880 1.00 78.62 523 ASN A O 1
ATOM 4379 N N . ARG A 1 524 ? 19.154 -2.507 24.933 1.00 83.06 524 ARG A N 1
ATOM 4380 C CA . ARG A 1 524 ? 19.628 -3.433 23.914 1.00 83.06 524 ARG A CA 1
ATOM 4381 C C . ARG A 1 524 ? 18.525 -4.446 23.644 1.00 83.06 524 ARG A C 1
ATOM 4383 O O . ARG A 1 524 ? 17.644 -4.674 24.458 1.00 83.06 524 ARG A O 1
ATOM 4390 N N . ILE A 1 525 ? 18.555 -5.007 22.445 1.00 80.62 525 ILE A N 1
ATOM 4391 C CA . ILE A 1 525 ? 17.656 -6.085 22.053 1.00 80.62 525 ILE A CA 1
ATOM 4392 C C . ILE A 1 525 ? 18.540 -7.255 21.672 1.00 80.62 525 ILE A C 1
ATOM 4394 O O . ILE A 1 525 ? 19.228 -7.224 20.645 1.00 80.62 525 ILE A O 1
ATOM 4398 N N . ASP A 1 526 ? 18.560 -8.273 22.522 1.00 81.19 526 ASP A N 1
ATOM 4399 C CA . ASP A 1 526 ? 19.289 -9.495 22.225 1.00 81.19 526 ASP A CA 1
ATOM 4400 C C . ASP A 1 526 ? 18.489 -10.425 21.296 1.00 81.19 526 ASP A C 1
ATOM 4402 O O . ASP A 1 526 ? 17.283 -10.280 21.060 1.00 81.19 526 ASP A O 1
ATOM 4406 N N . LYS A 1 527 ? 19.182 -11.416 20.732 1.00 75.50 527 LYS A N 1
ATOM 4407 C CA . LYS A 1 527 ? 18.579 -12.398 19.823 1.00 75.50 527 LYS A CA 1
ATOM 4408 C C . LYS A 1 527 ? 17.424 -13.174 20.470 1.00 75.50 527 LYS A C 1
ATOM 4410 O O . LYS A 1 527 ? 16.469 -13.544 19.790 1.00 75.50 527 LYS A O 1
ATOM 4415 N N . GLY A 1 528 ? 17.511 -13.448 21.769 1.00 74.94 528 GLY A N 1
ATOM 4416 C CA . GLY A 1 528 ? 16.480 -14.148 22.523 1.00 74.94 528 GLY A CA 1
ATOM 4417 C C . GLY A 1 528 ? 15.241 -13.287 22.763 1.00 74.94 528 GLY A C 1
ATOM 4418 O O . GLY A 1 528 ? 14.129 -13.804 22.694 1.00 74.94 528 GLY A O 1
ATOM 4419 N N . GLU A 1 529 ? 15.406 -11.994 23.020 1.00 80.25 529 GLU A N 1
ATOM 4420 C CA . GLU A 1 529 ? 14.319 -11.018 23.141 1.00 80.25 529 GLU A CA 1
ATOM 4421 C C . GLU A 1 529 ? 13.583 -10.838 21.814 1.00 80.25 529 GLU A C 1
ATOM 4423 O O . GLU A 1 529 ? 12.358 -10.966 21.774 1.00 80.25 529 GLU A O 1
ATOM 4428 N N . LEU A 1 530 ? 14.322 -10.669 20.715 1.00 74.69 530 LEU A N 1
ATOM 4429 C CA . LEU A 1 530 ? 13.750 -10.560 19.373 1.00 74.69 530 LEU A CA 1
ATOM 4430 C C . LEU A 1 530 ? 13.060 -11.860 18.921 1.00 74.69 530 LEU A C 1
ATOM 4432 O O . LEU A 1 530 ? 11.953 -11.825 18.385 1.00 74.69 530 LEU A O 1
ATOM 4436 N N . GLY A 1 531 ? 13.688 -13.015 19.163 1.00 72.19 531 GLY A N 1
ATOM 4437 C CA . GLY A 1 531 ? 13.135 -14.325 18.807 1.00 72.19 531 GLY A CA 1
ATOM 4438 C C . GLY A 1 531 ? 11.850 -14.655 19.569 1.00 72.19 531 GLY A C 1
ATOM 4439 O O . GLY A 1 531 ? 10.877 -15.108 18.966 1.00 72.19 531 GLY A O 1
ATOM 4440 N N . ARG A 1 532 ? 11.810 -14.353 20.877 1.00 73.06 532 ARG A N 1
ATOM 4441 C CA . ARG A 1 532 ? 10.607 -14.511 21.716 1.00 73.06 532 ARG A CA 1
ATOM 4442 C C . ARG A 1 532 ? 9.462 -13.606 21.277 1.00 73.06 532 ARG A C 1
ATOM 4444 O O . ARG A 1 532 ? 8.312 -13.984 21.429 1.00 73.06 532 ARG A O 1
ATOM 4451 N N . ALA A 1 533 ? 9.766 -12.412 20.787 1.00 67.25 533 ALA A N 1
ATOM 4452 C CA . ALA A 1 533 ? 8.757 -11.446 20.381 1.00 67.25 533 ALA A CA 1
ATOM 4453 C C . ALA A 1 533 ? 8.135 -11.754 19.009 1.00 67.25 533 ALA A C 1
ATOM 4455 O O . ALA A 1 533 ? 6.996 -11.389 18.745 1.00 67.25 533 ALA A O 1
ATOM 4456 N N . LEU A 1 534 ? 8.866 -12.450 18.136 1.00 66.38 534 LEU A N 1
ATOM 4457 C CA . LEU A 1 534 ? 8.400 -12.786 16.790 1.00 66.38 534 LEU A CA 1
ATOM 4458 C C . LEU A 1 534 ? 7.757 -14.178 16.678 1.00 66.38 534 LEU A C 1
ATOM 4460 O O . LEU A 1 534 ? 7.314 -14.529 15.583 1.00 66.38 534 LEU A O 1
ATOM 4464 N N . ASP A 1 535 ? 7.635 -14.932 17.778 1.00 61.84 535 ASP A N 1
ATOM 4465 C CA . ASP A 1 535 ? 7.250 -16.360 17.828 1.00 61.84 535 ASP A CA 1
ATOM 4466 C C . ASP A 1 535 ? 7.965 -17.208 16.765 1.00 61.84 535 ASP A C 1
ATOM 4468 O O . ASP A 1 535 ? 7.368 -18.036 16.076 1.00 61.84 535 ASP A O 1
ATOM 4472 N N . LEU A 1 536 ? 9.262 -16.966 16.587 1.00 50.59 536 LEU A N 1
ATOM 4473 C CA . LEU A 1 536 ? 10.112 -17.761 15.707 1.00 50.59 536 LEU A CA 1
ATOM 4474 C C . LEU A 1 536 ? 10.865 -18.779 16.569 1.00 50.59 536 LEU A C 1
ATOM 4476 O O . LEU A 1 536 ? 12.064 -18.646 16.805 1.00 50.59 536 LEU A O 1
ATOM 4480 N N . SER A 1 537 ? 10.107 -19.744 17.102 1.00 32.69 537 SER A N 1
ATOM 4481 C CA . SER A 1 537 ? 10.625 -20.965 17.734 1.00 32.69 537 SER A CA 1
ATOM 4482 C C . SER A 1 537 ? 10.884 -22.055 16.707 1.00 32.69 537 SER A C 1
ATOM 4484 O O . SER A 1 537 ? 9.954 -22.284 15.895 1.00 32.69 537 SER A O 1
#

Sequence (537 aa):
MRMRQPLNEALKWYREKNNLNTIQRSKKVTQQYLSTKVISINVVGCEDLVSRNNRNQKRMRPFFHYIFYKFDEVFSKTYEGQNPEMNEIKTFTTEVDNKFKNYTEEKRFEIHVFDDSIKPSVHDEDNSIDDMIGVAYIPLFEVAQGNNLYDKFAIKDYNGNVNGMMEVKITLHNSLEDINAPFAQSVQYKNNDWTSEFLFKVCLRYAAKPNMDLNNLYAIFSKGENDISRRNFRDTIVPRKSGVTESEIESFIKECEPFQRRGYMTKEQFLQIMKGPFRRATNENRIRQKELRGRRDSEDDSEDDFRRATEKSRRETKPESHRTGRSHKSDRSHKSSRRDRRDEKEEKKDSKPQLELKEEEIEKIKRYNQEDLERIKNKIRDFVINEEVSLKGVYEFIDKDGDNRLDLAEFTTKIKNVKIDVTDIEAKALFYYVDANESGEITYKEFSTALHDIHMECIFQKIRKIVKGIGSNLDKLFSEMDSKDKGYWNKEDYKEFVDMYCDSLKKYEVDDLLAHLDRNGDNRIDKGELGRALDLS

Organism: Euplotes crassus (NCBI:txid5936)

Foldseek 3Di:
DDDDDPQVVLLVVLVVVVVVVVVVVPPDDDDDDQQWKKKKKWFQKWAQFAFPPDPDQQAWWKKKWFDDQPDDIDIAHTDGHHIDGGRDMDIDIDGLDVSNLCCLQVAWTKMWMFTPVQDDDPPDPPRDRPRTSAIWTHRSNCVSVVHKDWDKTFGAHPVRDGRTIITMIMHIGSDPVVVPPPDDDPDQDPQDPLSLVLLLLQLLLQLLDPPDDLVNVQCLQCVPPQWHALVSNLVSGDCVRSVHDSVSSVVCCCPPVCCVPPRTGGSVRSCSSNVNSNVVSNVVSVVVVVVVVVVVVVVVVVVVVVVVVVVVVPDDDDYDDYDDDDDDDDDDDDDDDDDDDDDDDDDDDDDDDDDDDDPVLVVLLVPDDPVLLVVLLVLVLCLCQVVVHALVSLQSQLPSVRPQKHALCSQLVVVVVSVRPDDSSSSNSNVCVLPPVPPRIHHPVSSCVSNVVSNLVSVLVLVVVQVVVVPDDPVVVVCVLPVPPPQWDAPVSVVCVCVVGPPPDDPVSSVSNQVQLPPVVPRIHGPVSVCVSNVVD

InterPro domains:
  IPR000008 C2 domain [PS50004] (19-153)
  IPR002048 EF-hand domain [PF13202] (512-532)
  IPR002048 EF-hand domain [PF13499] (390-449)
  IPR002048 EF-hand domain [PS50222] (386-421)
  IPR002048 EF-hand domain [PS50222] (422-457)
  IPR002048 EF-hand domain [PS50222] (509-537)
  IPR002048 EF-hand domain [SM00054] (390-418)
  IPR002048 EF-hand domain [SM00054] (426-454)
  IPR002048 EF-hand domain [SM00054] (509-537)
  IPR011992 EF-hand domain pair [SSF47473] (197-280)
  IPR011992 EF-hand domain pair [SSF47473] (381-532)
  IPR018247 EF-Hand 1, calcium-binding site [PS00018] (399-411)
  IPR018247 EF-Hand 1, calcium-binding site [PS00018] (435-447)
  IPR018247 EF-Hand 1, calcium-binding site [PS00018] (518-530)
  IPR031139 RPGRIP1 family [PTHR14240] (1-363)
  IPR035892 C2 domain superfamily [G3DSA:2.60.40.150] (33-174)
  IPR035892 C2 domain superfamily [SSF49562] (42-173)

Secondary structure (DSSP, 8-state):
-----HHHHHHHHHHHHHHHHHHHHTTSS------EEEEEEEEEEEES---TT-S-GGG--EEEEE--TTSPPEEPPP--SSS-EEEEEEEEEEE--HHHHHHHHHSEEEEEEEETTPPPPTT-SS-----EEEEEEEE-HHHHTT--EEEEEEEE-TT--EEEEEEEEEEEESSSGGGSSS----------HHHHHHHHHHHHHHHTSTT--HHHHHHHHHTTSSSEEHHHHHHH--HHHHT--HHHHHHHHHH-HHHHHHSEE-HHHHHHHHHHHHHHHHHHHHHHHHHHHHHHHHHHHHHHHHHHHHHTTS------------------------------PPP-----------HHHHHHHTT--HHHHHHHHHHHHHHHHHTT--HHHHHHHH-SS-SSEEEHHHHHHHHHHTT----HHHHHHHHHHH-TT--SEEEHHHHHHHTHHHHHHHHHHHHHHHHHHHTS-HHHHHHHH-TT--SEE-HHHHHHHHHHH-TT--HHHHHHHHHHH-SSSSS-EEHHHHHHHTT--

Radius of gyration: 34.33 Å; chains: 1; bounding box: 111×44×96 Å